Protein AF-A0A7C1F0S7-F1 (afdb_monomer_lite)

Structure (mmCIF, N/CA/C/O backbone):
data_AF-A0A7C1F0S7-F1
#
_entry.id   AF-A0A7C1F0S7-F1
#
loop_
_atom_site.group_PDB
_atom_site.id
_atom_site.type_symbol
_atom_site.label_atom_id
_atom_site.label_alt_id
_atom_site.label_comp_id
_atom_site.label_asym_id
_atom_site.label_entity_id
_atom_site.label_seq_id
_atom_site.pdbx_PDB_ins_code
_atom_site.Cartn_x
_atom_site.Cartn_y
_atom_site.Cartn_z
_atom_site.occupancy
_atom_site.B_iso_or_equiv
_atom_site.auth_seq_id
_atom_site.auth_comp_id
_atom_site.auth_asym_id
_atom_site.auth_atom_id
_atom_site.pdbx_PDB_model_num
ATOM 1 N N . MET A 1 1 ? -31.838 2.131 12.670 1.00 41.50 1 MET A N 1
ATOM 2 C CA . MET A 1 1 ? -32.168 1.785 14.072 1.00 41.50 1 MET A CA 1
ATOM 3 C C . MET A 1 1 ? -31.311 0.596 14.481 1.00 41.50 1 MET A C 1
ATOM 5 O O . MET A 1 1 ? -31.083 -0.247 13.619 1.00 41.50 1 MET A O 1
ATOM 9 N N . PRO A 1 2 ? -30.783 0.536 15.714 1.00 51.19 2 PRO A N 1
ATOM 10 C CA . PRO A 1 2 ? -30.083 -0.655 16.191 1.00 51.19 2 PRO A CA 1
ATOM 11 C C . PRO A 1 2 ? -31.055 -1.844 16.184 1.00 51.19 2 PRO A C 1
ATOM 13 O O . PRO A 1 2 ? -32.141 -1.768 16.758 1.00 51.19 2 PRO A O 1
ATOM 16 N N . ASN A 1 3 ? -30.696 -2.920 15.485 1.00 58.91 3 ASN A N 1
ATOM 17 C CA . ASN A 1 3 ? -31.483 -4.147 15.480 1.00 58.91 3 ASN A CA 1
ATOM 18 C C . ASN A 1 3 ? -31.161 -4.916 16.766 1.00 58.91 3 ASN A C 1
ATOM 20 O O . ASN A 1 3 ? -30.112 -5.548 16.867 1.00 58.91 3 ASN A O 1
ATOM 24 N N . LEU A 1 4 ? -32.083 -4.868 17.732 1.00 58.44 4 LEU A N 1
ATOM 25 C CA . LEU A 1 4 ? -32.009 -5.583 19.013 1.00 58.44 4 LEU A CA 1
ATOM 26 C C . LEU A 1 4 ? -31.475 -7.024 18.918 1.00 58.44 4 LEU A C 1
ATOM 28 O O . LEU A 1 4 ? -30.605 -7.357 19.718 1.00 58.44 4 LEU A O 1
ATOM 32 N N . PRO A 1 5 ? -31.930 -7.884 17.981 1.00 61.94 5 PRO A N 1
ATOM 33 C CA . PRO A 1 5 ? -31.442 -9.259 17.928 1.00 61.94 5 PRO A CA 1
ATOM 34 C C . PRO A 1 5 ? -29.959 -9.356 17.560 1.00 61.94 5 PRO A C 1
ATOM 36 O O . PRO A 1 5 ? -29.272 -10.203 18.113 1.00 61.94 5 PRO A O 1
ATOM 39 N N . THR A 1 6 ? -29.453 -8.484 16.684 1.00 61.12 6 THR A N 1
ATOM 40 C CA . THR A 1 6 ? -28.072 -8.548 16.176 1.00 61.12 6 THR A CA 1
ATOM 41 C C . THR A 1 6 ? -27.059 -8.128 17.241 1.00 61.12 6 THR A C 1
ATOM 43 O O . THR A 1 6 ? -26.045 -8.792 17.447 1.00 61.12 6 THR A O 1
ATOM 46 N N . GLU A 1 7 ? -27.385 -7.065 17.976 1.00 64.44 7 GLU A N 1
ATOM 47 C CA . GLU A 1 7 ? -26.623 -6.617 19.145 1.00 64.44 7 GLU A CA 1
ATOM 48 C C . GLU A 1 7 ? -26.602 -7.716 20.213 1.00 64.44 7 GLU A C 1
ATOM 50 O O . GLU A 1 7 ? -25.539 -8.107 20.691 1.00 64.44 7 GLU A O 1
ATOM 55 N N . LEU A 1 8 ? -27.768 -8.298 20.525 1.00 64.81 8 LEU A N 1
ATOM 56 C CA . LEU A 1 8 ? -27.863 -9.377 21.506 1.00 64.81 8 LEU A CA 1
ATOM 57 C C . LEU A 1 8 ? -26.997 -10.576 21.103 1.00 64.81 8 LEU A C 1
ATOM 59 O O . LEU A 1 8 ? -26.255 -11.092 21.935 1.00 64.81 8 LEU A O 1
ATOM 63 N N . THR A 1 9 ? -27.057 -10.999 19.834 1.00 66.25 9 THR A N 1
ATOM 64 C CA . THR A 1 9 ? -26.240 -12.108 19.322 1.00 66.25 9 THR A CA 1
ATOM 65 C C . THR A 1 9 ? -24.746 -11.808 19.377 1.00 66.25 9 THR A C 1
ATOM 67 O O . THR A 1 9 ? -23.974 -12.706 19.700 1.00 66.25 9 THR A O 1
ATOM 70 N N . PHE A 1 10 ? -24.330 -10.558 19.150 1.00 66.44 10 PHE A N 1
ATOM 71 C CA . PHE A 1 10 ? -22.933 -10.154 19.302 1.00 66.44 10 PHE A CA 1
ATOM 72 C C . PHE A 1 10 ? -22.476 -10.268 20.761 1.00 66.44 10 PHE A C 1
ATOM 74 O O . PHE A 1 10 ? -21.474 -10.928 21.037 1.00 66.44 10 PHE A O 1
ATOM 81 N N . PHE A 1 11 ? -23.237 -9.727 21.716 1.00 67.62 11 PHE A N 1
ATOM 82 C CA . PHE A 1 11 ? -22.901 -9.854 23.141 1.00 67.62 11 PHE A CA 1
ATOM 83 C C . PHE A 1 11 ? -22.920 -11.311 23.621 1.00 67.62 11 PHE A C 1
ATOM 85 O O . PHE A 1 11 ? -22.061 -11.710 24.404 1.00 67.62 11 PHE A O 1
ATOM 92 N N . LEU A 1 12 ? -23.850 -12.125 23.114 1.00 67.56 12 LEU A N 1
ATOM 93 C CA . LEU A 1 12 ? -23.896 -13.569 23.366 1.00 67.56 12 LEU A CA 1
ATOM 94 C C . LEU A 1 12 ? -22.666 -14.288 22.793 1.00 67.56 12 LEU A C 1
ATOM 96 O O . LEU A 1 12 ? -22.137 -15.183 23.444 1.00 67.56 12 LEU A O 1
ATOM 100 N N . SER A 1 13 ? -22.175 -13.879 21.619 1.00 65.44 13 SER A N 1
ATOM 101 C CA . SER A 1 13 ? -20.957 -14.441 21.013 1.00 65.44 13 SER A CA 1
ATOM 102 C C . SER A 1 13 ? -19.669 -14.042 21.748 1.00 65.44 13 SER A C 1
ATOM 104 O O . SER A 1 13 ? -18.696 -14.789 21.739 1.00 65.44 13 SER A O 1
ATOM 106 N N . GLN A 1 14 ? -19.681 -12.899 22.440 1.00 66.81 14 GLN A N 1
ATOM 107 C CA . GLN A 1 14 ? -18.584 -12.403 23.282 1.00 66.81 14 GLN A CA 1
ATOM 108 C C . GLN A 1 14 ? -18.585 -13.026 24.690 1.00 66.81 14 GLN A C 1
ATOM 110 O O . GLN A 1 14 ? -17.697 -12.740 25.497 1.00 66.81 14 GLN A O 1
ATOM 115 N N . LEU A 1 15 ? -19.578 -13.862 25.020 1.00 73.38 15 LEU A N 1
ATOM 116 C CA . LEU A 1 15 ? -19.702 -14.480 26.335 1.00 73.38 15 LEU A CA 1
ATOM 117 C C . LEU A 1 15 ? -18.639 -15.574 26.507 1.00 73.38 15 LEU A C 1
ATOM 119 O O . LEU A 1 15 ? -18.842 -16.747 26.198 1.00 73.38 15 LEU A O 1
ATOM 123 N N . THR A 1 16 ? -17.480 -15.182 27.019 1.00 78.19 16 THR A N 1
ATOM 124 C CA . THR A 1 16 ? -16.414 -16.126 27.359 1.00 78.19 16 THR A CA 1
ATOM 125 C C . THR A 1 16 ? -16.694 -16.801 28.705 1.00 78.19 16 THR A C 1
ATOM 127 O O . THR A 1 16 ? -17.449 -16.294 29.537 1.00 78.19 16 THR A O 1
ATOM 130 N N . TRP A 1 17 ? -16.030 -17.927 28.984 1.00 79.62 17 TRP A N 1
ATOM 131 C CA . TRP A 1 17 ? -16.076 -18.543 30.319 1.00 79.62 17 TRP A CA 1
ATOM 132 C C . TRP A 1 17 ? -15.606 -17.591 31.431 1.00 79.62 17 TRP A C 1
ATOM 134 O O . TRP A 1 17 ? -16.091 -17.679 32.558 1.00 79.62 17 TRP A O 1
ATOM 144 N N . VAL A 1 18 ? -14.721 -16.642 31.104 1.00 80.38 18 VAL A N 1
ATOM 145 C CA . VAL A 1 18 ? -14.295 -15.573 32.019 1.00 80.38 18 VAL A CA 1
ATOM 146 C C . VAL A 1 18 ? -15.450 -14.611 32.301 1.00 80.38 18 VAL A C 1
ATOM 148 O O . VAL A 1 18 ? -15.683 -14.279 33.459 1.00 80.38 18 VAL A O 1
ATOM 151 N N . SER A 1 19 ? -16.234 -14.240 31.283 1.00 81.06 19 SER A N 1
ATOM 152 C CA . SER A 1 19 ? -17.444 -13.420 31.441 1.00 81.06 19 SER A CA 1
ATOM 153 C C . SER A 1 19 ? -18.469 -14.090 32.364 1.00 81.06 19 SER A C 1
ATOM 155 O O . SER A 1 19 ? -19.061 -13.431 33.212 1.00 81.06 19 SER A O 1
ATOM 157 N N . VAL A 1 20 ? -18.650 -15.413 32.256 1.00 84.00 20 VAL A N 1
ATOM 158 C CA . VAL A 1 20 ? -19.549 -16.175 33.146 1.00 84.00 20 VAL A CA 1
ATOM 159 C C . VAL A 1 20 ? -19.053 -16.156 34.594 1.00 84.00 20 VAL A C 1
ATOM 161 O O . VAL A 1 20 ? -19.850 -15.962 35.513 1.00 84.00 20 VAL A O 1
ATOM 164 N N . LEU A 1 21 ? -17.746 -16.342 34.806 1.00 85.38 21 LEU A N 1
ATOM 165 C CA . LEU A 1 21 ? -17.140 -16.275 36.135 1.00 85.38 21 LEU A CA 1
ATOM 166 C C . LEU A 1 21 ? -17.296 -14.879 36.754 1.00 85.38 21 LEU A C 1
ATOM 168 O O . LEU A 1 21 ? -17.648 -14.774 37.927 1.00 85.38 21 LEU A O 1
ATOM 172 N N . ASP A 1 22 ? -17.086 -13.829 35.962 1.00 83.81 22 ASP A N 1
ATOM 173 C CA . ASP A 1 22 ? -17.221 -12.439 36.395 1.00 83.81 22 ASP A CA 1
ATOM 174 C C . ASP A 1 22 ? -18.672 -12.104 36.779 1.00 83.81 22 ASP A C 1
ATOM 176 O O . ASP A 1 22 ? -18.935 -11.645 37.891 1.00 83.81 22 ASP A O 1
ATOM 180 N N . ILE A 1 23 ? -19.649 -12.473 35.936 1.00 87.50 23 ILE A N 1
ATOM 181 C CA . ILE A 1 23 ? -21.081 -12.316 36.246 1.00 87.50 23 ILE A CA 1
ATOM 182 C C . ILE A 1 23 ? -21.448 -13.060 37.535 1.00 87.50 23 ILE A C 1
ATOM 184 O O . ILE A 1 23 ? -22.184 -12.521 38.362 1.00 87.50 23 ILE A O 1
ATOM 188 N N . LEU A 1 24 ? -20.945 -14.283 37.742 1.00 86.25 24 LEU A N 1
ATOM 189 C CA . LEU A 1 24 ? -21.199 -15.047 38.968 1.00 86.25 24 LEU A CA 1
ATOM 190 C C . LEU A 1 24 ? -20.575 -14.393 40.204 1.00 86.25 24 LEU A C 1
ATOM 192 O O . LEU A 1 24 ? -21.202 -14.381 41.266 1.00 86.25 24 LEU A O 1
ATOM 196 N N . LEU A 1 25 ? -19.370 -13.836 40.079 1.00 83.81 25 LEU A N 1
ATOM 197 C CA . LEU A 1 25 ? -18.680 -13.148 41.167 1.00 83.81 25 LEU A CA 1
ATOM 198 C C . LEU A 1 25 ? -19.425 -11.865 41.550 1.00 83.81 25 LEU A C 1
ATOM 200 O O . LEU A 1 25 ? -19.762 -11.679 42.723 1.00 83.81 25 LEU A O 1
ATOM 204 N N . VAL A 1 26 ? -19.776 -11.033 40.566 1.00 86.44 26 VAL A N 1
ATOM 205 C CA . VAL A 1 26 ? -20.583 -9.820 40.767 1.00 86.44 26 VAL A CA 1
ATOM 206 C C . VAL A 1 26 ? -21.954 -10.176 41.344 1.00 86.44 26 VAL A C 1
ATOM 208 O O . VAL A 1 26 ? -22.379 -9.567 42.325 1.00 86.44 26 VAL A O 1
ATOM 211 N N . ALA A 1 27 ? -22.625 -11.211 40.826 1.00 86.56 27 ALA A N 1
ATOM 212 C CA . ALA A 1 27 ? -23.895 -11.691 41.372 1.00 86.56 27 ALA A CA 1
ATOM 213 C C . ALA A 1 27 ? -23.754 -12.139 42.832 1.00 86.56 27 ALA A C 1
ATOM 215 O O . ALA A 1 27 ? -24.626 -11.831 43.644 1.00 86.56 27 ALA A O 1
ATOM 216 N N . GLY A 1 28 ? -22.655 -12.810 43.190 1.00 82.38 28 GLY A N 1
ATOM 217 C CA . GLY A 1 28 ? -22.332 -13.188 44.565 1.00 82.38 28 GLY A CA 1
ATOM 218 C C . GLY A 1 28 ? -22.180 -11.979 45.489 1.00 82.38 28 GLY A C 1
ATOM 219 O O . GLY A 1 28 ? -22.770 -11.957 46.573 1.00 82.38 28 GLY A O 1
ATOM 220 N N . VAL A 1 29 ? -21.466 -10.942 45.043 1.00 80.81 29 VAL A N 1
ATOM 221 C CA . VAL A 1 29 ? -21.312 -9.674 45.777 1.00 80.81 29 VAL A CA 1
ATOM 222 C C . VAL A 1 29 ? -22.660 -8.968 45.940 1.00 80.81 29 VAL A C 1
ATOM 224 O O . VAL A 1 29 ? -23.045 -8.618 47.057 1.00 80.81 29 VAL A O 1
ATOM 227 N N . CYS A 1 30 ? -23.426 -8.806 44.858 1.00 82.19 30 CYS A N 1
ATOM 228 C CA . CYS A 1 30 ? -24.756 -8.199 44.899 1.00 82.19 30 CYS A CA 1
ATOM 229 C C . CYS A 1 30 ? -25.706 -8.977 45.819 1.00 82.19 30 CYS A C 1
ATOM 231 O O . CYS A 1 30 ? -26.449 -8.378 46.597 1.00 82.19 30 CYS A O 1
ATOM 233 N N . TYR A 1 31 ? -25.663 -10.309 45.776 1.00 83.19 31 TYR A N 1
ATOM 234 C CA . TYR A 1 31 ? -26.464 -11.168 46.640 1.00 83.19 31 TYR A CA 1
ATOM 235 C C . TYR A 1 31 ? -26.084 -11.005 48.118 1.00 83.19 31 TYR A C 1
ATOM 237 O O . TYR A 1 31 ? -26.973 -10.875 48.961 1.00 83.19 31 TYR A O 1
ATOM 245 N N . LEU A 1 32 ? -24.786 -10.940 48.440 1.00 74.25 32 LEU A N 1
ATOM 246 C CA . LEU A 1 32 ? -24.300 -10.691 49.800 1.00 74.25 32 LEU A CA 1
ATOM 247 C C . LEU A 1 32 ? -24.783 -9.333 50.335 1.00 74.25 32 LEU A C 1
ATOM 249 O O . LEU A 1 32 ? -25.281 -9.257 51.460 1.00 74.25 32 LEU A O 1
ATOM 253 N N . LEU A 1 33 ? -24.700 -8.279 49.516 1.00 73.12 33 LEU A N 1
ATOM 254 C CA . LEU A 1 33 ? -25.185 -6.940 49.865 1.00 73.12 33 LEU A CA 1
ATOM 255 C C . LEU A 1 33 ? -26.698 -6.930 50.121 1.00 73.12 33 LEU A C 1
ATOM 257 O O . LEU A 1 33 ? -27.155 -6.385 51.125 1.00 73.12 33 LEU A O 1
ATOM 261 N N . LEU A 1 34 ? -27.486 -7.590 49.267 1.00 74.88 34 LEU A N 1
ATOM 262 C CA . LEU A 1 34 ? -28.934 -7.719 49.458 1.00 74.88 34 LEU A CA 1
ATOM 263 C C . LEU A 1 34 ? -29.287 -8.535 50.713 1.00 74.88 34 LEU A C 1
ATOM 265 O O . LEU A 1 34 ? -30.285 -8.248 51.381 1.00 74.88 34 LEU A O 1
ATOM 269 N N . LEU A 1 35 ? -28.467 -9.529 51.065 1.00 71.75 35 LEU A N 1
ATOM 270 C CA . LEU A 1 35 ? -28.650 -10.344 52.263 1.00 71.75 35 LEU A CA 1
ATOM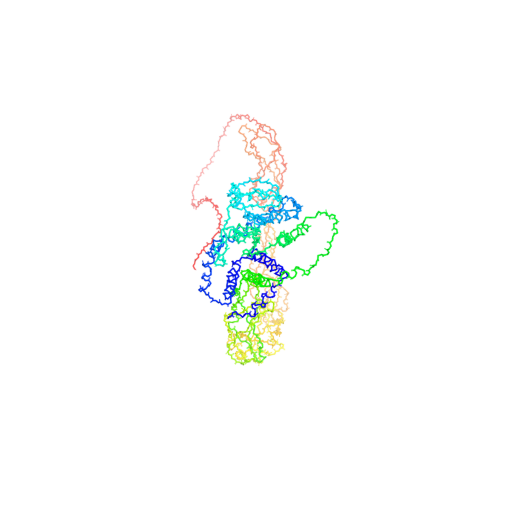 271 C C . LEU A 1 35 ? -28.339 -9.563 53.552 1.00 71.75 35 LEU A C 1
ATOM 273 O O . LEU A 1 35 ? -29.000 -9.799 54.564 1.00 71.75 35 LEU A O 1
ATOM 277 N N . LEU A 1 36 ? -27.406 -8.602 53.513 1.00 65.44 36 LEU A N 1
ATOM 278 C CA . LEU A 1 36 ? -27.048 -7.748 54.655 1.00 65.44 36 LEU A CA 1
ATOM 279 C C . LEU A 1 36 ? -28.212 -6.852 55.111 1.00 65.44 36 LEU A C 1
ATOM 281 O O . LEU A 1 36 ? -28.391 -6.613 56.305 1.00 65.44 36 LEU A O 1
ATOM 285 N N . VAL A 1 37 ? -29.039 -6.393 54.170 1.00 66.50 37 VAL A N 1
ATOM 286 C CA . VAL A 1 37 ? -30.170 -5.491 54.451 1.00 66.50 37 VAL A CA 1
ATOM 287 C C . VAL A 1 37 ? -31.433 -6.270 54.870 1.00 66.50 37 VAL A C 1
ATOM 289 O O . VAL A 1 37 ? -32.406 -5.679 55.348 1.00 66.50 37 VAL A O 1
ATOM 292 N N . ARG A 1 38 ? -31.425 -7.610 54.752 1.00 65.00 38 ARG A N 1
ATOM 293 C CA . ARG A 1 38 ? -32.578 -8.498 54.985 1.00 65.00 38 ARG A CA 1
ATOM 294 C C . ARG A 1 38 ? -33.199 -8.296 56.377 1.00 65.00 38 ARG A C 1
ATOM 296 O O . ARG A 1 38 ? -32.521 -8.324 57.399 1.00 65.00 38 ARG A O 1
ATOM 303 N N . GLY A 1 39 ? -34.528 -8.158 56.409 1.00 59.00 39 GLY A N 1
ATOM 304 C CA . GLY A 1 39 ? -35.315 -8.044 57.646 1.00 59.00 39 GLY A CA 1
ATOM 305 C C . GLY A 1 39 ? -35.582 -6.615 58.130 1.00 59.00 39 GLY A C 1
ATOM 306 O O . GLY A 1 39 ? -36.103 -6.448 59.227 1.00 59.00 39 GLY A O 1
ATOM 307 N N . THR A 1 40 ? -35.253 -5.589 57.338 1.00 67.69 40 THR A N 1
ATOM 308 C CA . THR A 1 40 ? -35.633 -4.190 57.610 1.00 67.69 40 THR A CA 1
ATOM 309 C C . THR A 1 40 ? -36.787 -3.743 56.706 1.00 67.69 40 THR A C 1
ATOM 311 O O . THR A 1 40 ? -36.921 -4.226 55.581 1.00 67.69 40 THR A O 1
ATOM 314 N N . GLN A 1 41 ? -37.614 -2.794 57.164 1.00 60.44 41 GLN A N 1
ATOM 315 C CA . GLN A 1 41 ? -38.643 -2.165 56.314 1.00 60.44 41 GLN A CA 1
ATOM 316 C C . GLN A 1 41 ? -38.028 -1.414 55.112 1.00 60.44 41 GLN A C 1
ATOM 318 O O . GLN A 1 41 ? -38.670 -1.261 54.073 1.00 60.44 41 GLN A O 1
ATOM 323 N N . ALA A 1 42 ? -36.749 -1.034 55.210 1.00 67.25 42 ALA A N 1
ATOM 324 C CA . ALA A 1 42 ? -35.977 -0.428 54.129 1.00 67.25 42 ALA A CA 1
ATOM 325 C C . ALA A 1 42 ? -35.704 -1.383 52.947 1.00 67.25 42 ALA A C 1
ATOM 327 O O . ALA A 1 42 ? -35.457 -0.915 51.838 1.00 67.25 42 ALA A O 1
ATOM 328 N N . VAL A 1 43 ? -35.813 -2.710 53.129 1.00 69.19 43 VAL A N 1
ATOM 329 C CA . VAL A 1 43 ? -35.606 -3.699 52.048 1.00 69.19 43 VAL A CA 1
ATOM 330 C C . VAL A 1 43 ? -36.596 -3.504 50.903 1.00 69.19 43 VAL A C 1
ATOM 332 O O . VAL A 1 43 ? -36.227 -3.621 49.737 1.00 69.19 43 VAL A O 1
ATOM 335 N N . THR A 1 44 ? -37.860 -3.228 51.219 1.00 69.25 44 THR A N 1
ATOM 336 C CA . THR A 1 44 ? -38.922 -3.029 50.222 1.00 69.25 44 THR A CA 1
ATOM 337 C C . THR A 1 44 ? -38.671 -1.791 49.364 1.00 69.25 44 THR A C 1
ATOM 339 O O . THR A 1 44 ? -38.833 -1.849 48.148 1.00 69.25 44 THR A O 1
ATOM 342 N N . LEU A 1 45 ? -38.194 -0.710 49.985 1.00 76.00 45 LEU A N 1
ATOM 343 C CA . LEU A 1 45 ? -37.841 0.542 49.314 1.00 76.00 45 LEU A CA 1
ATOM 344 C C . LEU A 1 45 ? -36.592 0.378 48.439 1.00 76.00 45 LEU A C 1
ATOM 346 O O . LEU A 1 45 ? -36.605 0.740 47.265 1.00 76.00 45 LEU A O 1
ATOM 350 N N . LEU A 1 46 ? -35.548 -0.252 48.984 1.00 74.31 46 LEU A N 1
ATOM 351 C CA . LEU A 1 46 ? -34.298 -0.510 48.273 1.00 74.31 46 LEU A CA 1
ATOM 352 C C . LEU A 1 46 ? -34.521 -1.371 47.021 1.00 74.31 46 LEU A C 1
ATOM 354 O O . LEU A 1 46 ? -33.983 -1.065 45.962 1.00 74.31 46 LEU A O 1
ATOM 358 N N . ARG A 1 47 ? -35.365 -2.410 47.109 1.00 72.50 47 ARG A N 1
ATOM 359 C CA . ARG A 1 47 ? -35.745 -3.233 45.946 1.00 72.50 47 ARG A CA 1
ATOM 360 C C . ARG A 1 47 ? -36.442 -2.415 44.862 1.00 72.50 47 ARG A C 1
ATOM 362 O O . ARG A 1 47 ? -36.127 -2.598 43.691 1.00 72.50 47 ARG A O 1
ATOM 369 N N . GLY A 1 48 ? -37.365 -1.532 45.248 1.00 79.19 48 GLY A N 1
ATOM 370 C CA . GLY A 1 48 ? -38.080 -0.664 44.312 1.00 79.19 48 GLY A CA 1
ATOM 371 C C . GLY A 1 48 ? -37.144 0.295 43.581 1.00 79.19 48 GLY A C 1
ATOM 372 O O . GLY A 1 48 ? -37.207 0.391 42.361 1.00 79.19 48 GLY A O 1
ATOM 373 N N . ILE A 1 49 ? -36.227 0.936 44.311 1.00 79.69 49 ILE A N 1
ATOM 374 C CA . ILE A 1 49 ? -35.233 1.856 43.738 1.00 79.69 49 ILE A CA 1
ATOM 375 C C . ILE A 1 49 ? -34.284 1.112 42.794 1.00 79.69 49 ILE A C 1
ATOM 377 O O . ILE A 1 49 ? -34.076 1.556 41.670 1.00 79.69 49 ILE A O 1
ATOM 381 N N . ILE A 1 50 ? -33.747 -0.037 43.214 1.00 78.56 50 ILE A N 1
ATOM 382 C CA . ILE A 1 50 ? -32.841 -0.843 42.386 1.00 78.56 50 ILE A CA 1
ATOM 383 C C . ILE A 1 50 ? -33.532 -1.299 41.094 1.00 78.56 50 ILE A C 1
ATOM 385 O O . ILE A 1 50 ? -32.958 -1.166 40.017 1.00 78.56 50 ILE A O 1
ATOM 389 N N . LEU A 1 51 ? -34.765 -1.811 41.188 1.00 80.31 51 LEU A N 1
ATOM 390 C CA . LEU A 1 51 ? -35.536 -2.242 40.021 1.00 80.31 51 LEU A CA 1
ATOM 391 C C . LEU A 1 51 ? -35.816 -1.067 39.074 1.00 80.31 51 LEU A C 1
ATOM 393 O O . LEU A 1 51 ? -35.630 -1.198 37.868 1.00 80.31 51 LEU A O 1
ATOM 397 N N . LEU A 1 52 ? -36.233 0.078 39.619 1.00 80.69 52 LEU A N 1
ATOM 398 C CA . LEU A 1 52 ? -36.520 1.286 38.851 1.00 80.69 52 LEU A CA 1
ATOM 399 C C . LEU A 1 52 ? -35.278 1.766 38.090 1.00 80.69 52 LEU A C 1
ATOM 401 O O . LEU A 1 52 ? -35.347 1.975 36.883 1.00 80.69 52 LEU A O 1
ATOM 405 N N . VAL A 1 53 ? -34.140 1.893 38.780 1.00 78.19 53 VAL A N 1
ATOM 406 C CA . VAL A 1 53 ? -32.866 2.309 38.176 1.00 78.19 53 VAL A CA 1
ATOM 407 C C . VAL A 1 53 ? -32.418 1.307 37.111 1.00 78.19 53 VAL A C 1
ATOM 409 O O . VAL A 1 53 ? -32.000 1.722 36.035 1.00 78.19 53 VAL A O 1
ATOM 412 N N . ALA A 1 54 ? -32.564 0.003 37.358 1.00 78.19 54 ALA A N 1
ATOM 413 C CA . ALA A 1 54 ? -32.217 -1.028 36.386 1.00 78.19 54 ALA A CA 1
ATOM 414 C C . ALA A 1 54 ? -33.058 -0.932 35.101 1.00 78.19 54 ALA A C 1
ATOM 416 O O . ALA A 1 54 ? -32.500 -0.924 34.008 1.00 78.19 54 ALA A O 1
ATOM 417 N N . VAL A 1 55 ? -34.385 -0.804 35.219 1.00 81.31 55 VAL A N 1
ATOM 418 C CA . VAL A 1 55 ? -35.291 -0.643 34.064 1.00 81.31 55 VAL A CA 1
ATOM 419 C C . VAL A 1 55 ? -34.960 0.620 33.277 1.00 81.31 55 VAL A C 1
ATOM 421 O O . VAL A 1 55 ? -34.926 0.603 32.049 1.00 81.31 55 VAL A O 1
ATOM 424 N N . ILE A 1 56 ? -34.696 1.711 33.990 1.00 77.00 56 ILE A N 1
ATOM 425 C CA . ILE A 1 56 ? -34.319 2.987 33.401 1.00 77.00 56 ILE A CA 1
ATOM 426 C C . ILE A 1 56 ? -33.007 2.870 32.609 1.00 77.00 56 ILE A C 1
ATOM 428 O O . ILE A 1 56 ? -32.964 3.296 31.456 1.00 77.00 56 ILE A O 1
ATOM 432 N N . LEU A 1 57 ? -31.964 2.275 33.198 1.00 74.88 57 LEU A N 1
ATOM 433 C CA . LEU A 1 57 ? -30.667 2.088 32.541 1.00 74.88 57 LEU A CA 1
ATOM 434 C C . LEU A 1 57 ? -30.826 1.277 31.252 1.00 74.88 57 LEU A C 1
ATOM 436 O O . LEU A 1 57 ? -30.414 1.743 30.193 1.00 74.88 57 LEU A O 1
ATOM 440 N N . VAL A 1 58 ? -31.527 0.141 31.329 1.00 75.12 58 VAL A N 1
ATOM 441 C CA . VAL A 1 58 ? -31.885 -0.704 30.177 1.00 75.12 58 VAL A CA 1
ATOM 442 C C . VAL A 1 58 ? -32.575 0.132 29.095 1.00 75.12 58 VAL A C 1
ATOM 444 O O . VAL A 1 58 ? -32.120 0.162 27.955 1.00 75.12 58 VAL A O 1
ATOM 447 N N . LEU A 1 59 ? -33.635 0.867 29.438 1.00 76.06 59 LEU A N 1
ATOM 448 C CA . LEU A 1 59 ? -34.413 1.644 28.469 1.00 76.06 59 LEU A CA 1
ATOM 449 C C . LEU A 1 59 ? -33.574 2.726 27.768 1.00 76.06 59 LEU A C 1
ATOM 451 O O . LEU A 1 59 ? -33.719 2.920 26.561 1.00 76.06 59 LEU A O 1
ATOM 455 N N . THR A 1 60 ? -32.674 3.396 28.497 1.00 72.94 60 THR A N 1
ATOM 456 C CA . THR A 1 60 ? -31.777 4.416 27.925 1.00 72.94 60 THR A CA 1
ATOM 457 C C . THR A 1 60 ? -30.675 3.851 27.038 1.00 72.94 60 THR A C 1
ATOM 459 O O . THR A 1 60 ? -30.172 4.575 26.183 1.00 72.94 60 THR A O 1
ATOM 462 N N . THR A 1 61 ? -30.304 2.576 27.200 1.00 67.06 61 THR A N 1
ATOM 463 C CA . THR A 1 61 ? -29.363 1.918 26.285 1.00 67.06 61 THR A CA 1
ATOM 464 C C . THR A 1 61 ? -30.022 1.577 24.948 1.00 67.06 61 THR A C 1
ATOM 466 O O . THR A 1 61 ? -29.361 1.602 23.913 1.00 67.06 61 THR A O 1
ATOM 469 N N . PHE A 1 62 ? -31.328 1.293 24.942 1.00 65.06 62 PHE A N 1
ATOM 470 C CA . PHE A 1 62 ? -32.036 0.872 23.730 1.00 65.06 62 PHE A CA 1
ATOM 471 C C . PHE A 1 62 ? -32.685 2.018 22.948 1.00 65.06 62 PHE A C 1
ATOM 473 O O . PHE A 1 62 ? -32.793 1.926 21.723 1.00 65.06 62 PHE A O 1
ATOM 480 N N . LEU A 1 63 ? -33.116 3.093 23.617 1.00 71.50 63 LEU A N 1
ATOM 481 C CA . LEU A 1 63 ? -33.697 4.271 22.971 1.00 71.50 63 LEU A CA 1
ATOM 482 C C . LEU A 1 63 ? -32.779 5.493 23.147 1.00 71.50 63 LEU A C 1
ATOM 484 O O . LEU A 1 63 ? -32.393 5.801 24.276 1.00 71.50 63 LEU A O 1
ATOM 488 N N . PRO A 1 64 ? -32.486 6.258 22.077 1.00 65.62 64 PRO A N 1
ATOM 489 C CA . PRO A 1 64 ? -31.765 7.520 22.190 1.00 65.62 64 PRO A CA 1
ATOM 490 C C . PRO A 1 64 ? -32.672 8.572 22.847 1.00 65.62 64 PRO A C 1
ATOM 492 O O . PRO A 1 64 ? -33.393 9.305 22.175 1.00 65.62 64 PRO A O 1
ATOM 495 N N . LEU A 1 65 ? -32.664 8.619 24.182 1.00 79.50 65 LEU A N 1
ATOM 496 C CA . LEU A 1 65 ? -33.432 9.562 25.002 1.00 79.50 65 LEU A CA 1
ATOM 497 C C . LEU A 1 65 ? -32.496 10.650 25.562 1.00 79.50 65 LEU A C 1
ATOM 499 O O . LEU A 1 65 ? -32.081 10.554 26.720 1.00 79.50 65 LEU A O 1
ATOM 503 N N . PRO A 1 66 ? -32.143 11.692 24.782 1.00 75.94 66 PRO A N 1
ATOM 504 C CA . PRO A 1 66 ? -31.107 12.659 25.159 1.00 75.94 66 PRO A CA 1
ATOM 505 C C . PRO A 1 66 ? -31.435 13.444 26.438 1.00 75.94 66 PRO A C 1
ATOM 507 O O . PRO A 1 66 ? -30.560 13.667 27.270 1.00 75.94 66 PRO A O 1
ATOM 510 N N . GLY A 1 67 ? -32.700 13.825 26.646 1.00 80.44 67 GLY A N 1
ATOM 511 C CA . GLY A 1 67 ? -33.106 14.519 27.876 1.00 80.44 67 GLY A CA 1
ATOM 512 C C . GLY A 1 67 ? -33.004 13.630 29.119 1.00 80.44 67 GLY A C 1
ATOM 513 O O . GLY A 1 67 ? -32.611 14.084 30.192 1.00 80.44 67 GLY A O 1
ATOM 514 N N . PHE A 1 68 ? -33.309 12.342 28.968 1.00 76.88 68 PHE A N 1
ATOM 515 C CA . PHE A 1 68 ? -33.269 11.385 30.065 1.00 76.88 68 PHE A CA 1
ATOM 516 C C . PHE A 1 68 ? -31.827 10.990 30.418 1.00 76.88 68 PHE A C 1
ATOM 518 O O . PHE A 1 68 ? -31.478 10.896 31.595 1.00 76.88 68 PHE A O 1
ATOM 525 N N . SER A 1 69 ? -30.962 10.810 29.415 1.00 75.94 69 SER A N 1
ATOM 526 C CA . SER A 1 69 ? -29.540 10.531 29.637 1.00 75.94 69 SER A CA 1
ATOM 527 C C . SER A 1 69 ? -28.829 11.706 30.317 1.00 75.94 69 SER A C 1
ATOM 529 O O . SER A 1 69 ? -28.031 11.479 31.228 1.00 75.94 69 SER A O 1
ATOM 531 N N . TRP A 1 70 ? -29.165 12.949 29.948 1.00 83.44 70 TRP A N 1
ATOM 532 C CA . TRP A 1 70 ? -28.708 14.148 30.654 1.00 83.44 70 TRP A CA 1
ATOM 533 C C . TRP A 1 70 ? -29.174 14.151 32.118 1.00 83.44 70 TRP A C 1
ATOM 535 O O . TRP A 1 70 ? -28.341 14.244 33.017 1.00 83.44 70 TRP A O 1
ATOM 545 N N . LEU A 1 71 ? -30.476 13.945 32.370 1.00 83.19 71 LEU A N 1
ATOM 546 C CA . LEU A 1 71 ? -31.045 13.891 33.723 1.00 83.19 71 LEU A CA 1
ATOM 547 C C . LEU A 1 71 ? -30.324 12.858 34.598 1.00 83.19 71 LEU A C 1
ATOM 549 O O . LEU A 1 71 ? -29.939 13.165 35.725 1.00 83.19 71 LEU A O 1
ATOM 553 N N . LEU A 1 72 ? -30.119 11.639 34.094 1.00 81.56 72 LEU A N 1
ATOM 554 C CA . LEU A 1 72 ? -29.405 10.590 34.820 1.00 81.56 72 LEU A CA 1
ATOM 555 C C . LEU A 1 72 ? -27.973 10.999 35.146 1.00 81.56 72 LEU A C 1
ATOM 557 O O . LEU A 1 72 ? -27.578 10.914 36.303 1.00 81.56 72 LEU A O 1
ATOM 561 N N . ARG A 1 73 ? -27.206 11.473 34.159 1.00 80.25 73 ARG A N 1
ATOM 562 C CA . ARG A 1 73 ? -25.804 11.877 34.355 1.00 80.25 73 ARG A CA 1
ATOM 563 C C . ARG A 1 73 ? -25.662 13.021 35.361 1.00 80.25 73 ARG A C 1
ATOM 565 O O . ARG A 1 73 ? -24.708 13.023 36.131 1.00 80.25 73 ARG A O 1
ATOM 572 N N . THR A 1 74 ? -26.612 13.955 35.391 1.00 86.69 74 THR A N 1
ATOM 573 C CA . THR A 1 74 ? -26.619 15.074 36.345 1.00 86.69 74 THR A CA 1
ATOM 574 C C . THR A 1 74 ? -27.091 14.655 37.740 1.00 86.69 74 THR A C 1
ATOM 576 O O . THR A 1 74 ? -26.539 15.102 38.742 1.00 86.69 74 THR A O 1
ATOM 579 N N . SER A 1 75 ? -28.108 13.793 37.822 1.00 84.31 75 SER A N 1
ATOM 580 C CA . SER A 1 75 ? -28.738 13.377 39.085 1.00 84.31 75 SER A CA 1
ATOM 581 C C . SER A 1 75 ? -27.990 12.258 39.819 1.00 84.31 75 SER A C 1
ATOM 583 O O . SER A 1 75 ? -27.991 12.245 41.049 1.00 84.31 75 SER A O 1
ATOM 585 N N . LEU A 1 76 ? -27.319 11.345 39.104 1.00 83.38 76 LEU A N 1
ATOM 586 C CA . LEU A 1 76 ? -26.622 10.186 39.680 1.00 83.38 76 LEU A CA 1
ATOM 587 C C . LEU A 1 76 ? -25.566 10.561 40.733 1.00 83.38 76 LEU A C 1
ATOM 589 O O . LEU A 1 76 ? -25.596 9.960 41.808 1.00 83.38 76 LEU A O 1
ATOM 593 N N . PRO A 1 77 ? -24.674 11.549 40.503 1.00 84.00 77 PRO A N 1
ATOM 594 C CA . PRO A 1 77 ? -23.708 11.975 41.516 1.00 84.00 77 PRO A CA 1
ATOM 595 C C . PRO A 1 77 ? -24.383 12.476 42.800 1.00 84.00 77 PRO A C 1
ATOM 597 O O . PRO A 1 77 ? -23.968 12.120 43.901 1.00 84.00 77 PRO A O 1
ATOM 600 N N . ALA A 1 78 ? -25.466 13.250 42.667 1.00 84.31 78 ALA A N 1
ATOM 601 C CA . ALA A 1 78 ? -26.238 13.734 43.810 1.00 84.31 78 ALA A CA 1
ATOM 602 C C . ALA A 1 78 ? -26.945 12.583 44.545 1.00 84.31 78 ALA A C 1
ATOM 604 O O . ALA A 1 78 ? -26.946 12.543 45.775 1.00 84.31 78 ALA A O 1
ATOM 605 N N . LEU A 1 79 ? -27.494 11.612 43.808 1.00 80.75 79 LEU A N 1
ATOM 606 C CA . LEU A 1 79 ? -28.140 10.424 44.366 1.00 80.75 79 LEU A CA 1
ATOM 607 C C . LEU A 1 79 ? -27.148 9.541 45.139 1.00 80.75 79 LEU A C 1
ATOM 609 O O . LEU A 1 79 ? -27.490 9.028 46.203 1.00 80.75 79 LEU A O 1
ATOM 613 N N . LEU A 1 80 ? -25.914 9.405 44.646 1.00 82.00 80 LEU A N 1
ATOM 614 C CA . LEU A 1 80 ? -24.851 8.632 45.295 1.00 82.00 80 LEU A CA 1
ATOM 615 C C . LEU A 1 80 ? -24.475 9.201 46.673 1.00 82.00 80 LEU A C 1
ATOM 617 O O . LEU A 1 80 ? -24.142 8.434 47.572 1.00 82.00 80 LEU A O 1
ATOM 621 N N . ILE A 1 81 ? -24.600 10.519 46.862 1.00 83.06 81 ILE A N 1
ATOM 622 C CA . ILE A 1 81 ? -24.433 11.185 48.165 1.00 83.06 81 ILE A CA 1
ATOM 623 C C . ILE A 1 81 ? -25.724 11.103 48.996 1.00 83.06 81 ILE A C 1
ATOM 625 O O . ILE A 1 81 ? -25.675 10.837 50.197 1.00 83.06 81 ILE A O 1
ATOM 629 N N . ALA A 1 82 ? -26.891 11.301 48.376 1.00 81.31 82 ALA A N 1
ATOM 630 C CA . ALA A 1 82 ? -28.176 11.332 49.070 1.00 81.31 82 ALA A CA 1
ATOM 631 C C . ALA A 1 82 ? -28.562 9.975 49.681 1.00 81.31 82 ALA A C 1
ATOM 633 O O . ALA A 1 82 ? -29.090 9.934 50.791 1.00 81.31 82 ALA A O 1
ATOM 634 N N . VAL A 1 83 ? -28.287 8.860 48.995 1.00 80.00 83 VAL A N 1
ATOM 635 C CA . VAL A 1 83 ? -28.663 7.511 49.451 1.00 80.00 83 VAL A CA 1
ATOM 636 C C . VAL A 1 83 ? -28.007 7.163 50.800 1.00 80.00 83 VAL A C 1
ATOM 638 O O . VAL A 1 83 ? -28.750 6.867 51.735 1.00 80.00 83 VAL A O 1
ATOM 641 N N . PRO A 1 84 ? -26.676 7.257 50.995 1.00 78.00 84 PRO A N 1
ATOM 642 C CA . PRO A 1 84 ? -26.063 7.030 52.306 1.00 78.00 84 PRO A CA 1
ATOM 643 C C . PRO A 1 84 ? -26.584 7.949 53.412 1.00 78.00 84 PRO A C 1
ATOM 645 O O . PRO A 1 84 ? -26.690 7.507 54.549 1.00 78.00 84 PRO A O 1
ATOM 648 N N . VAL A 1 85 ? -26.922 9.203 53.096 1.00 82.00 85 VAL A N 1
ATOM 649 C CA . VAL A 1 85 ? -27.468 10.162 54.072 1.00 82.00 85 VAL A CA 1
ATOM 650 C C . VAL A 1 85 ? -28.880 9.760 54.505 1.00 82.00 85 VAL A C 1
ATOM 652 O O . VAL A 1 85 ? -29.167 9.721 55.699 1.00 82.00 85 VAL A O 1
ATOM 655 N N . ILE A 1 86 ? -29.746 9.405 53.552 1.00 81.69 86 ILE A N 1
ATOM 656 C CA . ILE A 1 86 ? -31.123 8.960 53.814 1.00 81.69 86 ILE A CA 1
ATOM 657 C C . ILE A 1 86 ? -31.131 7.636 54.589 1.00 81.69 86 ILE A C 1
ATOM 659 O O . ILE A 1 86 ? -31.919 7.470 55.516 1.00 81.69 86 ILE A O 1
ATOM 663 N N . PHE A 1 87 ? -30.232 6.714 54.237 1.00 76.12 87 PHE A N 1
ATOM 664 C CA . PHE A 1 87 ? -30.119 5.388 54.850 1.00 76.12 87 PHE A CA 1
ATOM 665 C C . PHE A 1 87 ? -29.053 5.306 55.954 1.00 76.12 87 PHE A C 1
ATOM 667 O O . PHE A 1 87 ? -28.681 4.207 56.377 1.00 76.12 87 PHE A O 1
ATOM 674 N N . ALA A 1 88 ? -28.551 6.441 56.451 1.00 78.19 88 ALA A N 1
ATOM 675 C CA . ALA A 1 88 ? -27.554 6.472 57.520 1.00 78.19 88 ALA A CA 1
ATOM 676 C C . ALA A 1 88 ? -27.979 5.655 58.763 1.00 78.19 88 ALA A C 1
ATOM 678 O O . ALA A 1 88 ? -27.136 4.921 59.296 1.00 78.19 88 ALA A O 1
ATOM 679 N N . PRO A 1 89 ? -29.256 5.684 59.214 1.00 69.94 89 PRO A N 1
ATOM 680 C CA . PRO A 1 89 ? -29.709 4.868 60.342 1.00 69.94 89 PRO A CA 1
ATOM 681 C C . PRO A 1 89 ? -29.611 3.358 60.078 1.00 69.94 89 PRO A C 1
ATOM 683 O O . PRO A 1 89 ? -29.230 2.594 60.967 1.00 69.94 89 PRO A O 1
ATOM 686 N N . GLU A 1 90 ? -29.921 2.904 58.862 1.00 75.06 90 GLU A N 1
ATOM 687 C CA . GLU A 1 90 ? -29.857 1.495 58.464 1.00 75.06 90 GLU A CA 1
ATOM 688 C C . GLU A 1 90 ? -28.415 1.020 58.288 1.00 75.06 90 GLU A C 1
ATOM 690 O O . GLU A 1 90 ? -28.081 -0.065 58.764 1.00 75.06 90 GLU A O 1
ATOM 695 N N . ILE A 1 91 ? -27.560 1.834 57.655 1.00 70.69 91 ILE A N 1
ATOM 696 C CA . ILE A 1 91 ? -26.126 1.551 57.489 1.00 70.69 91 ILE A CA 1
ATOM 697 C C . ILE A 1 91 ? -25.473 1.409 58.862 1.00 70.69 91 ILE A C 1
ATOM 699 O O . ILE A 1 91 ? -24.785 0.421 59.115 1.00 70.69 91 ILE A O 1
ATOM 703 N N . ARG A 1 92 ? -25.760 2.340 59.781 1.00 71.31 92 ARG A N 1
ATOM 704 C CA . ARG A 1 92 ? -25.292 2.276 61.167 1.00 71.31 92 ARG A CA 1
ATOM 705 C C . ARG A 1 92 ? -25.727 0.975 61.845 1.00 71.31 92 ARG A C 1
ATOM 707 O O . ARG A 1 92 ? -24.880 0.246 62.351 1.00 71.31 92 ARG A O 1
ATOM 714 N N . ARG A 1 93 ? -27.016 0.620 61.788 1.00 66.06 93 ARG A N 1
ATOM 715 C CA . ARG A 1 93 ? -27.537 -0.642 62.358 1.00 66.06 93 ARG A CA 1
ATOM 716 C C . ARG A 1 93 ? -26.915 -1.887 61.713 1.00 66.06 93 ARG A C 1
ATOM 718 O O . ARG A 1 93 ? -26.672 -2.879 62.398 1.00 66.06 93 ARG A O 1
ATOM 725 N N . GLY A 1 94 ? -26.677 -1.863 60.403 1.00 63.78 94 GLY A N 1
ATOM 726 C CA . GLY A 1 94 ? -26.040 -2.949 59.655 1.00 63.78 94 GLY A CA 1
ATOM 727 C C . GLY A 1 94 ? -24.578 -3.154 60.056 1.00 63.78 94 GLY A C 1
ATOM 728 O O . GLY A 1 94 ? -24.173 -4.279 60.345 1.00 63.78 94 GLY A O 1
ATOM 729 N N . LEU A 1 95 ? -23.813 -2.064 60.157 1.00 66.31 95 LEU A N 1
ATOM 730 C CA . LEU A 1 95 ? -22.423 -2.068 60.621 1.00 66.31 95 LEU A CA 1
ATOM 731 C C . LEU A 1 95 ? -22.312 -2.461 62.098 1.00 66.31 95 LEU A C 1
ATOM 733 O O . LEU A 1 95 ? -21.412 -3.212 62.458 1.00 66.31 95 LEU A O 1
ATOM 737 N N . GLU A 1 96 ? -23.255 -2.045 62.946 1.00 64.31 96 GLU A N 1
ATOM 738 C CA . GLU A 1 96 ? -23.326 -2.473 64.349 1.00 64.31 96 GLU A CA 1
ATOM 739 C C . GLU A 1 96 ? -23.571 -3.990 64.474 1.00 64.31 96 GLU A C 1
ATOM 741 O O . GLU A 1 96 ? -22.968 -4.650 65.325 1.00 64.31 96 GLU A O 1
ATOM 746 N N . ARG A 1 97 ? -24.407 -4.574 63.602 1.00 60.00 97 ARG A N 1
ATOM 747 C CA . ARG A 1 97 ? -24.618 -6.033 63.521 1.00 60.00 97 ARG A CA 1
ATOM 748 C C . ARG A 1 97 ? -23.375 -6.769 63.015 1.00 60.00 97 ARG A C 1
ATOM 750 O O . ARG A 1 97 ? -23.051 -7.831 63.544 1.00 60.00 97 ARG A O 1
ATOM 757 N N . LEU A 1 98 ? -22.678 -6.212 62.024 1.00 58.09 98 LEU A N 1
ATOM 758 C CA . LEU A 1 98 ? -21.450 -6.784 61.465 1.00 58.09 98 LEU A CA 1
ATOM 759 C C . LEU A 1 98 ? -20.279 -6.711 62.463 1.00 58.09 98 LEU A C 1
ATOM 761 O O . LEU A 1 98 ? -19.564 -7.691 62.652 1.00 58.09 98 LEU A O 1
ATOM 765 N N . GLY A 1 99 ? -20.134 -5.589 63.170 1.00 56.53 99 GLY A N 1
ATOM 766 C CA . GLY A 1 99 ? -19.110 -5.385 64.197 1.00 56.53 99 GLY A CA 1
ATOM 767 C C . GLY A 1 99 ? -19.282 -6.304 65.411 1.00 56.53 99 GLY A C 1
ATOM 768 O O . GLY A 1 99 ? -18.297 -6.834 65.921 1.00 56.53 99 GLY A O 1
ATOM 769 N N . ARG A 1 100 ? -20.524 -6.584 65.839 1.00 55.31 100 ARG A N 1
ATOM 770 C CA . ARG A 1 100 ? -20.792 -7.592 66.888 1.00 55.31 100 ARG A CA 1
ATOM 771 C C . ARG A 1 100 ? -20.553 -9.024 66.414 1.00 55.31 100 ARG A C 1
ATOM 773 O O . ARG A 1 100 ? -20.105 -9.841 67.208 1.00 55.31 100 ARG A O 1
ATOM 780 N N . ALA A 1 101 ? -20.794 -9.325 65.136 1.00 50.88 101 ALA A N 1
ATOM 781 C CA . ALA A 1 101 ? -20.448 -10.629 64.568 1.00 50.88 101 ALA A CA 1
ATOM 782 C C . ALA A 1 101 ? -18.926 -10.876 64.575 1.00 50.88 101 ALA A C 1
ATOM 784 O O . ALA A 1 101 ? -18.498 -12.008 64.777 1.00 50.88 101 ALA A O 1
ATOM 785 N N . GLY A 1 102 ? -18.118 -9.817 64.426 1.00 46.91 102 GLY A N 1
ATOM 786 C CA . GLY A 1 102 ? -16.660 -9.871 64.565 1.00 46.91 102 GLY A CA 1
ATOM 787 C C . GLY A 1 102 ? -16.157 -9.957 66.014 1.00 46.91 102 GLY A C 1
ATOM 788 O O . GLY A 1 102 ? -15.116 -10.556 66.267 1.00 46.91 102 GLY A O 1
ATOM 789 N N . ALA A 1 103 ? -16.893 -9.408 66.985 1.00 48.38 103 ALA A N 1
ATOM 790 C CA . ALA A 1 103 ? -16.500 -9.432 68.398 1.00 48.38 103 ALA A CA 1
ATOM 791 C C . ALA A 1 103 ? -16.527 -10.843 69.021 1.00 48.38 103 ALA A C 1
ATOM 793 O O . ALA A 1 103 ? -15.757 -11.112 69.937 1.00 48.38 103 ALA A O 1
ATOM 794 N N . ASN A 1 104 ? -17.325 -11.768 68.475 1.00 45.38 104 ASN A N 1
ATOM 795 C CA . ASN A 1 104 ? -17.378 -13.168 68.918 1.00 45.38 104 ASN A CA 1
ATOM 796 C C . ASN A 1 104 ? -16.196 -14.029 68.423 1.00 45.38 104 ASN A C 1
ATOM 798 O O . ASN A 1 104 ? -16.117 -15.203 68.771 1.00 45.38 104 ASN A O 1
ATOM 802 N N . LEU A 1 105 ? -15.263 -13.468 67.641 1.00 46.94 105 LEU A N 1
ATOM 803 C CA . LEU A 1 105 ? -13.993 -14.127 67.293 1.00 46.94 105 LEU A CA 1
ATOM 804 C C . LEU A 1 105 ? -12.962 -14.070 68.435 1.00 46.94 105 LEU A C 1
ATOM 806 O O . LEU A 1 105 ? -11.882 -14.647 68.318 1.00 46.94 105 LEU A O 1
ATOM 810 N N . ARG A 1 106 ? -13.262 -13.381 69.543 1.00 43.06 106 ARG A N 1
ATOM 811 C CA . ARG A 1 106 ? -12.409 -13.330 70.733 1.00 43.06 106 ARG A CA 1
ATOM 812 C C . ARG A 1 106 ? -13.251 -13.641 71.973 1.00 43.06 106 ARG A C 1
ATOM 814 O O . ARG A 1 106 ? -14.202 -12.927 72.252 1.00 43.06 106 ARG A O 1
ATOM 821 N N . PHE A 1 107 ? -12.812 -14.651 72.725 1.00 38.62 107 PHE A N 1
ATOM 822 C CA . PHE A 1 107 ? -13.312 -15.132 74.025 1.00 38.62 107 PHE A CA 1
ATOM 823 C C . PHE A 1 107 ? -14.390 -16.224 73.979 1.00 38.62 107 PHE A C 1
ATOM 825 O O . PHE A 1 107 ? -15.435 -16.101 73.351 1.00 38.62 107 PHE A O 1
ATOM 832 N N . GLY A 1 108 ? -14.046 -17.340 74.631 1.00 38.75 108 GLY A N 1
ATOM 833 C CA . GLY A 1 108 ? -14.739 -18.617 74.565 1.00 38.75 108 GLY A CA 1
ATOM 834 C C . GLY A 1 108 ? -16.198 -18.544 74.993 1.00 38.75 108 GLY A C 1
ATOM 835 O O . GLY A 1 108 ? -16.549 -17.878 75.963 1.00 38.75 108 GLY A O 1
ATOM 836 N N . ALA A 1 109 ? -17.029 -19.292 74.273 1.00 44.97 109 ALA A N 1
ATOM 837 C CA . ALA A 1 109 ? -18.377 -19.620 74.695 1.00 44.97 109 ALA A CA 1
ATOM 838 C C . ALA A 1 109 ? -18.310 -20.360 76.041 1.00 44.97 109 ALA A C 1
ATOM 840 O O . ALA A 1 109 ? -18.035 -21.562 76.085 1.00 44.97 109 ALA A O 1
ATOM 841 N N . SER A 1 110 ? -18.538 -19.650 77.147 1.00 43.19 110 SER A N 1
ATOM 842 C CA . SER A 1 110 ? -18.903 -20.293 78.402 1.00 43.19 110 SER A CA 1
ATOM 843 C C . SER A 1 110 ? -20.247 -20.969 78.163 1.00 43.19 110 SER A C 1
ATOM 845 O O . SER A 1 110 ? -21.268 -20.318 77.948 1.00 43.19 110 SER A O 1
ATOM 847 N N . ASN A 1 111 ? -20.220 -22.294 78.114 1.00 47.34 111 ASN A N 1
ATOM 848 C CA . ASN A 1 111 ? -21.393 -23.141 77.983 1.00 47.34 111 ASN A CA 1
ATOM 849 C C . ASN A 1 111 ? -22.130 -23.123 79.334 1.00 47.34 111 ASN A C 1
ATOM 851 O O . ASN A 1 111 ? -22.035 -24.066 80.114 1.00 47.34 111 ASN A O 1
ATOM 855 N N . THR A 1 112 ? -22.745 -21.990 79.672 1.00 58.03 112 THR A N 1
ATOM 856 C CA . THR A 1 112 ? -23.493 -21.819 80.917 1.00 58.03 112 THR A CA 1
ATOM 857 C C . THR A 1 112 ? -24.775 -22.635 80.808 1.00 58.03 112 THR A C 1
ATOM 859 O O . THR A 1 112 ? -25.581 -22.417 79.901 1.00 58.03 112 THR A O 1
ATOM 862 N N . ASP A 1 113 ? -24.959 -23.598 81.712 1.00 67.00 113 ASP A N 1
ATOM 863 C CA . ASP A 1 113 ? -26.186 -24.386 81.775 1.00 67.00 113 ASP A CA 1
ATOM 864 C C . ASP A 1 113 ? -27.377 -23.451 82.025 1.00 67.00 113 ASP A C 1
ATOM 866 O O . ASP A 1 113 ? -27.512 -22.819 83.069 1.00 67.00 113 ASP A O 1
ATOM 870 N N . VAL A 1 114 ? -28.258 -23.362 81.033 1.00 74.56 114 VAL A N 1
ATOM 871 C CA . VAL A 1 114 ? -29.423 -22.466 81.028 1.00 74.56 114 VAL A CA 1
ATOM 872 C C . VAL A 1 114 ? -30.543 -22.977 81.941 1.00 74.56 114 VAL A C 1
ATOM 874 O O . VAL A 1 114 ? -31.341 -22.200 82.470 1.00 74.56 114 VAL A O 1
ATOM 877 N N . GLN A 1 115 ? -30.630 -24.297 82.131 1.00 81.88 115 GLN A N 1
ATOM 878 C CA . GLN A 1 115 ? -31.733 -24.912 82.874 1.00 81.88 115 GLN A CA 1
ATOM 879 C C . GLN A 1 115 ? -31.848 -24.430 84.333 1.00 81.88 115 GLN A C 1
ATOM 881 O O . GLN A 1 115 ? -32.965 -24.101 84.739 1.00 81.88 115 GLN A O 1
ATOM 886 N N . PRO A 1 116 ? -30.762 -24.351 85.130 1.00 84.69 116 PRO A N 1
ATOM 887 C CA . PRO A 1 116 ? -30.815 -23.802 86.486 1.00 84.69 116 PRO A CA 1
ATOM 888 C C . PRO A 1 116 ? -31.375 -22.377 86.543 1.00 84.69 116 PRO A C 1
ATOM 890 O O . PRO A 1 116 ? -32.194 -22.080 87.412 1.00 84.69 116 PRO A O 1
ATOM 893 N N . VAL A 1 117 ? -31.002 -21.523 85.584 1.00 87.00 117 VAL A N 1
ATOM 894 C CA . VAL A 1 117 ? -31.453 -20.126 85.509 1.00 87.00 117 VAL A CA 1
ATOM 895 C C . VAL A 1 117 ? -32.956 -20.051 85.254 1.00 87.00 117 VAL A C 1
ATOM 897 O O . VAL A 1 117 ? -33.678 -19.369 85.982 1.00 87.00 117 VAL A O 1
ATOM 900 N N . ILE A 1 118 ? -33.455 -20.799 84.265 1.00 90.50 118 ILE A N 1
ATOM 901 C CA . ILE A 1 118 ? -34.891 -20.832 83.949 1.00 90.50 118 ILE A CA 1
ATOM 902 C C . ILE A 1 118 ? -35.697 -21.329 85.153 1.00 90.50 118 ILE A C 1
ATOM 904 O O . ILE A 1 118 ? -36.706 -20.717 85.509 1.00 90.50 118 ILE A O 1
ATOM 908 N N . ARG A 1 119 ? -35.238 -22.400 85.814 1.00 89.94 119 ARG A N 1
ATOM 909 C CA . ARG A 1 119 ? -35.904 -22.944 87.008 1.00 89.94 119 ARG A CA 1
ATOM 910 C C . ARG A 1 119 ? -35.926 -21.936 88.156 1.00 89.94 119 ARG A C 1
ATOM 912 O O . ARG A 1 119 ? -36.956 -21.808 88.813 1.00 89.94 119 ARG A O 1
ATOM 919 N N . ALA A 1 120 ? -34.838 -21.197 88.377 1.00 91.38 120 ALA A N 1
ATOM 920 C CA . ALA A 1 120 ? -34.773 -20.157 89.403 1.00 91.38 120 ALA A CA 1
ATOM 921 C C . ALA A 1 120 ? -35.761 -19.008 89.128 1.00 91.38 120 ALA A C 1
ATOM 923 O O . ALA A 1 120 ? -36.474 -18.588 90.040 1.00 91.38 120 ALA A O 1
ATOM 924 N N . ILE A 1 121 ? -35.862 -18.549 87.874 1.00 94.50 121 ILE A N 1
ATOM 925 C CA . ILE A 1 121 ? -36.812 -17.500 87.461 1.00 94.50 121 ILE A CA 1
ATOM 926 C C . ILE A 1 121 ? -38.257 -17.982 87.620 1.00 94.50 121 ILE A C 1
ATOM 928 O O . ILE A 1 121 ? -39.087 -17.258 88.168 1.00 94.50 121 ILE A O 1
ATOM 932 N N . ALA A 1 122 ? -38.568 -19.203 87.177 1.00 94.31 122 ALA A N 1
ATOM 933 C CA . ALA A 1 122 ? -39.915 -19.754 87.284 1.00 94.31 122 ALA A CA 1
ATOM 934 C C . ALA A 1 122 ? -40.341 -19.968 88.744 1.00 94.31 122 ALA A C 1
ATOM 936 O O . ALA A 1 122 ? -41.449 -19.586 89.123 1.00 94.31 122 ALA A O 1
ATOM 937 N N . ALA A 1 123 ? -39.444 -20.492 89.586 1.00 94.25 123 ALA A N 1
ATOM 938 C CA . ALA A 1 123 ? -39.687 -20.656 91.016 1.00 94.25 123 ALA A CA 1
ATOM 939 C C . ALA A 1 123 ? -39.867 -19.308 91.738 1.00 94.25 123 ALA A C 1
ATOM 941 O O . ALA A 1 123 ? -40.737 -19.184 92.602 1.00 94.25 123 ALA A O 1
ATOM 942 N N . ALA A 1 124 ? -39.081 -18.285 91.379 1.00 95.75 124 ALA A N 1
ATOM 943 C CA . ALA A 1 124 ? -39.258 -16.930 91.900 1.00 95.75 124 ALA A CA 1
ATOM 944 C C . ALA A 1 124 ? -40.611 -16.342 91.484 1.00 95.75 124 ALA A C 1
ATOM 946 O O . ALA A 1 124 ? -41.344 -15.840 92.332 1.00 95.75 124 ALA A O 1
ATOM 947 N N . ALA A 1 125 ? -40.964 -16.449 90.199 1.00 96.25 125 ALA A N 1
ATOM 948 C CA . ALA A 1 125 ? -42.227 -15.950 89.665 1.00 96.25 125 ALA A CA 1
ATOM 949 C C . ALA A 1 125 ? -43.435 -16.598 90.355 1.00 96.25 125 ALA A C 1
ATOM 951 O O . ALA A 1 125 ? -44.380 -15.896 90.704 1.00 96.25 125 ALA A O 1
ATOM 952 N N . GLN A 1 126 ? -43.383 -17.910 90.610 1.00 95.62 126 GLN A N 1
ATOM 953 C CA . GLN A 1 126 ? -44.427 -18.624 91.342 1.00 95.62 126 GLN A CA 1
ATOM 954 C C . GLN A 1 126 ? -44.565 -18.120 92.785 1.00 95.62 126 GLN A C 1
ATOM 956 O O . GLN A 1 126 ? -45.653 -17.734 93.201 1.00 95.62 126 GLN A O 1
ATOM 961 N N . LYS A 1 127 ? -43.461 -18.054 93.540 1.00 95.94 127 LYS A N 1
ATOM 962 C CA . LYS A 1 127 ? -43.480 -17.583 94.936 1.00 95.94 127 LYS A CA 1
ATOM 963 C C . LYS A 1 127 ? -43.910 -16.110 95.056 1.00 95.94 127 LYS A C 1
ATOM 965 O O . LYS A 1 127 ? -44.533 -15.734 96.047 1.00 95.94 127 LYS A O 1
ATOM 970 N N . LEU A 1 128 ? -43.581 -15.266 94.072 1.00 95.31 128 LEU A N 1
ATOM 971 C CA . LEU A 1 128 ? -44.039 -13.870 93.993 1.00 95.31 128 LEU A CA 1
ATOM 972 C C . LEU A 1 128 ? -45.530 -13.784 93.642 1.00 95.31 128 LEU A C 1
ATOM 974 O O . LEU A 1 128 ? -46.243 -12.979 94.233 1.00 95.31 128 LEU A O 1
ATOM 978 N N . SER A 1 129 ? -46.004 -14.647 92.739 1.00 95.38 129 SER A N 1
ATOM 979 C CA . SER A 1 129 ? -47.412 -14.770 92.345 1.00 95.38 129 SER A CA 1
ATOM 980 C C . SER A 1 129 ? -48.307 -15.159 93.525 1.00 95.38 129 SER A C 1
ATOM 982 O O . SER A 1 129 ? -49.302 -14.482 93.779 1.00 95.38 129 SER A O 1
ATOM 984 N N . GLU A 1 130 ? -47.908 -16.169 94.307 1.00 94.06 130 GLU A N 1
ATOM 985 C CA . GLU A 1 130 ? -48.623 -16.629 95.511 1.00 94.06 130 GLU A CA 1
ATOM 986 C C . GLU A 1 130 ? -48.753 -15.531 96.579 1.00 94.06 130 GLU A C 1
ATOM 988 O O . GLU A 1 130 ? -49.735 -15.490 97.317 1.00 94.06 130 GLU A O 1
ATOM 993 N N . ARG A 1 131 ? -47.772 -14.623 96.645 1.00 93.50 131 ARG A N 1
ATOM 994 C CA . ARG A 1 131 ? -47.747 -13.478 97.569 1.00 93.50 131 ARG A CA 1
ATOM 995 C C . ARG A 1 131 ? -48.325 -12.195 96.971 1.00 93.50 131 ARG A C 1
ATOM 997 O O . ARG A 1 131 ? -48.353 -11.184 97.661 1.00 93.50 131 ARG A O 1
ATOM 1004 N N . GLN A 1 132 ? -48.745 -12.220 95.704 1.00 92.88 132 GLN A N 1
ATOM 1005 C CA . GLN A 1 132 ? -49.191 -11.047 94.941 1.00 92.88 132 GLN A CA 1
ATOM 1006 C C . GLN A 1 132 ? -48.171 -9.893 94.941 1.00 92.88 132 GLN A C 1
ATOM 1008 O O . GLN A 1 132 ? -48.520 -8.716 94.952 1.00 92.88 132 GLN A O 1
ATOM 1013 N N . HIS A 1 133 ? -46.879 -10.220 94.911 1.00 94.12 133 HIS A N 1
ATOM 1014 C CA . HIS A 1 133 ? -45.816 -9.228 94.789 1.00 94.12 133 HIS A CA 1
ATOM 1015 C C . HIS A 1 133 ? -45.504 -8.969 93.309 1.00 94.12 133 HIS A C 1
ATOM 1017 O O . HIS A 1 133 ? -45.193 -9.892 92.552 1.00 94.12 133 HIS A O 1
ATOM 1023 N N . GLY A 1 134 ? -45.569 -7.701 92.897 1.00 93.12 134 GLY A N 1
ATOM 1024 C CA . GLY A 1 134 ? -45.268 -7.286 91.529 1.00 93.12 134 GLY A CA 1
ATOM 1025 C C . GLY A 1 134 ? -43.807 -7.519 91.153 1.00 93.12 134 GLY A C 1
ATOM 1026 O O . GLY A 1 134 ? -42.900 -7.162 91.903 1.00 93.12 134 GLY A O 1
ATOM 1027 N N . ALA A 1 135 ? -43.567 -8.064 89.961 1.00 96.06 135 ALA A N 1
ATOM 1028 C CA . ALA A 1 135 ? -42.215 -8.346 89.483 1.00 96.06 135 ALA A CA 1
ATOM 1029 C C . ALA A 1 135 ? -42.066 -8.075 87.988 1.00 96.06 135 ALA A C 1
ATOM 1031 O O . ALA A 1 135 ? -42.999 -8.293 87.215 1.00 96.06 135 ALA A O 1
ATOM 1032 N N . LEU A 1 136 ? -40.886 -7.604 87.585 1.00 97.00 136 LEU A N 1
ATOM 1033 C CA . LEU A 1 136 ? -40.511 -7.408 86.187 1.00 97.00 136 LEU A CA 1
ATOM 1034 C C . LEU A 1 136 ? -39.068 -7.875 85.986 1.00 97.00 136 LEU A C 1
ATOM 1036 O O . LEU A 1 136 ? -38.127 -7.190 86.373 1.00 97.00 136 LEU A O 1
ATOM 1040 N N . MET A 1 137 ? -38.900 -9.049 85.389 1.00 96.81 137 MET A N 1
ATOM 1041 C CA . MET A 1 137 ? -37.601 -9.671 85.134 1.00 96.81 137 MET A CA 1
ATOM 1042 C C . MET A 1 137 ? -37.340 -9.671 83.631 1.00 96.81 137 MET A C 1
ATOM 1044 O O . MET A 1 137 ? -38.097 -10.270 82.874 1.00 96.81 137 MET A O 1
ATOM 1048 N N . VAL A 1 138 ? -36.284 -8.998 83.190 1.00 96.12 138 VAL A N 1
ATOM 1049 C CA . VAL A 1 138 ? -35.921 -8.842 81.780 1.00 96.12 138 VAL A CA 1
ATOM 1050 C C . VAL A 1 138 ? -34.656 -9.636 81.508 1.00 96.12 138 VAL A C 1
ATOM 1052 O O . VAL A 1 138 ? -33.607 -9.356 82.074 1.00 96.12 138 VAL A O 1
ATOM 1055 N N . ILE A 1 139 ? -34.756 -10.626 80.633 1.00 93.44 139 ILE A N 1
ATOM 1056 C CA . ILE A 1 139 ? -33.655 -11.513 80.275 1.00 93.44 139 ILE A CA 1
ATOM 1057 C C . ILE A 1 139 ? -33.007 -10.994 78.986 1.00 93.44 139 ILE A C 1
ATOM 1059 O O . ILE A 1 139 ? -33.642 -11.012 77.925 1.00 93.44 139 ILE A O 1
ATOM 1063 N N . GLU A 1 140 ? -31.760 -10.525 79.082 1.00 89.12 140 GLU A N 1
ATOM 1064 C CA . GLU A 1 140 ? -30.937 -10.095 77.946 1.00 89.12 140 GLU A CA 1
ATOM 1065 C C . GLU A 1 140 ? -30.621 -11.287 77.031 1.00 89.12 140 GLU A C 1
ATOM 1067 O O . GLU A 1 140 ? -30.346 -12.397 77.492 1.00 89.12 140 GLU A O 1
ATOM 1072 N N . ARG A 1 141 ? -30.666 -11.048 75.715 1.00 84.69 141 ARG A N 1
ATOM 1073 C CA . ARG A 1 141 ? -30.304 -12.030 74.685 1.00 84.69 141 ARG A CA 1
ATOM 1074 C C . ARG A 1 141 ? -29.239 -11.456 73.751 1.00 84.69 141 ARG A C 1
ATOM 1076 O O . ARG A 1 141 ? -28.150 -11.127 74.202 1.00 84.69 141 ARG A O 1
ATOM 1083 N N . GLN A 1 142 ? -29.496 -11.362 72.445 1.00 72.62 142 GLN A N 1
ATOM 1084 C CA . GLN A 1 142 ? -28.487 -10.914 71.478 1.00 72.62 142 GLN A CA 1
ATOM 1085 C C . GLN A 1 142 ? -28.347 -9.387 71.463 1.00 72.62 142 GLN A C 1
ATOM 1087 O O . GLN A 1 142 ? -27.273 -8.854 71.162 1.00 72.62 142 GLN A O 1
ATOM 1092 N N . VAL A 1 143 ? -29.431 -8.665 71.752 1.00 72.00 143 VAL A N 1
ATOM 1093 C CA . VAL A 1 143 ? -29.425 -7.210 71.878 1.00 72.00 143 VAL A CA 1
ATOM 1094 C C . VAL A 1 143 ? -29.062 -6.851 73.315 1.00 72.00 143 VAL A C 1
ATOM 1096 O O . VAL A 1 143 ? -29.863 -7.024 74.228 1.00 72.00 143 VAL A O 1
ATOM 1099 N N . GLY A 1 144 ? -27.842 -6.345 73.511 1.00 78.94 144 GLY A N 1
ATOM 1100 C CA . GLY A 1 144 ? -27.388 -5.899 74.827 1.00 78.94 144 GLY A CA 1
ATOM 1101 C C . GLY A 1 144 ? -28.225 -4.739 75.369 1.00 78.94 144 GLY A C 1
ATOM 1102 O O . GLY A 1 144 ? -28.515 -3.800 74.629 1.00 78.94 144 GLY A O 1
ATOM 1103 N N . LEU A 1 145 ? -28.564 -4.781 76.659 1.00 84.50 145 LEU A N 1
ATOM 1104 C CA . LEU A 1 145 ? -29.467 -3.822 77.312 1.00 84.50 145 LEU A CA 1
ATOM 1105 C C . LEU A 1 145 ? -28.717 -2.734 78.097 1.00 84.50 145 LEU A C 1
ATOM 1107 O O . LEU A 1 145 ? -29.198 -2.251 79.121 1.00 84.50 145 LEU A O 1
ATOM 1111 N N . LYS A 1 146 ? -27.522 -2.349 77.628 1.00 80.19 146 LYS A N 1
ATOM 1112 C CA . LYS A 1 146 ? -26.610 -1.425 78.332 1.00 80.19 146 LYS A CA 1
ATOM 1113 C C . LYS A 1 146 ? -27.276 -0.108 78.724 1.00 80.19 146 LYS A C 1
ATOM 1115 O O . LYS A 1 146 ? -27.169 0.288 79.879 1.00 80.19 146 LYS A O 1
ATOM 1120 N N . ASP A 1 147 ? -28.025 0.485 77.803 1.00 81.50 147 ASP A N 1
ATOM 1121 C CA . ASP A 1 147 ? -28.694 1.773 78.011 1.00 81.50 147 ASP A CA 1
ATOM 1122 C C . ASP A 1 147 ? -29.727 1.716 79.153 1.00 81.50 147 ASP A C 1
ATOM 1124 O O . ASP A 1 147 ? -29.982 2.715 79.817 1.00 81.50 147 ASP A O 1
ATOM 1128 N N . TYR A 1 148 ? -30.293 0.535 79.428 1.00 88.19 148 TYR A N 1
ATOM 1129 C CA . TYR A 1 148 ? -31.242 0.319 80.524 1.00 88.19 148 TYR A CA 1
ATOM 1130 C C . TYR A 1 148 ? -30.548 -0.117 81.818 1.00 88.19 148 TYR A C 1
ATOM 1132 O O . TYR A 1 148 ? -31.001 0.237 82.907 1.00 88.19 148 TYR A O 1
ATOM 1140 N N . LEU A 1 149 ? -29.426 -0.838 81.719 1.00 86.94 149 LEU A N 1
ATOM 1141 C CA . LEU A 1 149 ? -28.604 -1.239 82.866 1.00 86.94 149 LEU A CA 1
ATOM 1142 C C . LEU A 1 149 ? -28.091 -0.035 83.662 1.00 86.94 149 LEU A C 1
ATOM 1144 O O . LEU A 1 149 ? -28.021 -0.106 84.885 1.00 86.94 149 LEU A O 1
ATOM 1148 N N . GLU A 1 150 ? -27.744 1.060 82.985 1.00 83.56 150 GLU A N 1
ATOM 1149 C CA . GLU A 1 150 ? -27.220 2.277 83.623 1.00 83.56 150 GLU A CA 1
ATOM 1150 C C . GLU A 1 150 ? -28.273 3.057 84.422 1.00 83.56 150 GLU A C 1
ATOM 1152 O O . GLU A 1 150 ? -27.912 3.865 85.272 1.00 83.56 150 GLU A O 1
ATOM 1157 N N . THR A 1 151 ? -29.564 2.793 84.198 1.00 90.56 151 THR A N 1
ATOM 1158 C CA . THR A 1 151 ? -30.656 3.470 84.921 1.00 90.56 151 THR A CA 1
ATOM 1159 C C . THR A 1 151 ? -30.937 2.884 86.305 1.00 90.56 151 THR A C 1
ATOM 1161 O O . THR A 1 151 ? -31.570 3.549 87.118 1.00 90.56 151 THR A O 1
ATOM 1164 N N . GLY A 1 152 ? -30.497 1.647 86.568 1.00 88.56 152 GLY A N 1
ATOM 1165 C CA . GLY A 1 152 ? -30.715 0.949 87.838 1.00 88.56 152 GLY A CA 1
ATOM 1166 C C . GLY A 1 152 ? -29.436 0.803 88.662 1.00 88.56 152 GLY A C 1
ATOM 1167 O O . GLY A 1 152 ? -28.375 1.318 88.309 1.00 88.56 152 GLY A O 1
ATOM 1168 N N . HIS A 1 153 ? -29.509 0.044 89.756 1.00 91.62 153 HIS A N 1
ATOM 1169 C CA . HIS A 1 153 ? -28.331 -0.256 90.571 1.00 91.62 153 HIS A CA 1
ATOM 1170 C C . HIS A 1 153 ? -27.716 -1.591 90.156 1.00 91.62 153 HIS A C 1
ATOM 1172 O O . HIS A 1 153 ? -28.403 -2.613 90.088 1.00 91.62 153 HIS A O 1
ATOM 1178 N N . ARG A 1 154 ? -26.405 -1.590 89.903 1.00 92.06 154 ARG A N 1
ATOM 1179 C CA . ARG A 1 154 ? -25.649 -2.799 89.559 1.00 92.06 154 ARG A CA 1
ATOM 1180 C C . ARG A 1 154 ? -25.504 -3.707 90.778 1.00 92.06 154 ARG A C 1
ATOM 1182 O O . ARG A 1 154 ? -25.109 -3.243 91.843 1.00 92.06 154 ARG A O 1
ATOM 1189 N N . LEU A 1 155 ? -25.802 -4.989 90.594 1.00 88.00 155 LEU A N 1
ATOM 1190 C CA . LEU A 1 155 ? -25.749 -6.009 91.646 1.00 88.00 155 LEU A CA 1
ATOM 1191 C C . LEU A 1 155 ? -24.703 -7.078 91.351 1.00 88.00 155 LEU A C 1
ATOM 1193 O O . LEU A 1 155 ? -23.963 -7.471 92.245 1.00 88.00 155 LEU A O 1
ATOM 1197 N N . ASP A 1 156 ? -24.660 -7.534 90.099 1.00 88.06 156 ASP A N 1
ATOM 1198 C CA . ASP A 1 156 ? -23.761 -8.583 89.622 1.00 88.06 156 ASP A CA 1
ATOM 1199 C C . ASP A 1 156 ? -23.749 -9.827 90.540 1.00 88.06 156 ASP A C 1
ATOM 1201 O O . ASP A 1 156 ? -22.712 -10.309 91.002 1.00 88.06 156 ASP A O 1
ATOM 1205 N N . ALA A 1 157 ? -24.952 -10.325 90.843 1.00 90.69 157 ALA A N 1
ATOM 1206 C CA . ALA A 1 157 ? -25.203 -11.440 91.758 1.00 90.69 157 ALA A CA 1
ATOM 1207 C C . ALA A 1 157 ? -25.645 -12.704 91.003 1.00 90.69 157 ALA A C 1
ATOM 1209 O O . ALA A 1 157 ? -26.169 -12.615 89.898 1.00 90.69 157 ALA A O 1
ATOM 1210 N N . ALA A 1 158 ? -25.467 -13.894 91.582 1.00 90.44 158 ALA A N 1
ATOM 1211 C CA . ALA A 1 158 ? -25.973 -15.133 90.977 1.00 90.44 158 ALA A CA 1
ATOM 1212 C C . ALA A 1 158 ? -27.514 -15.169 90.970 1.00 90.44 158 ALA A C 1
ATOM 1214 O O . ALA A 1 158 ? -28.151 -14.716 91.925 1.00 90.44 158 ALA A O 1
ATOM 1215 N N . ILE A 1 159 ? -28.120 -15.726 89.915 1.00 92.69 159 ILE A N 1
ATOM 1216 C CA . ILE A 1 159 ? -29.582 -15.856 89.826 1.00 92.69 159 ILE A CA 1
ATOM 1217 C C . ILE A 1 159 ? -30.063 -16.991 90.741 1.00 92.69 159 ILE A C 1
ATOM 1219 O O . ILE A 1 159 ? -29.917 -18.170 90.424 1.00 92.69 159 ILE A O 1
ATOM 1223 N N . THR A 1 160 ? -30.691 -16.633 91.861 1.00 93.81 160 THR A N 1
ATOM 1224 C CA . THR A 1 160 ? -31.409 -17.560 92.751 1.00 93.81 160 THR A CA 1
ATOM 1225 C C . THR A 1 160 ? -32.832 -17.067 92.997 1.00 93.81 160 THR A C 1
ATOM 1227 O O . THR A 1 160 ? -33.118 -15.869 92.898 1.00 93.81 160 THR A O 1
ATOM 1230 N N . ALA A 1 161 ? -33.749 -17.984 93.320 1.00 93.56 161 ALA A N 1
ATOM 1231 C CA . ALA A 1 161 ? -35.136 -17.607 93.579 1.00 93.56 161 ALA A CA 1
ATOM 1232 C C . ALA A 1 161 ? -35.249 -16.688 94.807 1.00 93.56 161 ALA A C 1
ATOM 1234 O O . ALA A 1 161 ? -36.040 -15.750 94.815 1.00 93.56 161 ALA A O 1
ATOM 1235 N N . GLU A 1 162 ? -34.421 -16.926 95.822 1.00 94.81 162 GLU A N 1
ATOM 1236 C CA . GLU A 1 162 ? -34.338 -16.153 97.059 1.00 94.81 162 GLU A CA 1
ATOM 1237 C C . GLU A 1 162 ? -33.856 -14.720 96.801 1.00 94.81 162 GLU A C 1
ATOM 1239 O O . GLU A 1 162 ? -34.447 -13.778 97.329 1.00 94.81 162 GLU A O 1
ATOM 1244 N N . ALA A 1 163 ? -32.843 -14.535 95.944 1.00 93.94 163 ALA A N 1
ATOM 1245 C CA . ALA A 1 163 ? -32.359 -13.207 95.572 1.00 93.94 163 ALA A CA 1
ATOM 1246 C C . ALA A 1 163 ? -33.436 -12.402 94.829 1.00 93.94 163 ALA A C 1
ATOM 1248 O O . ALA A 1 163 ? -33.681 -11.242 95.158 1.00 93.94 163 ALA A O 1
ATOM 1249 N N . LEU A 1 164 ? -34.133 -13.029 93.875 1.00 95.38 164 LEU A N 1
ATOM 1250 C CA . LEU A 1 164 ? -35.230 -12.390 93.142 1.00 95.38 164 LEU A CA 1
ATOM 1251 C C . LEU A 1 164 ? -36.398 -12.021 94.067 1.00 95.38 164 LEU A C 1
ATOM 1253 O O . LEU A 1 164 ? -36.937 -10.921 93.963 1.00 95.38 164 LEU A O 1
ATOM 1257 N N . LEU A 1 165 ? -36.758 -12.895 95.012 1.00 94.75 165 LEU A N 1
ATOM 1258 C CA . LEU A 1 165 ? -37.787 -12.604 96.014 1.00 94.75 165 LEU A CA 1
ATOM 1259 C C . LEU A 1 165 ? -37.431 -11.397 96.884 1.00 94.75 165 LEU A C 1
ATOM 1261 O O . LEU A 1 165 ? -38.309 -10.592 97.182 1.00 94.75 165 LEU A O 1
ATOM 1265 N N . GLN A 1 166 ? -36.162 -11.278 97.283 1.00 94.12 166 GLN A N 1
ATOM 1266 C CA . GLN A 1 166 ? -35.695 -10.171 98.110 1.00 94.12 166 GLN A CA 1
ATOM 1267 C C . GLN A 1 166 ? -35.680 -8.845 97.341 1.00 94.12 166 GLN A C 1
ATOM 1269 O O . GLN A 1 166 ? -36.054 -7.816 97.899 1.00 94.12 166 GLN A O 1
ATOM 1274 N N . ILE A 1 167 ? -35.284 -8.867 96.064 1.00 94.88 167 ILE A N 1
ATOM 1275 C CA . ILE A 1 167 ? -35.286 -7.679 95.200 1.00 94.88 167 ILE A CA 1
ATOM 1276 C C . ILE A 1 167 ? -36.709 -7.143 95.004 1.00 94.88 167 ILE A C 1
ATOM 1278 O O . ILE A 1 167 ? -36.921 -5.937 95.073 1.00 94.88 167 ILE A O 1
ATOM 1282 N N . PHE A 1 168 ? -37.688 -8.029 94.801 1.00 95.88 168 PHE A N 1
ATOM 1283 C CA . PHE A 1 168 ? -39.094 -7.650 94.618 1.00 95.88 168 PHE A CA 1
ATOM 1284 C C . PHE A 1 168 ? -39.893 -7.571 95.927 1.00 95.88 168 PHE A C 1
ATOM 1286 O O . PHE A 1 168 ? -41.124 -7.529 95.895 1.00 95.88 168 PHE A O 1
ATOM 1293 N N . TYR A 1 169 ? -39.233 -7.545 97.087 1.00 93.56 169 TYR A N 1
ATOM 1294 C CA . TYR A 1 169 ? -39.935 -7.333 98.348 1.00 93.56 169 TYR A CA 1
ATOM 1295 C C . TYR A 1 169 ? -40.498 -5.896 98.400 1.00 93.56 169 TYR A C 1
ATOM 1297 O O . TYR A 1 169 ? -39.741 -4.951 98.146 1.00 93.56 169 TYR A O 1
ATOM 1305 N N . PRO A 1 170 ? -41.795 -5.696 98.718 1.00 87.75 170 PRO A N 1
ATOM 1306 C CA . PRO A 1 170 ? -42.412 -4.371 98.735 1.00 87.75 170 PRO A CA 1
ATOM 1307 C C . PRO A 1 170 ? -41.691 -3.387 99.661 1.00 87.75 170 PRO A C 1
ATOM 1309 O O . PRO A 1 170 ? -41.139 -3.781 100.689 1.00 87.75 170 PRO A O 1
ATOM 1312 N N . ASN A 1 171 ? -41.743 -2.095 99.328 1.00 84.81 171 ASN A N 1
ATOM 1313 C CA . ASN A 1 171 ? -41.137 -1.006 100.111 1.00 84.81 171 ASN A CA 1
ATOM 1314 C C . ASN A 1 171 ? -39.599 -1.057 100.215 1.00 84.81 171 ASN A C 1
ATOM 1316 O O . ASN A 1 171 ? -39.021 -0.490 101.142 1.00 84.81 171 ASN A O 1
ATOM 1320 N N . THR A 1 172 ? -38.915 -1.710 99.273 1.00 87.38 172 THR A N 1
ATOM 1321 C CA . THR A 1 172 ? -37.444 -1.679 99.177 1.00 87.38 172 THR A CA 1
ATOM 1322 C C . THR A 1 172 ? -36.993 -0.790 98.013 1.00 87.38 172 THR A C 1
ATOM 1324 O O . THR A 1 172 ? -37.679 -0.733 97.004 1.00 87.38 172 THR A O 1
ATOM 1327 N N . PRO A 1 173 ? -35.833 -0.117 98.039 1.00 83.88 173 PRO A N 1
ATOM 1328 C CA . PRO A 1 173 ? -35.397 0.701 96.895 1.00 83.88 173 PRO A CA 1
ATOM 1329 C C . PRO A 1 173 ? -35.264 -0.074 95.569 1.00 83.88 173 PRO A C 1
ATOM 1331 O O . PRO A 1 173 ? -35.299 0.518 94.500 1.00 83.88 173 PRO A O 1
ATOM 1334 N N . MET A 1 174 ? -35.120 -1.402 95.634 1.00 87.31 174 MET A N 1
ATOM 1335 C CA . MET A 1 174 ? -34.852 -2.259 94.477 1.00 87.31 174 MET A CA 1
ATOM 1336 C C . MET A 1 174 ? -36.109 -2.788 93.768 1.00 87.31 174 MET A C 1
ATOM 1338 O O . MET A 1 174 ? -36.006 -3.229 92.624 1.00 87.31 174 MET A O 1
ATOM 1342 N N . HIS A 1 175 ? -37.279 -2.760 94.421 1.00 89.25 175 HIS A N 1
ATOM 1343 C CA . HIS A 1 175 ? -38.508 -3.354 93.868 1.00 89.25 175 HIS A CA 1
ATOM 1344 C C . HIS A 1 175 ? -39.197 -2.501 92.792 1.00 89.25 175 HIS A C 1
ATOM 1346 O O . HIS A 1 175 ? -40.083 -3.006 92.087 1.00 89.25 175 HIS A O 1
ATOM 1352 N N . ASP A 1 176 ? -38.826 -1.221 92.696 1.00 87.25 176 ASP A N 1
ATOM 1353 C CA . ASP A 1 176 ? -39.419 -0.257 91.774 1.00 87.25 176 ASP A CA 1
ATOM 1354 C C . ASP A 1 176 ? -38.631 -0.233 90.461 1.00 87.25 176 ASP A C 1
ATOM 1356 O O . ASP A 1 176 ? -37.555 0.351 90.358 1.00 87.25 176 ASP A O 1
ATOM 1360 N N . GLY A 1 177 ? -39.144 -0.957 89.468 1.00 91.38 177 GLY A N 1
ATOM 1361 C CA . GLY A 1 177 ? -38.514 -1.117 88.162 1.00 91.38 177 GLY A CA 1
ATOM 1362 C C . GLY A 1 177 ? -38.249 -2.573 87.788 1.00 91.38 177 GLY A C 1
ATOM 1363 O O . GLY A 1 177 ? -38.817 -3.517 88.346 1.00 91.38 177 GLY A O 1
ATOM 1364 N N . ALA A 1 178 ? -37.413 -2.745 86.769 1.00 95.81 178 ALA A N 1
ATOM 1365 C CA . ALA A 1 178 ? -37.048 -4.037 86.219 1.00 95.81 178 ALA A CA 1
ATOM 1366 C C . ALA A 1 178 ? -35.738 -4.566 86.804 1.00 95.81 178 ALA A C 1
ATOM 1368 O O . ALA A 1 178 ? -34.810 -3.817 87.106 1.00 95.81 178 ALA A O 1
ATOM 1369 N N . VAL A 1 179 ? -35.642 -5.886 86.873 1.00 97.12 179 VAL A N 1
ATOM 1370 C CA . VAL A 1 179 ? -34.387 -6.601 87.088 1.00 97.12 179 VAL A CA 1
ATOM 1371 C C . VAL A 1 179 ? -33.880 -7.087 85.743 1.00 97.12 179 VAL A C 1
ATOM 1373 O O . VAL A 1 179 ? -34.625 -7.746 85.021 1.00 97.12 179 VAL A O 1
ATOM 1376 N N . ILE A 1 180 ? -32.628 -6.781 85.407 1.00 95.69 180 ILE A N 1
ATOM 1377 C CA . ILE A 1 180 ? -31.996 -7.241 84.169 1.00 95.69 180 ILE A CA 1
ATOM 1378 C C . ILE A 1 180 ? -31.112 -8.450 84.475 1.00 95.69 180 ILE A C 1
ATOM 1380 O O . ILE A 1 180 ? -30.171 -8.381 85.270 1.00 95.69 180 ILE A O 1
ATOM 1384 N N . LEU A 1 181 ? -31.435 -9.559 83.819 1.00 93.44 181 LEU A N 1
ATOM 1385 C CA . LEU A 1 181 ? -30.768 -10.847 83.917 1.00 93.44 181 LEU A CA 1
ATOM 1386 C C . LEU A 1 181 ? -29.942 -11.062 82.654 1.00 93.44 181 LEU A C 1
ATOM 1388 O O . LEU A 1 181 ? -30.465 -10.937 81.547 1.00 93.44 181 LEU A O 1
ATOM 1392 N N . LYS A 1 182 ? -28.669 -11.401 82.814 1.00 88.69 182 LYS A N 1
ATOM 1393 C CA . LYS A 1 182 ? -27.772 -11.712 81.706 1.00 88.69 182 LYS A CA 1
ATOM 1394 C C . LYS A 1 182 ? -26.998 -12.970 82.049 1.00 88.69 182 LYS A C 1
ATOM 1396 O O . LYS A 1 182 ? -26.413 -13.048 83.126 1.00 88.69 182 LYS A O 1
ATOM 1401 N N . ASP A 1 183 ? -27.006 -13.926 81.128 1.00 84.25 183 ASP A N 1
ATOM 1402 C CA . ASP A 1 183 ? -26.393 -15.238 81.325 1.00 84.25 183 ASP A CA 1
ATOM 1403 C C . ASP A 1 183 ? -26.937 -15.902 82.611 1.00 84.25 183 ASP A C 1
ATOM 1405 O O . ASP A 1 183 ? -28.142 -16.150 82.698 1.00 84.25 183 ASP A O 1
ATOM 1409 N N . ASP A 1 184 ? -26.100 -16.148 83.618 1.00 86.75 184 ASP A N 1
ATOM 1410 C CA . ASP A 1 184 ? -26.458 -16.690 84.938 1.00 86.75 184 ASP A CA 1
ATOM 1411 C C . ASP A 1 184 ? -26.458 -15.648 86.072 1.00 86.75 184 ASP A C 1
ATOM 1413 O O . ASP A 1 184 ? -26.522 -16.009 87.256 1.00 86.75 184 ASP A O 1
ATOM 1417 N N . ARG A 1 185 ? -26.413 -14.349 85.738 1.00 90.81 185 ARG A N 1
ATOM 1418 C CA . ARG A 1 185 ? -26.282 -13.263 86.720 1.00 90.81 185 ARG A CA 1
ATOM 1419 C C . ARG A 1 185 ? -27.406 -12.230 86.659 1.00 90.81 185 ARG A C 1
ATOM 1421 O O . ARG A 1 185 ? -27.924 -11.860 85.605 1.00 90.81 185 ARG A O 1
ATOM 1428 N N . ILE A 1 186 ? -27.751 -11.718 87.834 1.00 94.88 186 ILE A N 1
ATOM 1429 C CA . ILE A 1 186 ? -28.551 -10.515 88.039 1.00 94.88 186 ILE A CA 1
ATOM 1430 C C . ILE A 1 186 ? -27.609 -9.322 87.882 1.00 94.88 186 ILE A C 1
ATOM 1432 O O . ILE A 1 186 ? -26.828 -9.025 88.785 1.00 94.88 186 ILE A O 1
ATOM 1436 N N . VAL A 1 187 ? -27.659 -8.640 86.740 1.00 93.19 187 VAL A N 1
ATOM 1437 C CA . VAL A 1 187 ? -26.710 -7.559 86.433 1.00 93.19 187 VAL A CA 1
ATOM 1438 C C . VAL A 1 187 ? -27.098 -6.273 87.154 1.00 93.19 187 VAL A C 1
ATOM 1440 O O . VAL A 1 187 ? -26.245 -5.622 87.759 1.00 93.19 187 VAL A O 1
ATOM 1443 N N . ALA A 1 188 ? -28.382 -5.916 87.120 1.00 94.25 188 ALA A N 1
ATOM 1444 C CA . ALA A 1 188 ? -28.910 -4.726 87.778 1.00 94.25 188 ALA A CA 1
ATOM 1445 C C . ALA A 1 188 ? -30.380 -4.900 88.186 1.00 94.25 188 ALA A C 1
ATOM 1447 O O . ALA A 1 188 ? -31.102 -5.713 87.604 1.00 94.25 188 ALA A O 1
ATOM 1448 N N . ALA A 1 189 ? -30.815 -4.122 89.175 1.00 95.19 189 ALA A N 1
ATOM 1449 C CA . ALA A 1 189 ? -32.200 -4.040 89.635 1.00 95.19 189 ALA A CA 1
ATOM 1450 C C . ALA A 1 189 ? -32.653 -2.579 89.767 1.00 95.19 189 ALA A C 1
ATOM 1452 O O . ALA A 1 189 ? -31.824 -1.674 89.887 1.00 95.19 189 ALA A O 1
ATOM 1453 N N . GLY A 1 190 ? -33.967 -2.351 89.738 1.00 92.94 190 GLY A N 1
ATOM 1454 C CA . GLY A 1 190 ? -34.548 -1.005 89.703 1.00 92.94 190 GLY A CA 1
ATOM 1455 C C . GLY A 1 190 ? -34.345 -0.284 88.363 1.00 92.94 190 GLY A C 1
ATOM 1456 O O . GLY A 1 190 ? -34.300 0.938 88.315 1.00 92.94 190 GLY A O 1
ATOM 1457 N N . CYS A 1 191 ? -34.159 -1.022 87.264 1.00 94.88 191 CYS A N 1
ATOM 1458 C CA . CYS A 1 191 ? -33.936 -0.442 85.940 1.00 94.88 191 CYS A CA 1
ATOM 1459 C C . CYS A 1 191 ? -35.238 0.106 85.341 1.00 94.88 191 CYS A C 1
ATOM 1461 O O . CYS A 1 191 ? -36.280 -0.556 85.365 1.00 94.88 191 CYS A O 1
ATOM 1463 N N . VAL A 1 192 ? -35.162 1.280 84.718 1.00 94.44 192 VAL A N 1
ATOM 1464 C CA . VAL A 1 192 ? -36.289 1.910 84.025 1.00 94.44 192 VAL A CA 1
ATOM 1465 C C . VAL A 1 192 ? -36.420 1.325 82.618 1.00 94.44 192 VAL A C 1
ATOM 1467 O O . VAL A 1 192 ? -35.453 1.250 81.863 1.00 94.44 192 VAL A O 1
ATOM 1470 N N . MET A 1 193 ? -37.637 0.915 82.254 1.00 93.88 193 MET A N 1
ATOM 1471 C CA . MET A 1 193 ? -37.949 0.282 80.968 1.00 93.88 193 MET A CA 1
ATOM 1472 C C . MET A 1 193 ? -38.828 1.187 80.095 1.00 93.88 193 MET A C 1
ATOM 1474 O O . MET A 1 193 ? -39.669 1.916 80.628 1.00 93.88 193 MET A O 1
ATOM 1478 N N . PRO A 1 194 ? -38.697 1.127 78.756 1.00 91.94 194 PRO A N 1
ATOM 1479 C CA . PRO A 1 194 ? -39.551 1.889 77.857 1.00 91.94 194 PRO A CA 1
ATOM 1480 C C . PRO A 1 194 ? -40.982 1.343 77.904 1.00 91.94 194 PRO A C 1
ATOM 1482 O O . PRO A 1 194 ? -41.204 0.133 77.926 1.00 91.94 194 PRO A O 1
ATOM 1485 N N . LEU A 1 195 ? -41.968 2.238 77.899 1.00 90.69 195 LEU A N 1
ATOM 1486 C CA . LEU A 1 195 ? -43.382 1.870 77.856 1.00 90.69 195 LEU A CA 1
ATOM 1487 C C . LEU A 1 195 ? -43.841 1.744 76.400 1.00 90.69 195 LEU A C 1
ATOM 1489 O O . LEU A 1 195 ? -43.561 2.625 75.589 1.00 90.69 195 LEU A O 1
ATOM 1493 N N . THR A 1 196 ? -44.599 0.694 76.078 1.00 86.19 196 THR A N 1
ATOM 1494 C CA . THR A 1 196 ? -45.226 0.581 74.749 1.00 86.19 196 THR A CA 1
ATOM 1495 C C . THR A 1 196 ? -46.197 1.745 74.482 1.00 86.19 196 THR A C 1
ATOM 1497 O O . THR A 1 196 ? -46.945 2.190 75.372 1.00 86.19 196 THR A O 1
ATOM 1500 N N . SER A 1 197 ? -46.197 2.218 73.235 1.00 74.38 197 SER A N 1
ATOM 1501 C CA . SER A 1 197 ? -47.150 3.185 72.678 1.00 74.38 197 SER A CA 1
ATOM 1502 C C . SER A 1 197 ? -48.254 2.518 71.846 1.00 74.38 197 SER A C 1
ATOM 1504 O O . SER A 1 197 ? -49.103 3.210 71.282 1.00 74.38 197 SER A O 1
ATOM 1506 N N . ALA A 1 198 ? -48.273 1.181 71.762 1.00 67.38 198 ALA A N 1
ATOM 1507 C CA . ALA A 1 198 ? -49.247 0.453 70.964 1.00 67.38 198 ALA A CA 1
ATOM 1508 C C . ALA A 1 198 ? -50.681 0.698 71.466 1.00 67.38 198 ALA A C 1
ATOM 1510 O O . ALA A 1 198 ? -51.017 0.462 72.623 1.00 67.38 198 ALA A O 1
ATOM 1511 N N . GLN A 1 199 ? -51.576 1.096 70.562 1.00 56.62 199 GLN A N 1
ATOM 1512 C CA . GLN A 1 199 ? -52.980 1.414 70.868 1.00 56.62 199 GLN A CA 1
ATOM 1513 C C . GLN A 1 199 ? -53.839 0.175 71.207 1.00 56.62 199 GLN A C 1
ATOM 1515 O O . GLN A 1 199 ? -55.014 0.292 71.536 1.00 56.62 199 GLN A O 1
ATOM 1520 N N . ARG A 1 200 ? -53.238 -1.022 71.132 1.00 58.41 200 ARG A N 1
ATOM 1521 C CA . ARG A 1 200 ? -53.823 -2.346 71.410 1.00 58.41 200 ARG A CA 1
ATOM 1522 C C . ARG A 1 200 ? -53.601 -2.827 72.851 1.00 58.41 200 ARG A C 1
ATOM 1524 O O . ARG A 1 200 ? -53.764 -4.012 73.129 1.00 58.41 200 ARG A O 1
ATOM 1531 N N . VAL A 1 201 ? -53.196 -1.938 73.754 1.00 60.69 201 VAL A N 1
ATOM 1532 C CA . VAL A 1 201 ? -53.058 -2.251 75.180 1.00 60.69 201 VAL A CA 1
ATOM 1533 C C . VAL A 1 201 ? -54.463 -2.344 75.780 1.00 60.69 201 VAL A C 1
ATOM 1535 O O . VAL A 1 201 ? -55.181 -1.349 75.858 1.00 60.69 201 VAL A O 1
ATOM 1538 N N . GLU A 1 202 ? -54.881 -3.555 76.158 1.00 59.06 202 GLU A N 1
ATOM 1539 C CA . GLU A 1 202 ? -56.131 -3.788 76.889 1.00 59.06 202 GLU A CA 1
ATOM 1540 C C . GLU A 1 202 ? -56.151 -2.908 78.151 1.00 59.06 202 GLU A C 1
ATOM 1542 O O . GLU A 1 202 ? -55.147 -2.823 78.859 1.00 59.06 202 GLU A O 1
ATOM 1547 N N . GLN A 1 203 ? -57.289 -2.274 78.459 1.00 58.25 203 GLN A N 1
ATOM 1548 C CA . GLN A 1 203 ? -57.472 -1.280 79.539 1.00 58.25 203 GLN A CA 1
ATOM 1549 C C . GLN A 1 203 ? -57.139 -1.781 80.970 1.00 58.25 203 GLN A C 1
ATOM 1551 O O . GLN A 1 203 ? -57.295 -1.041 81.932 1.00 58.25 203 GLN A O 1
ATOM 1556 N N . GLN A 1 204 ? -56.666 -3.021 81.119 1.00 65.69 204 GLN A N 1
ATOM 1557 C CA . GLN A 1 204 ? -56.383 -3.722 82.376 1.00 65.69 204 GLN A CA 1
ATOM 1558 C C . GLN A 1 204 ? -54.879 -4.015 82.586 1.00 65.69 204 GLN A C 1
ATOM 1560 O O . GLN A 1 204 ? -54.524 -4.960 83.291 1.00 65.69 204 GLN A O 1
ATOM 1565 N N . MET A 1 205 ? -53.971 -3.300 81.910 1.00 76.00 205 MET A N 1
ATOM 1566 C CA . MET A 1 205 ? -52.522 -3.538 82.009 1.00 76.00 205 MET A CA 1
ATOM 1567 C C . MET A 1 205 ? -51.827 -2.467 82.858 1.00 76.00 205 MET A C 1
ATOM 1569 O O . MET A 1 205 ? -51.748 -1.306 82.460 1.00 76.00 205 MET A O 1
ATOM 1573 N N . GLY A 1 206 ? -51.254 -2.880 83.992 1.00 85.25 206 GLY A N 1
ATOM 1574 C CA . GLY A 1 206 ? -50.413 -2.020 84.833 1.00 85.25 206 GLY A CA 1
ATOM 1575 C C . GLY A 1 206 ? -49.078 -1.627 84.180 1.00 85.25 206 GLY A C 1
ATOM 1576 O O . GLY A 1 206 ? -48.670 -2.178 83.150 1.00 85.25 206 GLY A O 1
ATOM 1577 N N . LEU A 1 207 ? -48.351 -0.698 84.807 1.00 89.31 207 LEU A N 1
ATOM 1578 C CA . LEU A 1 207 ? -47.112 -0.118 84.264 1.00 89.31 207 LEU A CA 1
ATOM 1579 C C . LEU A 1 207 ? -46.024 -1.168 83.979 1.00 89.31 207 LEU A C 1
ATOM 1581 O O . LEU A 1 207 ? -45.394 -1.114 82.924 1.00 89.31 207 LEU A O 1
ATOM 1585 N N . ARG A 1 208 ? -45.872 -2.190 84.836 1.00 92.56 208 ARG A N 1
ATOM 1586 C CA . ARG A 1 208 ? -44.910 -3.295 84.633 1.00 92.56 208 ARG A CA 1
ATOM 1587 C C . ARG A 1 208 ? -45.192 -4.108 83.362 1.00 92.56 208 ARG A C 1
ATOM 1589 O O . ARG A 1 208 ? -44.266 -4.517 82.668 1.00 92.56 208 ARG A O 1
ATOM 1596 N N . HIS A 1 209 ? -46.464 -4.295 83.008 1.00 92.38 209 HIS A N 1
ATOM 1597 C CA . HIS A 1 209 ? -46.847 -4.998 81.780 1.00 92.38 209 HIS A CA 1
ATOM 1598 C C . HIS A 1 209 ? -46.543 -4.157 80.538 1.00 92.38 209 HIS A C 1
ATOM 1600 O O . HIS A 1 209 ? -46.042 -4.674 79.540 1.00 92.38 209 HIS A O 1
ATOM 1606 N N . ARG A 1 210 ? -46.808 -2.848 80.605 1.00 91.50 210 ARG A N 1
ATOM 1607 C CA . ARG A 1 210 ? -46.485 -1.920 79.513 1.00 91.50 210 ARG A CA 1
ATOM 1608 C C . ARG A 1 210 ? -44.980 -1.789 79.297 1.00 91.50 210 ARG A C 1
ATOM 1610 O O . ARG A 1 210 ? -44.545 -1.725 78.151 1.00 91.50 210 ARG A O 1
ATOM 1617 N N . ALA A 1 211 ? -44.211 -1.792 80.381 1.00 93.88 211 ALA A N 1
ATOM 1618 C CA . ALA A 1 211 ? -42.755 -1.825 80.369 1.00 93.88 211 ALA A CA 1
ATOM 1619 C C . ALA A 1 211 ? -42.212 -3.118 79.742 1.00 93.88 211 ALA A C 1
ATOM 1621 O O . ALA A 1 211 ? -41.360 -3.066 78.861 1.00 93.88 211 ALA A O 1
ATOM 1622 N N . ALA A 1 212 ? -42.746 -4.279 80.134 1.00 94.06 212 ALA A N 1
ATOM 1623 C CA . ALA A 1 212 ? -42.361 -5.566 79.555 1.00 94.06 212 ALA A CA 1
ATOM 1624 C C . ALA A 1 212 ? -42.655 -5.656 78.055 1.00 94.06 212 ALA A C 1
ATOM 1626 O O . ALA A 1 212 ? -41.844 -6.169 77.284 1.00 94.06 212 ALA A O 1
ATOM 1627 N N . LEU A 1 213 ? -43.811 -5.141 77.629 1.00 91.75 213 LEU A N 1
ATOM 1628 C CA . LEU A 1 213 ? -44.156 -5.107 76.216 1.00 91.75 213 LEU A CA 1
ATOM 1629 C C . LEU A 1 213 ? -43.236 -4.145 75.455 1.00 91.75 213 LEU A C 1
ATOM 1631 O O . LEU A 1 213 ? -42.669 -4.547 74.444 1.00 91.75 213 LEU A O 1
ATOM 1635 N N . GLY A 1 214 ? -43.004 -2.941 75.988 1.00 90.94 214 GLY A N 1
ATOM 1636 C CA . GLY A 1 214 ? -42.131 -1.940 75.373 1.00 90.94 214 GLY A CA 1
ATOM 1637 C C . GLY A 1 214 ? -40.683 -2.410 75.221 1.00 90.94 214 GLY A C 1
ATOM 1638 O O . GLY A 1 214 ? -40.122 -2.292 74.133 1.00 90.94 214 GLY A O 1
ATOM 1639 N N . ILE A 1 215 ? -40.086 -3.033 76.246 1.00 93.31 215 ILE A N 1
ATOM 1640 C CA . ILE A 1 215 ? -38.719 -3.572 76.120 1.00 93.31 215 ILE A CA 1
ATOM 1641 C C . ILE A 1 215 ? -38.640 -4.713 75.094 1.00 93.31 215 ILE A C 1
ATOM 1643 O O . ILE A 1 215 ? -37.646 -4.829 74.376 1.00 93.31 215 ILE A O 1
ATOM 1647 N N . SER A 1 216 ? -39.705 -5.509 74.956 1.00 91.25 216 SER A N 1
ATOM 1648 C CA . SER A 1 216 ? -39.789 -6.586 73.959 1.00 91.25 216 SER A CA 1
ATOM 1649 C C . SER A 1 216 ? -40.056 -6.105 72.523 1.00 91.25 216 SER A C 1
ATOM 1651 O O . SER A 1 216 ? -39.951 -6.901 71.593 1.00 91.25 216 SER A O 1
ATOM 1653 N N . GLU A 1 217 ? -40.446 -4.840 72.326 1.00 87.38 217 GLU A N 1
ATOM 1654 C CA . GLU A 1 217 ? -40.612 -4.219 71.000 1.00 87.38 217 GLU A CA 1
ATOM 1655 C C . GLU A 1 217 ? -39.278 -3.688 70.461 1.00 87.38 217 GLU A C 1
ATOM 1657 O O . GLU A 1 217 ? -39.012 -3.769 69.261 1.00 87.38 217 GLU A O 1
ATOM 1662 N N . VAL A 1 218 ? -38.438 -3.146 71.348 1.00 84.81 218 VAL A N 1
ATOM 1663 C CA . VAL A 1 218 ? -37.158 -2.514 70.983 1.00 84.81 218 VAL A CA 1
ATOM 1664 C C . VAL A 1 218 ? -35.960 -3.465 71.065 1.00 84.81 218 VAL A C 1
ATOM 1666 O O . VAL A 1 218 ? -34.897 -3.154 70.529 1.00 84.81 218 VAL A O 1
ATOM 1669 N N . SER A 1 219 ? -36.115 -4.626 71.708 1.00 84.88 219 SER A N 1
ATOM 1670 C CA . SER A 1 219 ? -35.060 -5.632 71.875 1.00 84.88 219 SER A CA 1
ATOM 1671 C C . SER A 1 219 ? -35.591 -7.058 71.705 1.00 84.88 219 SER A C 1
ATOM 1673 O O . SER A 1 219 ? -36.796 -7.297 71.748 1.00 84.88 219 SER A O 1
ATOM 1675 N N . ASP A 1 220 ? -34.686 -8.027 71.540 1.00 84.81 220 ASP A N 1
ATOM 1676 C CA . ASP A 1 220 ? -35.030 -9.454 71.510 1.00 84.81 220 ASP A CA 1
ATOM 1677 C C . ASP A 1 220 ? -35.168 -10.074 72.913 1.00 84.81 220 ASP A C 1
ATOM 1679 O O . ASP A 1 220 ? -35.305 -11.297 73.030 1.00 84.81 220 ASP A O 1
ATOM 1683 N N . ALA A 1 221 ? -35.142 -9.246 73.964 1.00 90.38 221 ALA A N 1
ATOM 1684 C CA . ALA A 1 221 ? -35.242 -9.675 75.348 1.00 90.38 221 ALA A CA 1
ATOM 1685 C C . ALA A 1 221 ? -36.556 -10.417 75.632 1.00 90.38 221 ALA A C 1
ATOM 1687 O O . ALA A 1 221 ? -37.579 -10.257 74.951 1.00 90.38 221 ALA A O 1
ATOM 1688 N N . VAL A 1 222 ? -36.517 -11.250 76.667 1.00 93.56 222 VAL A N 1
ATOM 1689 C CA . VAL A 1 222 ? -37.695 -11.947 77.189 1.00 93.56 222 VAL A CA 1
ATOM 1690 C C . VAL A 1 222 ? -38.022 -11.338 78.541 1.00 93.56 222 VAL A C 1
ATOM 1692 O O . VAL A 1 222 ? -37.215 -11.415 79.463 1.00 93.56 222 VAL A O 1
ATOM 1695 N N . ALA A 1 223 ? -39.190 -10.714 78.659 1.00 95.31 223 ALA A N 1
ATOM 1696 C CA . ALA A 1 223 ? -39.613 -10.057 79.889 1.00 95.31 223 ALA A CA 1
ATOM 1697 C C . ALA A 1 223 ? -40.693 -10.886 80.593 1.00 95.31 223 ALA A C 1
ATOM 1699 O O . ALA A 1 223 ? -41.773 -11.097 80.048 1.00 95.31 223 ALA A O 1
ATOM 1700 N N . VAL A 1 224 ? -40.408 -11.349 81.807 1.00 96.44 224 VAL A N 1
ATOM 1701 C CA . VAL A 1 224 ? -41.344 -12.052 82.689 1.00 96.44 224 VAL A CA 1
ATOM 1702 C C . VAL A 1 224 ? -41.944 -11.046 83.666 1.00 96.44 224 VAL A C 1
ATOM 1704 O O . VAL A 1 224 ? -41.220 -10.291 84.314 1.00 96.44 224 VAL A O 1
ATOM 1707 N N . VAL A 1 225 ? -43.267 -11.041 83.787 1.00 95.88 225 VAL A N 1
ATOM 1708 C CA . VAL A 1 225 ? -44.019 -10.112 84.633 1.00 95.88 225 VAL A CA 1
ATOM 1709 C C . VAL A 1 225 ? -44.902 -10.886 85.593 1.00 95.88 225 VAL A C 1
ATOM 1711 O O . VAL A 1 225 ? -45.603 -11.803 85.171 1.00 95.88 225 VAL A O 1
ATOM 1714 N N . VAL A 1 226 ? -44.918 -10.473 86.857 1.00 95.94 226 VAL A N 1
ATOM 1715 C CA . VAL A 1 226 ? -45.917 -10.895 87.847 1.00 95.94 226 VAL A CA 1
ATOM 1716 C C . VAL A 1 226 ? -46.763 -9.677 88.205 1.00 95.94 226 VAL A C 1
ATOM 1718 O O . VAL A 1 226 ? -46.225 -8.621 88.541 1.00 95.94 226 VAL A O 1
ATOM 1721 N N . SER A 1 227 ? -48.085 -9.797 88.073 1.00 93.00 227 SER A N 1
ATOM 1722 C CA . SER A 1 227 ? -49.034 -8.728 88.398 1.00 93.00 227 SER A CA 1
ATOM 1723 C C . SER A 1 227 ? -49.145 -8.525 89.910 1.00 93.00 227 SER A C 1
ATOM 1725 O O . SER A 1 227 ? -49.439 -9.473 90.628 1.00 93.00 227 SER A O 1
ATOM 1727 N N . GLU A 1 228 ? -48.987 -7.286 90.378 1.00 90.25 228 GLU A N 1
ATOM 1728 C CA . GLU A 1 228 ? -49.225 -6.918 91.786 1.00 90.25 228 GLU A CA 1
ATOM 1729 C C . GLU A 1 228 ? -50.713 -6.927 92.169 1.00 90.25 228 GLU A C 1
ATOM 1731 O O . GLU A 1 228 ? -51.058 -7.197 93.309 1.00 90.25 228 GLU A O 1
ATOM 1736 N N . GLU A 1 229 ? -51.610 -6.696 91.207 1.00 88.69 229 GLU A N 1
ATOM 1737 C CA . GLU A 1 229 ? -53.059 -6.677 91.449 1.00 88.69 229 GLU A CA 1
ATOM 1738 C C . GLU A 1 229 ? -53.679 -8.079 91.443 1.00 88.69 229 GLU A C 1
ATOM 1740 O O . GLU A 1 229 ? -54.614 -8.364 92.185 1.00 88.69 229 GLU A O 1
ATOM 1745 N N . THR A 1 230 ? -53.197 -8.955 90.557 1.00 89.38 230 THR A N 1
ATOM 1746 C CA . THR A 1 230 ? -53.851 -10.247 90.278 1.00 89.38 230 THR A CA 1
ATOM 1747 C C . THR A 1 230 ? -52.977 -11.457 90.583 1.00 89.38 230 THR A C 1
ATOM 1749 O O . THR A 1 230 ? -53.457 -12.584 90.506 1.00 89.38 230 THR A O 1
ATOM 1752 N N . GLY A 1 231 ? -51.685 -11.262 90.856 1.00 89.50 231 GLY A N 1
ATOM 1753 C CA . GLY A 1 231 ? -50.700 -12.340 90.972 1.00 89.50 231 GLY A CA 1
ATOM 1754 C C . GLY A 1 231 ? -50.396 -13.060 89.651 1.00 89.50 231 GLY A C 1
ATOM 1755 O O . GLY A 1 231 ? -49.519 -13.914 89.617 1.00 89.50 231 GLY A O 1
ATOM 1756 N N . LEU A 1 232 ? -51.075 -12.751 88.540 1.00 92.81 232 LEU A N 1
ATOM 1757 C CA . LEU A 1 232 ? -50.917 -13.489 87.285 1.00 92.81 232 LEU A CA 1
ATOM 1758 C C . LEU A 1 232 ? -49.524 -13.305 86.671 1.00 92.81 232 LEU A C 1
ATOM 1760 O O . LEU A 1 232 ? -49.032 -12.181 86.539 1.00 92.81 232 LEU A O 1
ATOM 1764 N N . ILE A 1 233 ? -48.937 -14.414 86.216 1.00 95.81 233 ILE A N 1
ATOM 1765 C CA . ILE A 1 233 ? -47.658 -14.445 85.504 1.00 95.81 233 ILE A CA 1
ATOM 1766 C C . ILE A 1 233 ? -47.900 -14.251 84.000 1.00 95.81 233 ILE A C 1
ATOM 1768 O O . ILE A 1 233 ? -48.777 -14.888 83.403 1.00 95.81 233 ILE A O 1
ATOM 1772 N N . SER A 1 234 ? -47.111 -13.378 83.378 1.00 94.75 234 SER A N 1
ATOM 1773 C CA . SER A 1 234 ? -47.117 -13.115 81.936 1.00 94.75 234 SER A CA 1
ATOM 1774 C C . SER A 1 234 ? -45.692 -13.048 81.382 1.00 94.75 234 SER A C 1
ATOM 1776 O O . SER A 1 234 ? -44.756 -12.715 82.102 1.00 94.75 234 SER A O 1
ATOM 1778 N N . VAL A 1 235 ? -45.521 -13.331 80.092 1.00 95.00 235 VAL A N 1
ATOM 1779 C CA . VAL A 1 235 ? -44.242 -13.197 79.377 1.00 95.00 235 VAL A CA 1
ATOM 1780 C C . VAL A 1 235 ? -44.432 -12.342 78.134 1.00 95.00 235 VAL A C 1
ATOM 1782 O O . VAL A 1 235 ? -45.364 -12.578 77.366 1.00 95.00 235 VAL A O 1
ATOM 1785 N N . ALA A 1 236 ? -43.544 -11.376 77.914 1.00 92.75 236 ALA A N 1
ATOM 1786 C CA . ALA A 1 236 ? -43.471 -10.574 76.702 1.00 92.75 236 ALA A CA 1
ATOM 1787 C C . ALA A 1 236 ? -42.203 -10.896 75.897 1.00 92.75 236 ALA A C 1
ATOM 1789 O O . ALA A 1 236 ? -41.101 -10.952 76.445 1.00 92.75 236 ALA A O 1
ATOM 1790 N N . HIS A 1 237 ? -42.369 -11.116 74.593 1.00 90.56 237 HIS A N 1
ATOM 1791 C CA . HIS A 1 237 ? -41.282 -11.378 73.651 1.00 90.56 237 HIS A CA 1
ATOM 1792 C C . HIS A 1 237 ? -41.676 -10.927 72.232 1.00 90.56 237 HIS A C 1
ATOM 1794 O O . HIS A 1 237 ? -42.787 -11.219 71.780 1.00 90.56 237 HIS A O 1
ATOM 1800 N N . ASN A 1 238 ? -40.776 -10.234 71.518 1.00 84.12 238 ASN A N 1
ATOM 1801 C CA . ASN A 1 238 ? -40.996 -9.692 70.163 1.00 84.12 238 ASN A CA 1
ATOM 1802 C C . ASN A 1 238 ? -42.310 -8.892 70.018 1.00 84.12 238 ASN A C 1
ATOM 1804 O O . ASN A 1 238 ? -43.085 -9.111 69.081 1.00 84.12 238 ASN A O 1
ATOM 1808 N N . GLY A 1 239 ? -42.598 -8.008 70.977 1.00 83.56 239 GLY A N 1
ATOM 1809 C CA . GLY A 1 239 ? -43.787 -7.149 70.969 1.00 83.56 239 GLY A CA 1
ATOM 1810 C C . GLY A 1 239 ? -45.117 -7.890 71.144 1.00 83.56 239 GLY A C 1
ATOM 1811 O O . GLY A 1 239 ? -46.174 -7.362 70.802 1.00 83.56 239 GLY A O 1
ATOM 1812 N N . ARG A 1 240 ? -45.098 -9.130 71.648 1.00 85.31 240 ARG A N 1
ATOM 1813 C CA . ARG A 1 240 ? -46.299 -9.909 71.985 1.00 85.31 240 ARG A CA 1
ATOM 1814 C C . ARG A 1 240 ? -46.246 -10.342 73.438 1.00 85.31 240 ARG A C 1
ATOM 1816 O O . ARG A 1 240 ? -45.179 -10.688 73.932 1.00 85.31 240 ARG A O 1
ATOM 1823 N N . MET A 1 241 ? -47.404 -10.379 74.095 1.00 88.19 241 MET A N 1
ATOM 1824 C CA . MET A 1 241 ? -47.531 -10.824 75.480 1.00 88.19 241 MET A CA 1
ATOM 1825 C C . MET A 1 241 ? -48.412 -12.065 75.589 1.00 88.19 241 MET A C 1
ATOM 1827 O O . MET A 1 241 ? -49.491 -12.134 75.006 1.00 88.19 241 MET A O 1
ATOM 1831 N N . ILE A 1 242 ? -47.950 -13.028 76.376 1.00 90.50 242 ILE A N 1
ATOM 1832 C CA . ILE A 1 242 ? -48.650 -14.263 76.707 1.00 90.50 242 ILE A CA 1
ATOM 1833 C C . ILE A 1 242 ? -48.956 -14.199 78.199 1.00 90.50 242 ILE A C 1
ATOM 1835 O O . ILE A 1 242 ? -48.050 -14.045 79.013 1.00 90.50 242 ILE A O 1
ATOM 1839 N N . ARG A 1 243 ? -50.240 -14.252 78.550 1.00 88.75 243 ARG A N 1
ATOM 1840 C CA . ARG A 1 243 ? -50.744 -14.017 79.911 1.00 88.75 243 ARG A CA 1
ATOM 1841 C C . ARG A 1 243 ? -51.228 -15.321 80.541 1.00 88.75 243 ARG A C 1
ATOM 1843 O O . ARG A 1 243 ? -51.507 -16.279 79.822 1.00 88.75 243 ARG A O 1
ATOM 1850 N N . ARG A 1 244 ? -51.421 -15.306 81.865 1.00 87.94 244 ARG A N 1
ATOM 1851 C CA . ARG A 1 244 ? -52.001 -16.417 82.650 1.00 87.94 244 ARG A CA 1
ATOM 1852 C C . ARG A 1 244 ? -51.185 -17.705 82.513 1.00 87.94 244 ARG A C 1
ATOM 1854 O O . ARG A 1 244 ? -51.708 -18.756 82.146 1.00 87.94 244 ARG A O 1
ATOM 1861 N N . LEU A 1 245 ? -49.888 -17.588 82.767 1.00 91.38 245 LEU A N 1
ATOM 1862 C CA . LEU A 1 245 ? -48.967 -18.717 82.788 1.00 91.38 245 LEU A CA 1
ATOM 1863 C C . LEU A 1 245 ? -48.892 -19.305 84.202 1.00 91.38 245 LEU A C 1
ATOM 1865 O O . LEU A 1 245 ? -48.889 -18.563 85.182 1.00 91.38 245 LEU A O 1
ATOM 1869 N N . ASP A 1 246 ? -48.825 -20.629 84.295 1.00 89.62 246 ASP A N 1
ATOM 1870 C CA . ASP A 1 246 ? -48.380 -21.334 85.498 1.00 89.62 246 ASP A CA 1
ATOM 1871 C C . ASP A 1 246 ? -46.845 -21.502 85.461 1.00 89.62 246 ASP A C 1
ATOM 1873 O O . ASP A 1 246 ? -46.187 -21.171 84.468 1.00 89.62 246 ASP A O 1
ATOM 1877 N N . ALA A 1 247 ? -46.249 -21.980 86.557 1.00 86.12 247 ALA A N 1
ATOM 1878 C CA . ALA A 1 247 ? -44.795 -22.124 86.674 1.00 86.12 247 ALA A CA 1
ATOM 1879 C C . ALA A 1 247 ? -44.198 -23.101 85.636 1.00 86.12 247 ALA A C 1
ATOM 1881 O O . ALA A 1 247 ? -43.106 -22.873 85.104 1.00 86.12 247 ALA A O 1
ATOM 1882 N N . GLU A 1 248 ? -44.929 -24.173 85.320 1.00 87.88 248 GLU A N 1
ATOM 1883 C CA . GLU A 1 248 ? -44.514 -25.211 84.373 1.00 87.88 248 GLU A CA 1
ATOM 1884 C C . GLU A 1 248 ? -44.550 -24.698 82.925 1.00 87.88 248 GLU A C 1
ATOM 1886 O O . GLU A 1 248 ? -43.551 -24.781 82.205 1.00 87.88 248 GLU A O 1
ATOM 1891 N N . ARG A 1 249 ? -45.645 -24.048 82.506 1.00 89.69 249 ARG A N 1
ATOM 1892 C CA . ARG A 1 249 ? -45.733 -23.369 81.206 1.00 89.69 249 ARG A CA 1
ATOM 1893 C C . ARG A 1 249 ? -44.729 -22.239 81.105 1.00 89.69 249 ARG A C 1
ATOM 1895 O O . ARG A 1 249 ? -44.146 -22.076 80.039 1.00 89.69 249 ARG A O 1
ATOM 1902 N N . LEU A 1 250 ? -44.492 -21.471 82.171 1.00 91.62 250 LEU A N 1
ATOM 1903 C CA . LEU A 1 250 ? -43.455 -20.438 82.165 1.00 91.62 250 LEU A CA 1
ATOM 1904 C C . LEU A 1 250 ? -42.083 -21.052 81.860 1.00 91.62 250 LEU A C 1
ATOM 1906 O O . LEU A 1 250 ? -41.377 -20.538 80.997 1.00 91.62 250 LEU A O 1
ATOM 1910 N N . THR A 1 251 ? -41.737 -22.171 82.498 1.00 90.69 251 THR A N 1
ATOM 1911 C CA . THR A 1 251 ? -40.471 -22.881 82.256 1.00 90.69 251 THR A CA 1
ATOM 1912 C C . THR A 1 251 ? -40.364 -23.331 80.801 1.00 90.69 251 THR A C 1
ATOM 1914 O O . THR A 1 251 ? -39.394 -22.983 80.132 1.00 90.69 251 THR A O 1
ATOM 1917 N N . HIS A 1 252 ? -41.384 -23.998 80.256 1.00 87.81 252 HIS A N 1
ATOM 1918 C CA . HIS A 1 252 ? -41.380 -24.424 78.852 1.00 87.81 252 HIS A CA 1
ATOM 1919 C C . HIS A 1 252 ? -41.300 -23.258 77.858 1.00 87.81 252 HIS A C 1
ATOM 1921 O O . HIS A 1 252 ? -40.615 -23.348 76.836 1.00 87.81 252 HIS A O 1
ATOM 1927 N N . MET A 1 253 ? -41.975 -22.146 78.149 1.00 87.25 253 MET A N 1
ATOM 1928 C CA . MET A 1 253 ? -41.940 -20.949 77.309 1.00 87.25 253 MET A CA 1
ATOM 1929 C C . MET A 1 253 ? -40.566 -20.277 77.349 1.00 87.25 253 MET A C 1
ATOM 1931 O O . MET A 1 253 ? -40.037 -19.898 76.304 1.00 87.25 253 MET A O 1
ATOM 1935 N N . LEU A 1 254 ? -39.955 -20.176 78.530 1.00 88.44 254 LEU A N 1
ATOM 1936 C CA . LEU A 1 254 ? -38.595 -19.667 78.681 1.00 88.44 254 LEU A CA 1
ATOM 1937 C C . LEU A 1 254 ? -37.573 -20.588 78.007 1.00 88.44 254 LEU A C 1
ATOM 1939 O O . LEU A 1 254 ? -36.682 -20.087 77.334 1.00 88.44 254 LEU A O 1
ATOM 1943 N N . GLU A 1 255 ? -37.724 -21.911 78.083 1.00 84.94 255 GLU A N 1
ATOM 1944 C CA . GLU A 1 255 ? -36.867 -22.856 77.354 1.00 84.94 255 GLU A CA 1
ATOM 1945 C C . GLU A 1 255 ? -36.979 -22.669 75.836 1.00 84.94 255 GLU A C 1
ATOM 1947 O O . GLU A 1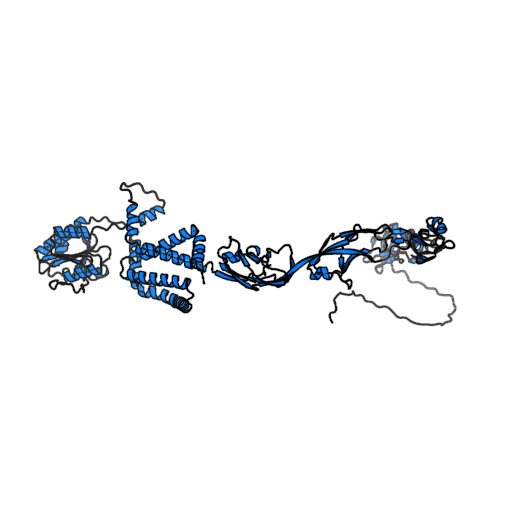 255 ? -35.967 -22.654 75.129 1.00 84.94 255 GLU A O 1
ATOM 1952 N N . ALA A 1 256 ? -38.198 -22.482 75.325 1.00 81.19 256 ALA A N 1
ATOM 1953 C CA . ALA A 1 256 ? -38.437 -22.236 73.907 1.00 81.19 256 ALA A CA 1
ATOM 1954 C C . ALA A 1 256 ? -37.831 -20.903 73.436 1.00 81.19 256 ALA A C 1
ATOM 1956 O O . ALA A 1 256 ? -37.285 -20.834 72.333 1.00 81.19 256 ALA A O 1
ATOM 1957 N N . PHE A 1 257 ? -37.898 -19.855 74.263 1.00 81.19 257 PHE A N 1
ATOM 1958 C CA . PHE A 1 257 ? -37.357 -18.539 73.924 1.00 81.19 257 PHE A CA 1
ATOM 1959 C C . PHE A 1 257 ? -35.850 -18.410 74.168 1.00 81.19 257 PHE A C 1
ATOM 1961 O O . PHE A 1 257 ? -35.193 -17.675 73.435 1.00 81.19 257 PHE A O 1
ATOM 1968 N N . TYR A 1 258 ? -35.285 -19.121 75.145 1.00 70.75 258 TYR A N 1
ATOM 1969 C CA . TYR A 1 258 ? -33.871 -19.019 75.516 1.00 70.75 258 TYR A CA 1
ATOM 1970 C C . TYR A 1 258 ? -32.971 -19.988 74.736 1.00 70.75 258 TYR A C 1
ATOM 1972 O O . TYR A 1 258 ? -31.767 -19.756 74.659 1.00 70.75 258 TYR A O 1
ATOM 1980 N N . ARG A 1 259 ? -33.508 -21.034 74.079 1.00 60.44 259 ARG A N 1
ATOM 1981 C CA . ARG A 1 259 ? -32.691 -21.893 73.201 1.00 60.44 259 ARG A CA 1
ATOM 1982 C C . ARG A 1 259 ? -31.900 -21.032 72.204 1.00 60.44 259 ARG A C 1
ATOM 1984 O O . ARG A 1 259 ? -32.515 -20.277 71.440 1.00 60.44 259 ARG A O 1
ATOM 1991 N N . PRO A 1 260 ? -30.556 -21.131 72.177 1.00 49.12 260 PRO A N 1
ATOM 1992 C CA . PRO A 1 260 ? -29.771 -20.403 71.201 1.00 49.12 260 PRO A CA 1
ATOM 1993 C C . PRO A 1 260 ? -30.197 -20.918 69.828 1.00 49.12 260 PRO A C 1
ATOM 1995 O O . PRO A 1 260 ? -30.052 -22.101 69.517 1.00 49.12 260 PRO A O 1
ATOM 1998 N N . GLN A 1 261 ? -30.775 -20.046 69.002 1.00 42.91 261 GLN A N 1
ATOM 1999 C CA . GLN A 1 261 ? -30.876 -20.331 67.578 1.00 42.91 261 GLN A CA 1
ATOM 2000 C C . GLN A 1 261 ? -29.438 -20.455 67.083 1.00 42.91 261 GLN A C 1
ATOM 2002 O O . GLN A 1 261 ? -28.753 -19.444 66.936 1.00 42.91 261 GLN A O 1
ATOM 2007 N N . GLY A 1 262 ? -28.977 -21.698 66.909 1.00 41.78 262 GLY A N 1
ATOM 2008 C CA . GLY A 1 262 ? -27.669 -22.020 66.358 1.00 41.78 262 GLY A CA 1
ATOM 2009 C C . GLY A 1 262 ? -27.484 -21.252 65.059 1.00 41.78 262 GLY A C 1
ATOM 2010 O O . GLY A 1 262 ? -28.087 -21.574 64.033 1.00 41.78 262 GLY A O 1
ATOM 2011 N N . ARG A 1 263 ? -26.702 -20.178 65.133 1.00 36.06 263 ARG A N 1
ATOM 2012 C CA . ARG A 1 263 ? -26.378 -19.345 63.988 1.00 36.06 263 ARG A CA 1
ATOM 2013 C C . ARG A 1 263 ? -25.236 -20.044 63.266 1.00 36.06 263 ARG A C 1
ATOM 2015 O O . ARG A 1 263 ? -24.223 -20.378 63.865 1.00 36.06 263 ARG A O 1
ATOM 2022 N N . ALA A 1 264 ? -25.496 -20.335 61.997 1.00 39.16 264 ALA A N 1
ATOM 2023 C CA . ALA A 1 264 ? -24.732 -21.214 61.130 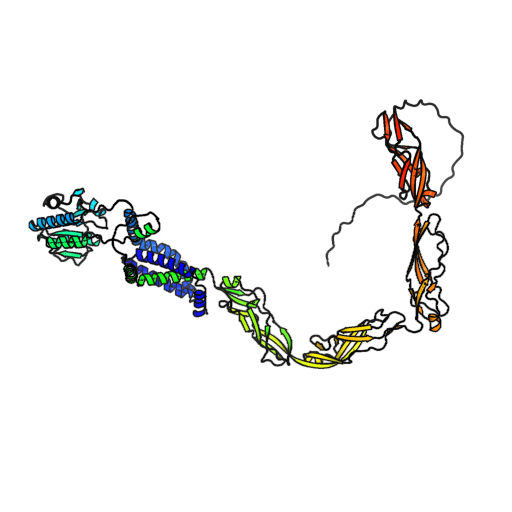1.00 39.16 264 ALA A CA 1
ATOM 2024 C C . ALA A 1 264 ? -23.208 -21.018 61.213 1.00 39.16 264 ALA A C 1
ATOM 2026 O O . ALA A 1 264 ? -22.693 -19.945 60.898 1.00 39.16 264 ALA A O 1
ATOM 2027 N N . SER A 1 265 ? -22.521 -22.124 61.506 1.00 46.47 265 SER A N 1
ATOM 2028 C CA . SER A 1 265 ? -21.070 -22.362 61.482 1.00 46.47 265 SER A CA 1
ATOM 2029 C C . SER A 1 265 ? -20.433 -22.254 60.085 1.00 46.47 265 SER A C 1
ATOM 2031 O O . SER A 1 265 ? -19.387 -22.842 59.814 1.00 46.47 265 SER A O 1
ATOM 2033 N N . TRP A 1 266 ? -21.070 -21.556 59.143 1.00 47.09 266 TRP A N 1
ATOM 2034 C CA . TRP A 1 266 ? -20.585 -21.503 57.765 1.00 47.09 266 TRP A CA 1
ATOM 2035 C C . TRP A 1 266 ? -19.293 -20.685 57.653 1.00 47.09 266 TRP A C 1
ATOM 2037 O O . TRP A 1 266 ? -18.454 -21.023 56.830 1.00 47.09 266 TRP A O 1
ATOM 2047 N N . LEU A 1 267 ? -19.102 -19.676 58.513 1.00 41.84 267 LEU A N 1
ATOM 2048 C CA . LEU A 1 267 ? -17.864 -18.891 58.602 1.00 41.84 267 LEU A CA 1
ATOM 2049 C C . LEU A 1 267 ? -16.699 -19.697 59.193 1.00 41.84 267 LEU A C 1
ATOM 2051 O O . LEU A 1 267 ? -15.586 -19.571 58.699 1.00 41.84 267 LEU A O 1
ATOM 2055 N N . GLU A 1 268 ? -16.950 -20.567 60.178 1.00 47.38 268 GLU A N 1
ATOM 2056 C CA . GLU A 1 268 ? -15.925 -21.480 60.713 1.00 47.38 268 GLU A CA 1
ATOM 2057 C C . GLU A 1 268 ? -15.521 -22.537 59.678 1.00 47.38 268 GLU A C 1
ATOM 2059 O O . GLU A 1 268 ? -14.335 -22.776 59.487 1.00 47.38 268 GLU A O 1
ATOM 2064 N N . ASN A 1 269 ? -16.479 -23.094 58.927 1.00 45.62 269 ASN A N 1
ATOM 2065 C CA . ASN A 1 269 ? -16.184 -24.037 57.839 1.00 45.62 269 ASN A CA 1
ATOM 2066 C C . ASN A 1 269 ? -15.438 -23.387 56.663 1.00 45.62 269 ASN A C 1
ATOM 2068 O O . ASN A 1 269 ? -14.693 -24.064 55.959 1.00 45.62 269 ASN A O 1
ATOM 2072 N N . LEU A 1 270 ? -15.643 -22.090 56.430 1.00 45.84 270 LEU A N 1
ATOM 2073 C CA . LEU A 1 270 ? -14.988 -21.349 55.353 1.00 45.84 270 LEU A CA 1
ATOM 2074 C C . LEU A 1 270 ? -13.586 -20.894 55.780 1.00 45.84 270 LEU A C 1
ATOM 2076 O O . LEU A 1 270 ? -12.649 -21.021 55.003 1.00 45.84 270 LEU A O 1
ATOM 2080 N N . LEU A 1 271 ? -13.402 -20.471 57.034 1.00 46.22 271 LEU A N 1
ATOM 2081 C CA . LEU A 1 271 ? -12.075 -20.185 57.586 1.00 46.22 271 LEU A CA 1
ATOM 2082 C C . LEU A 1 271 ? -11.224 -21.456 57.713 1.00 46.22 271 LEU A C 1
ATOM 2084 O O . LEU A 1 271 ? -10.062 -21.423 57.328 1.00 46.22 271 LEU A O 1
ATOM 2088 N N . ALA A 1 272 ? -11.806 -22.591 58.113 1.00 47.00 272 ALA A N 1
ATOM 2089 C CA . ALA A 1 272 ? -11.120 -23.888 58.132 1.00 47.00 272 ALA A CA 1
ATOM 2090 C C . ALA A 1 272 ? -10.740 -24.406 56.728 1.00 47.00 272 ALA A C 1
ATOM 2092 O O . ALA A 1 272 ? -9.809 -25.192 56.597 1.00 47.00 272 ALA A O 1
ATOM 2093 N N . PHE A 1 273 ? -11.425 -23.952 55.670 1.00 44.62 273 PHE A N 1
ATOM 2094 C CA . PHE A 1 273 ? -11.068 -24.254 54.278 1.00 44.62 273 PHE A CA 1
ATOM 2095 C C . PHE A 1 273 ? -9.852 -23.442 53.790 1.00 44.62 273 PHE A C 1
ATOM 2097 O O . PHE A 1 273 ? -9.117 -23.914 52.927 1.00 44.62 273 PHE A O 1
ATOM 2104 N N . PHE A 1 274 ? -9.612 -22.250 54.354 1.00 46.28 274 PHE A N 1
ATOM 2105 C CA . PHE A 1 274 ? -8.476 -21.387 53.996 1.00 46.28 274 PHE A CA 1
ATOM 2106 C C . PHE A 1 274 ? -7.283 -21.483 54.963 1.00 46.28 274 PHE A C 1
ATOM 2108 O O . PHE A 1 274 ? -6.154 -21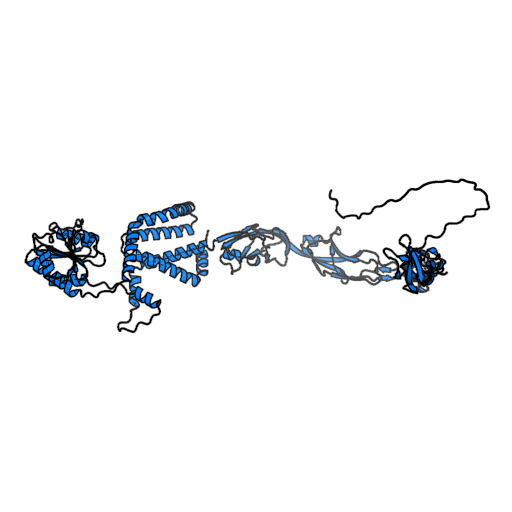.230 54.547 1.00 46.28 274 PHE A O 1
ATOM 2115 N N . SER A 1 275 ? -7.483 -21.872 56.227 1.00 48.62 275 SER A N 1
ATOM 2116 C CA . SER A 1 275 ? -6.400 -22.122 57.186 1.00 48.62 275 SER A CA 1
ATOM 2117 C C . SER A 1 275 ? -6.125 -23.624 57.292 1.00 48.62 275 SER A C 1
ATOM 2119 O O . SER A 1 275 ? -6.780 -24.324 58.062 1.00 48.62 275 SER A O 1
ATOM 2121 N N . GLY A 1 276 ? -5.167 -24.125 56.509 1.00 38.38 276 GLY A N 1
ATOM 2122 C CA . GLY A 1 276 ? -4.751 -25.534 56.482 1.00 38.38 276 GLY A CA 1
ATOM 2123 C C . GLY A 1 276 ? -4.079 -26.028 57.771 1.00 38.38 276 GLY A C 1
ATOM 2124 O O . GLY A 1 276 ? -2.897 -26.351 57.760 1.00 38.38 276 GLY A O 1
ATOM 2125 N N . GLY A 1 277 ? -4.822 -26.091 58.875 1.00 36.56 277 GLY A N 1
ATOM 2126 C CA . GLY A 1 277 ? -4.408 -26.705 60.134 1.00 36.56 277 GLY A CA 1
ATOM 2127 C C . GLY A 1 277 ? -5.256 -27.937 60.437 1.00 36.56 277 GLY A C 1
ATOM 2128 O O . GLY A 1 277 ? -6.480 -27.849 60.507 1.00 36.56 277 GLY A O 1
ATOM 2129 N N . GLU A 1 278 ? -4.602 -29.085 60.606 1.00 37.97 278 GLU A N 1
ATOM 2130 C CA . GLU A 1 278 ? -5.223 -30.345 61.016 1.00 37.97 278 GLU A CA 1
ATOM 2131 C C . GLU A 1 278 ? -6.004 -30.180 62.330 1.00 37.97 278 GLU A C 1
ATOM 2133 O O . GLU A 1 278 ? -5.452 -29.783 63.356 1.00 37.97 278 GLU A O 1
ATOM 2138 N N . VAL A 1 279 ? -7.289 -30.542 62.321 1.00 37.00 279 VAL A N 1
ATOM 2139 C CA . VAL A 1 279 ? -8.076 -30.753 63.541 1.00 37.00 279 VAL A CA 1
ATOM 2140 C C . VAL A 1 279 ? -8.656 -32.165 63.495 1.00 37.00 279 VAL A C 1
ATOM 2142 O O . VAL A 1 279 ? -9.381 -32.534 62.572 1.00 37.00 279 VAL A O 1
ATOM 2145 N N . ALA A 1 280 ? -8.287 -32.956 64.504 1.00 32.97 280 ALA A N 1
ATOM 2146 C CA . ALA A 1 280 ? -8.674 -34.349 64.714 1.00 32.97 280 ALA A CA 1
ATOM 2147 C C . ALA A 1 280 ? -10.208 -34.561 64.738 1.00 32.97 280 ALA A C 1
ATOM 2149 O O . ALA A 1 280 ? -10.962 -33.648 65.091 1.00 32.97 280 ALA A O 1
ATOM 2150 N N . PRO A 1 281 ? -10.711 -35.767 64.403 1.00 35.56 281 PRO A N 1
ATOM 2151 C CA . PRO A 1 281 ? -12.123 -35.957 64.115 1.00 35.56 281 PRO A CA 1
ATOM 2152 C C . PRO A 1 281 ? -12.943 -36.062 65.403 1.00 35.56 281 PRO A C 1
ATOM 2154 O O . PRO A 1 281 ? -12.694 -36.918 66.252 1.00 35.56 281 PRO A O 1
ATOM 2157 N N . ARG A 1 282 ? -14.002 -35.253 65.514 1.00 32.72 282 ARG A N 1
ATOM 2158 C CA . ARG A 1 282 ? -15.096 -35.491 66.462 1.00 32.72 282 ARG A CA 1
ATOM 2159 C C . ARG A 1 282 ? -16.324 -35.946 65.677 1.00 32.72 282 ARG A C 1
ATOM 2161 O O . ARG A 1 282 ? -16.835 -35.229 64.822 1.00 32.72 282 ARG A O 1
ATOM 2168 N N . GLN A 1 283 ? -16.760 -37.176 65.942 1.00 42.78 283 GLN A N 1
ATOM 2169 C CA . GLN A 1 283 ? -17.943 -37.801 65.352 1.00 42.78 283 GLN A CA 1
ATOM 2170 C C . GLN A 1 283 ? -19.194 -36.930 65.553 1.00 42.78 283 GLN A C 1
ATOM 2172 O O . GLN A 1 283 ? -19.627 -36.715 66.682 1.00 42.78 283 GLN A O 1
ATOM 2177 N N . SER A 1 284 ? -19.831 -36.484 64.469 1.00 37.84 284 SER A N 1
ATOM 2178 C CA . SER A 1 284 ? -21.222 -36.845 64.141 1.00 37.84 284 SER A CA 1
ATOM 2179 C C . SER A 1 284 ? -21.795 -36.010 62.985 1.00 37.84 284 SER A C 1
ATOM 2181 O O . SER A 1 284 ? -21.626 -34.799 62.915 1.00 37.84 284 SER A O 1
ATOM 2183 N N . ARG A 1 285 ? -22.562 -36.714 62.141 1.00 40.22 285 ARG A N 1
ATOM 2184 C CA . ARG A 1 285 ? -23.550 -36.246 61.152 1.00 40.22 285 ARG A CA 1
ATOM 2185 C C . ARG A 1 285 ? -23.042 -35.494 59.912 1.00 40.22 285 ARG A C 1
ATOM 2187 O O . ARG A 1 285 ? -22.719 -34.315 59.922 1.00 40.22 285 ARG A O 1
ATOM 2194 N N . THR A 1 286 ? -23.134 -36.215 58.797 1.00 37.97 286 THR A N 1
ATOM 2195 C CA . THR A 1 286 ? -23.076 -35.754 57.403 1.00 37.97 286 THR A CA 1
ATOM 2196 C C . THR A 1 286 ? -23.816 -34.424 57.175 1.00 37.97 286 THR A C 1
ATOM 2198 O O . THR A 1 286 ? -24.998 -34.328 57.527 1.00 37.97 286 THR A O 1
ATOM 2201 N N . PRO A 1 287 ? -23.199 -33.416 56.532 1.00 40.03 287 PRO A N 1
ATOM 2202 C CA . PRO A 1 287 ? -23.889 -32.179 56.201 1.00 40.03 287 PRO A CA 1
ATOM 2203 C C . PRO A 1 287 ? -24.796 -32.406 54.983 1.00 40.03 287 PRO A C 1
ATOM 2205 O O . PRO A 1 287 ? -24.341 -32.690 53.876 1.00 40.03 287 PRO A O 1
ATOM 2208 N N . ASN A 1 288 ? -26.107 -32.268 55.178 1.00 43.47 288 ASN A N 1
ATOM 2209 C CA . ASN A 1 288 ? -27.086 -32.309 54.094 1.00 43.47 288 ASN A CA 1
ATOM 2210 C C . ASN A 1 288 ? -26.916 -31.087 53.171 1.00 43.47 288 ASN A C 1
ATOM 2212 O O . ASN A 1 288 ? -27.412 -29.999 53.473 1.00 43.47 288 ASN A O 1
ATOM 2216 N N . ARG A 1 289 ? -26.299 -31.289 51.996 1.00 45.19 289 ARG A N 1
ATOM 2217 C CA . ARG A 1 289 ? -26.234 -30.319 50.878 1.00 45.19 289 ARG A CA 1
ATOM 2218 C C . ARG A 1 289 ? -27.609 -29.752 50.468 1.00 45.19 289 ARG A C 1
ATOM 2220 O O . ARG A 1 289 ? -27.679 -28.659 49.915 1.00 45.19 289 ARG A O 1
ATOM 2227 N N . LEU A 1 290 ? -28.709 -30.437 50.798 1.00 47.41 290 LEU A N 1
ATOM 2228 C CA . LEU A 1 290 ? -30.078 -29.989 50.510 1.00 47.41 290 LEU A CA 1
ATOM 2229 C C . LEU A 1 290 ? -30.533 -28.738 51.291 1.00 47.41 290 LEU A C 1
ATOM 2231 O O . LEU A 1 290 ? -31.448 -28.053 50.838 1.00 47.41 290 LEU A O 1
ATOM 2235 N N . LEU A 1 291 ? -29.937 -28.412 52.445 1.00 52.22 291 LEU A N 1
ATOM 2236 C CA . LEU A 1 291 ? -30.395 -27.273 53.261 1.00 52.22 291 LEU A CA 1
ATOM 2237 C C . LEU A 1 291 ? -29.928 -25.913 52.716 1.00 52.22 291 LEU A C 1
ATOM 2239 O O . LEU A 1 291 ? -30.667 -24.933 52.806 1.00 52.22 291 LEU A O 1
ATOM 2243 N N . LEU A 1 292 ? -28.755 -25.866 52.078 1.00 47.59 292 LEU A N 1
ATOM 2244 C CA . LEU A 1 292 ? -28.230 -24.663 51.418 1.00 47.59 292 LEU A CA 1
ATOM 2245 C C . LEU A 1 292 ? -29.077 -24.277 50.196 1.00 47.59 292 LEU A C 1
ATOM 2247 O O . LEU A 1 292 ? -29.488 -23.124 50.070 1.00 47.59 292 LEU A O 1
ATOM 2251 N N . LEU A 1 293 ? -29.443 -25.257 49.362 1.00 44.12 293 LEU A N 1
ATOM 2252 C CA . LEU A 1 293 ? -30.327 -25.058 48.204 1.00 44.12 293 LEU A CA 1
ATOM 2253 C C . LEU A 1 293 ? -31.725 -24.567 48.613 1.00 44.12 293 LEU A C 1
ATOM 2255 O O . LEU A 1 293 ? -32.319 -23.729 47.936 1.00 44.12 293 LEU A O 1
ATOM 2259 N N . ARG A 1 294 ? -32.235 -25.025 49.762 1.00 45.47 294 ARG A N 1
ATOM 2260 C CA . ARG A 1 294 ? -33.564 -24.642 50.256 1.00 45.47 294 ARG A CA 1
ATOM 2261 C C . ARG A 1 294 ? -33.591 -23.245 50.894 1.00 45.47 294 ARG A C 1
ATOM 2263 O O . ARG A 1 294 ? -34.590 -22.539 50.771 1.00 45.47 294 ARG A O 1
ATOM 2270 N N . ALA A 1 295 ? -32.493 -22.808 51.517 1.00 49.00 295 ALA A N 1
ATOM 2271 C CA . ALA A 1 295 ? -32.353 -21.449 52.045 1.00 49.00 295 ALA A CA 1
ATOM 2272 C C . ALA A 1 295 ? -32.275 -20.392 50.927 1.00 49.00 295 ALA A C 1
ATOM 2274 O O . ALA A 1 295 ? -32.911 -19.340 51.047 1.00 49.00 295 ALA A O 1
ATOM 2275 N N . ILE A 1 296 ? -31.583 -20.706 49.823 1.00 49.19 296 ILE A N 1
ATOM 2276 C CA . ILE A 1 296 ? -31.522 -19.879 48.602 1.00 49.19 296 ILE A CA 1
ATOM 2277 C C . ILE A 1 296 ? -32.923 -19.733 47.981 1.00 49.19 296 ILE A C 1
ATOM 2279 O O . ILE A 1 296 ? -33.334 -18.635 47.606 1.00 49.19 296 ILE A O 1
ATOM 2283 N N . TRP A 1 297 ? -33.717 -20.808 47.979 1.00 45.81 297 TRP A N 1
ATOM 2284 C CA . TRP A 1 297 ? -35.082 -20.795 47.440 1.00 45.81 297 TRP A CA 1
ATOM 2285 C C . TRP A 1 297 ? -36.102 -20.006 48.278 1.00 45.81 297 TRP A C 1
ATOM 2287 O O . TRP A 1 297 ? -37.058 -19.465 47.729 1.00 45.81 297 TRP A O 1
ATOM 2297 N N . SER A 1 298 ? -35.885 -19.842 49.589 1.00 54.44 298 SER A N 1
ATOM 2298 C CA . SER A 1 298 ? -36.767 -19.025 50.451 1.00 54.44 298 SER A CA 1
ATOM 2299 C C . SER A 1 298 ? -36.713 -17.514 50.155 1.00 54.44 298 SER A C 1
ATOM 2301 O O . SER A 1 298 ? -37.448 -16.723 50.743 1.00 54.44 298 SER A O 1
ATOM 2303 N N . SER A 1 299 ? -35.805 -17.076 49.277 1.00 62.50 299 SER A N 1
ATOM 2304 C CA . SER A 1 299 ? -35.617 -15.681 48.862 1.00 62.50 299 SER A CA 1
ATOM 2305 C C . SER A 1 299 ? -35.324 -15.581 47.367 1.00 62.50 299 SER A C 1
ATOM 2307 O O . SER A 1 299 ? -34.491 -14.778 46.950 1.00 62.50 299 SER A O 1
ATOM 2309 N N . ALA A 1 300 ? -36.034 -16.380 46.562 1.00 68.25 300 ALA A N 1
ATOM 2310 C CA . ALA A 1 300 ? -35.880 -16.438 45.108 1.00 68.25 300 ALA A CA 1
ATOM 2311 C C . ALA A 1 300 ? -35.881 -15.048 44.447 1.00 68.25 300 ALA A C 1
ATOM 2313 O O . ALA A 1 300 ? -35.075 -14.785 43.562 1.00 68.25 300 ALA A O 1
ATOM 2314 N N . SER A 1 301 ? -36.693 -14.112 44.947 1.00 72.25 301 SER A N 1
ATOM 2315 C CA . SER A 1 301 ? -36.724 -12.736 44.441 1.00 72.25 301 SER A CA 1
ATOM 2316 C C . SER A 1 301 ? -35.389 -11.991 44.591 1.00 72.25 301 SER A C 1
ATOM 2318 O O . SER A 1 301 ? -35.064 -11.168 43.749 1.00 72.25 301 SER A O 1
ATOM 2320 N N . MET A 1 302 ? -34.611 -12.245 45.653 1.00 74.25 302 MET A N 1
ATOM 2321 C CA . MET A 1 302 ? -33.308 -11.595 45.873 1.00 74.25 302 MET A CA 1
ATOM 2322 C C . MET A 1 302 ? -32.211 -12.215 45.012 1.00 74.25 302 MET A C 1
ATOM 2324 O O . MET A 1 302 ? -31.353 -11.492 44.523 1.00 74.25 302 MET A O 1
ATOM 2328 N N . PHE A 1 303 ? -32.276 -13.528 44.793 1.00 81.00 303 PHE A N 1
ATOM 2329 C CA . PHE A 1 303 ? -31.354 -14.238 43.910 1.00 81.00 303 PHE A CA 1
ATOM 2330 C C . PHE A 1 303 ? -31.560 -13.853 42.436 1.00 81.00 303 PHE A C 1
ATOM 2332 O O . PHE A 1 303 ? -30.604 -13.558 41.721 1.00 81.00 303 PHE A O 1
ATOM 2339 N N . VAL A 1 304 ? -32.819 -13.778 41.992 1.00 82.88 304 VAL A N 1
ATOM 2340 C CA . VAL A 1 304 ? -33.153 -13.303 40.641 1.00 82.88 304 VAL A CA 1
ATOM 2341 C C . VAL A 1 304 ? -32.725 -11.846 40.467 1.00 82.88 304 VAL A C 1
ATOM 2343 O O . VAL A 1 304 ? -32.097 -11.513 39.467 1.00 82.88 304 VAL A O 1
ATOM 2346 N N . LEU A 1 305 ? -32.985 -10.990 41.463 1.00 82.69 305 LEU A N 1
ATOM 2347 C CA . LEU A 1 305 ? -32.565 -9.589 41.420 1.00 82.69 305 LEU A CA 1
ATOM 2348 C C . LEU A 1 305 ? -31.037 -9.442 41.359 1.00 82.69 305 LEU A C 1
ATOM 2350 O O . LEU A 1 305 ? -30.555 -8.599 40.611 1.00 82.69 305 LEU A O 1
ATOM 2354 N N . SER A 1 306 ? -30.265 -10.258 42.088 1.00 85.25 306 SER A N 1
ATOM 2355 C CA . SER A 1 306 ? -28.797 -10.199 42.031 1.00 85.25 306 SER A CA 1
ATOM 2356 C C . SER A 1 306 ? -28.236 -10.637 40.681 1.00 85.25 306 SER A C 1
ATOM 2358 O O . SER A 1 306 ? -27.303 -10.009 40.195 1.00 85.25 306 SER A O 1
ATOM 2360 N N . ILE A 1 307 ? -28.813 -11.668 40.052 1.00 87.06 307 ILE A N 1
ATOM 2361 C CA . ILE A 1 307 ? -28.398 -12.097 38.707 1.00 87.06 307 ILE A CA 1
ATOM 2362 C C . ILE A 1 307 ? -28.751 -11.028 37.673 1.00 87.06 307 ILE A C 1
ATOM 2364 O O . ILE A 1 307 ? -27.922 -10.697 36.831 1.00 87.06 307 ILE A O 1
ATOM 2368 N N . MET A 1 308 ? -29.953 -10.453 37.757 1.00 84.25 308 MET A N 1
ATOM 2369 C CA . MET A 1 308 ? -30.379 -9.377 36.863 1.00 84.25 308 MET A CA 1
ATOM 2370 C C . MET A 1 308 ? -29.455 -8.158 36.976 1.00 84.25 308 MET A C 1
ATOM 2372 O O . MET A 1 308 ? -29.059 -7.587 35.964 1.00 84.25 308 MET A O 1
ATOM 2376 N N . LEU A 1 309 ? -29.076 -7.782 38.202 1.00 85.19 309 LEU A N 1
ATOM 2377 C CA . LEU A 1 309 ? -28.190 -6.646 38.452 1.00 85.19 309 LEU A CA 1
ATOM 2378 C C . LEU A 1 309 ? -26.760 -6.916 37.977 1.00 85.19 309 LEU A C 1
ATOM 2380 O O . LEU A 1 309 ? -26.157 -6.045 37.363 1.00 85.19 309 LEU A O 1
ATOM 2384 N N . ALA A 1 310 ? -26.245 -8.127 38.194 1.00 86.06 310 ALA A N 1
ATOM 2385 C CA . ALA A 1 310 ? -24.935 -8.529 37.691 1.00 86.06 310 ALA A CA 1
ATOM 2386 C C . ALA A 1 310 ? -24.887 -8.551 36.158 1.00 86.06 310 ALA A C 1
ATOM 2388 O O . ALA A 1 310 ? -23.953 -8.015 35.572 1.00 86.06 310 ALA A O 1
ATOM 2389 N N . GLY A 1 311 ? -25.921 -9.096 35.507 1.00 84.56 311 GLY A N 1
ATOM 2390 C CA . GLY A 1 311 ? -26.042 -9.070 34.050 1.00 84.56 311 GLY A CA 1
ATOM 2391 C C . GLY A 1 311 ? -26.109 -7.645 33.497 1.00 84.56 311 GLY A C 1
ATOM 2392 O O . GLY A 1 311 ? -25.449 -7.346 32.507 1.00 84.56 311 GLY A O 1
ATOM 2393 N N . LEU A 1 312 ? -26.841 -6.747 34.167 1.00 82.75 312 LEU A N 1
ATOM 2394 C CA . LEU A 1 312 ? -26.909 -5.333 33.793 1.00 82.75 312 LEU A CA 1
ATOM 2395 C C . LEU A 1 312 ? -25.550 -4.634 33.925 1.00 82.75 312 LEU A C 1
ATOM 2397 O O . LEU A 1 312 ? -25.133 -3.939 33.004 1.00 82.75 312 LEU A O 1
ATOM 2401 N N . VAL A 1 313 ? -24.861 -4.813 35.054 1.00 84.06 313 VAL A N 1
ATOM 2402 C CA . VAL A 1 313 ? -23.537 -4.214 35.291 1.00 84.06 313 VAL A CA 1
ATOM 2403 C C . VAL A 1 313 ? -22.527 -4.721 34.268 1.00 84.06 313 VAL A C 1
ATOM 2405 O O . VAL A 1 313 ? -21.815 -3.918 33.672 1.00 84.06 313 VAL A O 1
ATOM 2408 N N . TRP A 1 314 ? -22.505 -6.030 34.016 1.00 83.88 314 TRP A N 1
ATOM 2409 C CA . TRP A 1 314 ? -21.628 -6.629 33.015 1.00 83.88 314 TRP A CA 1
ATOM 2410 C C . TRP A 1 314 ? -21.921 -6.106 31.602 1.00 83.88 314 TRP A C 1
ATOM 2412 O O . TRP A 1 314 ? -20.994 -5.769 30.866 1.00 83.88 314 TRP A O 1
ATOM 2422 N N . PHE A 1 315 ? -23.200 -5.982 31.234 1.00 77.75 315 PHE A N 1
ATOM 2423 C CA . PHE A 1 315 ? -23.615 -5.433 29.943 1.00 77.75 315 PHE A CA 1
ATOM 2424 C C . PHE A 1 315 ? -23.160 -3.979 29.771 1.00 77.75 315 PHE A C 1
ATOM 2426 O O . PHE A 1 315 ? -22.563 -3.648 28.749 1.00 77.75 315 PHE A O 1
ATOM 2433 N N . ILE A 1 316 ? -23.361 -3.130 30.787 1.00 74.25 316 ILE A N 1
ATOM 2434 C CA . ILE A 1 316 ? -22.904 -1.732 30.770 1.00 74.25 316 ILE A CA 1
ATOM 2435 C C . ILE A 1 316 ? -21.376 -1.673 30.649 1.00 74.25 316 ILE A C 1
ATOM 2437 O O . ILE A 1 316 ? -20.869 -1.015 29.741 1.00 74.25 316 ILE A O 1
ATOM 2441 N N . ALA A 1 317 ? -20.650 -2.411 31.491 1.00 75.62 317 ALA A N 1
ATOM 2442 C CA . ALA A 1 317 ? -19.188 -2.440 31.483 1.00 75.62 317 ALA A CA 1
ATOM 2443 C C . ALA A 1 317 ? -18.620 -2.910 30.133 1.00 75.62 317 ALA A C 1
ATOM 2445 O O . ALA A 1 317 ? -17.677 -2.320 29.610 1.00 75.62 317 ALA A O 1
ATOM 2446 N N . THR A 1 318 ? -19.234 -3.928 29.527 1.00 73.06 318 THR A N 1
ATOM 2447 C CA . THR A 1 318 ? -18.826 -4.446 28.214 1.00 73.06 318 THR A CA 1
ATOM 2448 C C . THR A 1 318 ? -19.156 -3.457 27.091 1.00 73.06 318 THR A C 1
ATOM 2450 O O . THR A 1 318 ? -18.357 -3.285 26.171 1.00 73.06 318 THR A O 1
ATOM 2453 N N . SER A 1 319 ? -20.303 -2.772 27.173 1.00 66.88 319 SER A N 1
ATOM 2454 C CA . SER A 1 319 ? -20.715 -1.769 26.182 1.00 66.88 319 SER A CA 1
ATOM 2455 C C . SER A 1 319 ? -19.845 -0.505 26.198 1.00 66.88 319 SER A C 1
ATOM 2457 O O . SER A 1 319 ? -19.582 0.061 25.140 1.00 66.88 319 SER A O 1
ATOM 2459 N N . GLU A 1 320 ? -19.354 -0.084 27.370 1.00 70.25 320 GLU A N 1
ATOM 2460 C CA . GLU A 1 320 ? -18.422 1.046 27.486 1.00 70.25 320 GLU A CA 1
ATOM 2461 C C . GLU A 1 320 ? -16.994 0.669 27.073 1.00 70.25 320 GLU A C 1
ATOM 2463 O O . GLU A 1 320 ? -16.292 1.497 26.497 1.00 70.25 320 GLU A O 1
ATOM 2468 N N . ALA A 1 321 ? -16.566 -0.576 27.313 1.00 68.38 321 ALA A N 1
ATOM 2469 C CA . ALA A 1 321 ? -15.241 -1.050 26.913 1.00 68.38 321 ALA A CA 1
ATOM 2470 C C . ALA A 1 321 ? -15.082 -1.190 25.384 1.00 68.38 321 ALA A C 1
ATOM 2472 O O . ALA A 1 321 ? -13.994 -0.962 24.863 1.00 68.38 321 ALA A O 1
ATOM 2473 N N . ASN A 1 322 ? -16.153 -1.537 24.659 1.00 66.12 322 ASN A N 1
ATOM 2474 C CA . ASN A 1 322 ? -16.152 -1.705 23.200 1.00 66.12 322 ASN A CA 1
ATOM 2475 C C . ASN A 1 322 ? -17.293 -0.909 22.536 1.00 66.12 322 ASN A C 1
ATOM 2477 O O . ASN A 1 322 ? -18.284 -1.500 22.099 1.00 66.12 322 ASN A O 1
ATOM 2481 N N . PRO A 1 323 ? -17.175 0.427 22.427 1.00 75.75 323 PRO A N 1
ATOM 2482 C CA . PRO A 1 323 ? -18.216 1.240 21.815 1.00 75.75 323 PRO A CA 1
ATOM 2483 C C . PRO A 1 323 ? -18.310 0.983 20.306 1.00 75.75 323 PRO A C 1
ATOM 2485 O O . PRO A 1 323 ? -17.300 0.830 19.615 1.00 75.75 323 PRO A O 1
ATOM 2488 N N . PHE A 1 324 ? -19.534 0.992 19.774 1.00 77.62 324 PHE A N 1
ATOM 2489 C CA . PHE A 1 324 ? -19.756 1.039 18.330 1.00 77.62 324 PHE A CA 1
ATOM 2490 C C . PHE A 1 324 ? -19.367 2.413 17.798 1.00 77.62 324 PHE A C 1
ATOM 2492 O O . PHE A 1 324 ? -19.910 3.428 18.235 1.00 77.62 324 PHE A O 1
ATOM 2499 N N . GLN A 1 325 ? -18.459 2.434 16.830 1.00 82.25 325 GLN A N 1
ATOM 2500 C CA . GLN A 1 325 ? -18.026 3.646 16.155 1.00 82.25 325 GLN A CA 1
ATOM 2501 C C . GLN A 1 325 ? -18.353 3.559 14.675 1.00 82.25 325 GLN A C 1
ATOM 2503 O O . GLN A 1 325 ? -18.215 2.507 14.046 1.00 82.25 325 GLN A O 1
ATOM 2508 N N . GLU A 1 326 ? -18.786 4.688 14.135 1.00 86.69 326 GLU A N 1
ATOM 2509 C CA . GLU A 1 326 ? -18.964 4.878 12.708 1.00 86.69 326 GLU A CA 1
ATOM 2510 C C . GLU A 1 326 ? -17.745 5.628 12.177 1.00 86.69 326 GLU A C 1
ATOM 2512 O O . GLU A 1 326 ? -17.466 6.745 12.616 1.00 86.69 326 GLU A O 1
ATOM 2517 N N . ARG A 1 327 ? -16.970 4.983 11.304 1.00 86.12 327 ARG A N 1
ATOM 2518 C CA . ARG A 1 327 ? -15.793 5.585 10.670 1.00 86.12 327 ARG A CA 1
ATOM 2519 C C . ARG A 1 327 ? -15.795 5.250 9.182 1.00 86.12 327 ARG A C 1
ATOM 2521 O O . ARG A 1 327 ? -16.347 4.234 8.756 1.00 86.12 327 ARG A O 1
ATOM 2528 N N . THR A 1 328 ? -15.188 6.125 8.395 1.00 87.88 328 THR A N 1
ATOM 2529 C CA . THR A 1 328 ? -14.918 5.877 6.976 1.00 87.88 328 THR A CA 1
ATOM 2530 C C . THR A 1 328 ? -13.556 5.215 6.853 1.00 87.88 328 THR A C 1
ATOM 2532 O O . THR A 1 328 ? -12.632 5.590 7.577 1.00 87.88 328 THR A O 1
ATOM 2535 N N . LEU A 1 329 ? -13.447 4.215 5.979 1.00 85.62 329 LEU A N 1
ATOM 2536 C CA . LEU A 1 329 ? -12.154 3.643 5.618 1.00 85.62 329 LEU A CA 1
ATOM 2537 C C . LEU A 1 329 ? -11.249 4.740 5.046 1.00 85.62 329 LEU A C 1
ATOM 2539 O O . LEU A 1 329 ? -11.712 5.611 4.314 1.00 85.62 329 LEU A O 1
ATOM 2543 N N . THR A 1 330 ? -9.979 4.728 5.448 1.00 83.25 330 THR A N 1
ATOM 2544 C CA . THR A 1 330 ? -9.009 5.760 5.056 1.00 83.25 330 THR A CA 1
ATOM 2545 C C . THR A 1 330 ? -8.739 5.731 3.557 1.00 83.25 330 THR A C 1
ATOM 2547 O O . THR A 1 330 ? -8.641 6.789 2.940 1.00 83.25 330 THR A O 1
ATOM 2550 N N . ASP A 1 331 ? -8.661 4.527 2.992 1.00 85.19 331 ASP A N 1
ATOM 2551 C CA . ASP A 1 331 ? -8.380 4.305 1.581 1.00 85.19 331 ASP A CA 1
ATOM 2552 C C . ASP A 1 331 ? -9.684 3.970 0.838 1.00 85.19 331 ASP A C 1
ATOM 2554 O O . ASP A 1 331 ? -10.477 3.157 1.337 1.00 85.19 331 ASP A O 1
ATOM 2558 N N . PRO A 1 332 ? -9.936 4.587 -0.330 1.00 85.88 332 PRO A N 1
ATOM 2559 C CA . PRO A 1 332 ? -11.082 4.245 -1.158 1.00 85.88 332 PRO A CA 1
ATOM 2560 C C . PRO A 1 332 ? -10.947 2.814 -1.698 1.00 85.88 332 PRO A C 1
ATOM 2562 O O . PRO A 1 332 ? -9.852 2.355 -2.017 1.00 85.88 332 PRO A O 1
ATOM 2565 N N . LEU A 1 333 ? -12.069 2.098 -1.792 1.00 89.81 333 LEU A N 1
ATOM 2566 C CA . LEU A 1 333 ? -12.099 0.718 -2.278 1.00 89.81 333 LEU A CA 1
ATOM 2567 C C . LEU A 1 333 ? -12.413 0.684 -3.770 1.00 89.81 333 LEU A C 1
ATOM 2569 O O . LEU A 1 333 ? -13.378 1.314 -4.212 1.00 89.81 333 LEU A O 1
ATOM 2573 N N . GLU A 1 334 ? -11.645 -0.106 -4.519 1.00 91.44 334 GLU A N 1
ATOM 2574 C CA . GLU A 1 334 ? -11.931 -0.403 -5.922 1.00 91.44 334 GLU A CA 1
ATOM 2575 C C . GLU A 1 334 ? -13.229 -1.212 -6.060 1.00 91.44 334 GLU A C 1
ATOM 2577 O O . GLU A 1 334 ? -13.491 -2.171 -5.328 1.00 91.44 334 GLU A O 1
ATOM 2582 N N . VAL A 1 335 ? -14.055 -0.824 -7.029 1.00 91.31 335 VAL A N 1
ATOM 2583 C CA . VAL A 1 335 ? -15.317 -1.486 -7.353 1.00 91.31 335 VAL A CA 1
ATOM 2584 C C . VAL A 1 335 ? -15.057 -2.638 -8.320 1.00 91.31 335 VAL A C 1
ATOM 2586 O O . VAL A 1 335 ? -14.687 -2.432 -9.476 1.00 91.31 335 VAL A O 1
ATOM 2589 N N . ALA A 1 336 ? -15.341 -3.864 -7.886 1.00 91.19 336 ALA A N 1
ATOM 2590 C CA . ALA A 1 336 ? -15.263 -5.039 -8.741 1.00 91.19 336 ALA A CA 1
ATOM 2591 C C . ALA A 1 336 ? -16.473 -5.113 -9.692 1.00 91.19 336 ALA A C 1
ATOM 2593 O O . ALA A 1 336 ? -17.614 -5.333 -9.278 1.00 91.19 336 ALA A O 1
ATOM 2594 N N . LEU A 1 337 ? -16.223 -4.955 -10.991 1.00 91.69 337 LEU A N 1
ATOM 2595 C CA . LEU A 1 337 ? -17.230 -5.113 -12.040 1.00 91.69 337 LEU A CA 1
ATOM 2596 C C . LEU A 1 337 ? -17.425 -6.605 -12.347 1.00 91.69 337 LEU A C 1
ATOM 2598 O O . LEU A 1 337 ? -16.501 -7.268 -12.818 1.00 91.69 337 LEU A O 1
ATOM 2602 N N . ILE A 1 338 ? -18.619 -7.140 -12.091 1.00 92.31 338 ILE A N 1
ATOM 2603 C CA . ILE A 1 338 ? -18.913 -8.573 -12.239 1.00 92.31 338 ILE A CA 1
ATOM 2604 C C . ILE A 1 338 ? -19.958 -8.833 -13.328 1.00 92.31 338 ILE A C 1
ATOM 2606 O O . ILE A 1 338 ? -20.764 -7.968 -13.667 1.00 92.31 338 ILE A O 1
ATOM 2610 N N . ASN A 1 339 ? -19.946 -10.056 -13.865 1.00 92.00 339 ASN A N 1
ATOM 2611 C CA . ASN A 1 339 ? -20.905 -10.557 -14.857 1.00 92.00 339 ASN A CA 1
ATOM 2612 C C . ASN A 1 339 ? -21.003 -9.732 -16.157 1.00 92.00 339 ASN A C 1
ATOM 2614 O O . ASN A 1 339 ? -22.095 -9.568 -16.699 1.00 92.00 339 ASN A O 1
ATOM 2618 N N . LEU A 1 340 ? -19.880 -9.230 -16.685 1.00 92.62 340 LEU A N 1
ATOM 2619 C CA . LEU A 1 340 ? -19.858 -8.568 -17.994 1.00 92.62 340 LEU A CA 1
ATOM 2620 C C . LEU A 1 340 ? -20.269 -9.558 -19.109 1.00 92.62 340 LEU A C 1
ATOM 2622 O O . LEU A 1 340 ? -19.610 -10.593 -19.259 1.00 92.62 340 LEU A O 1
ATOM 2626 N N . PRO A 1 341 ? -21.314 -9.264 -19.910 1.00 92.38 341 PRO A N 1
ATOM 2627 C CA . PRO A 1 341 ? -21.698 -10.109 -21.039 1.00 92.38 341 PRO A CA 1
ATOM 2628 C C . PRO A 1 341 ? -20.558 -10.275 -22.064 1.00 92.38 341 PRO A C 1
ATOM 2630 O O . PRO A 1 341 ? -19.857 -9.307 -22.363 1.00 92.38 341 PRO A O 1
ATOM 2633 N N . PRO A 1 342 ? -20.353 -11.478 -22.640 1.00 87.44 342 PRO A N 1
ATOM 2634 C CA . PRO A 1 342 ? -19.195 -11.780 -23.492 1.00 87.44 342 PRO A CA 1
ATOM 2635 C C . PRO A 1 342 ? -19.191 -11.046 -24.845 1.00 87.44 342 PRO A C 1
ATOM 2637 O O . PRO A 1 342 ? -18.153 -10.964 -25.505 1.00 87.44 342 PRO A O 1
ATOM 2640 N N . ASP A 1 343 ? -20.342 -10.532 -25.280 1.00 90.31 343 ASP A N 1
ATOM 2641 C CA . ASP A 1 343 ? -20.527 -9.740 -26.498 1.00 90.31 343 ASP A CA 1
ATOM 2642 C C . ASP A 1 343 ? -20.300 -8.232 -26.287 1.00 90.31 343 ASP A C 1
ATOM 2644 O O . ASP A 1 343 ? -20.312 -7.466 -27.257 1.00 90.31 343 ASP A O 1
ATOM 2648 N N . LEU A 1 344 ? -20.057 -7.807 -25.045 1.00 92.06 344 LEU A N 1
ATOM 2649 C CA . LEU A 1 344 ? -19.785 -6.425 -24.668 1.00 92.06 344 LEU A CA 1
ATOM 2650 C C . LEU A 1 344 ? -18.332 -6.243 -24.211 1.00 92.06 344 LEU A C 1
ATOM 2652 O O . LEU A 1 344 ? -17.641 -7.181 -23.814 1.00 92.06 344 LEU A O 1
ATOM 2656 N N . ILE A 1 345 ? -17.858 -5.004 -24.281 1.00 92.06 345 ILE A N 1
ATOM 2657 C CA . ILE A 1 345 ? -16.560 -4.583 -23.759 1.00 92.06 345 ILE A CA 1
ATOM 2658 C C . ILE A 1 345 ? -16.718 -3.280 -22.972 1.00 92.06 345 ILE A C 1
ATOM 2660 O O . ILE A 1 345 ? -17.515 -2.411 -23.336 1.00 92.06 345 ILE A O 1
ATOM 2664 N N . LEU A 1 346 ? -15.962 -3.159 -21.882 1.00 91.38 346 LEU A N 1
ATOM 2665 C CA . LEU A 1 346 ? -15.918 -1.961 -21.052 1.00 91.38 346 LEU A CA 1
ATOM 2666 C C . LEU A 1 346 ? -15.051 -0.891 -21.728 1.00 91.38 346 LEU A C 1
ATOM 2668 O O . LEU A 1 346 ? -13.882 -1.139 -22.016 1.00 91.38 346 LEU A O 1
ATOM 2672 N N . VAL A 1 347 ? -15.622 0.290 -21.967 1.00 89.81 347 VAL A N 1
ATOM 2673 C CA . VAL A 1 347 ? -14.915 1.446 -22.545 1.00 89.81 347 VAL A CA 1
ATOM 2674 C C . VAL A 1 347 ? -14.392 2.367 -21.448 1.00 89.81 347 VAL A C 1
ATOM 2676 O O . VAL A 1 347 ? -13.237 2.782 -21.489 1.00 89.81 347 VAL A O 1
ATOM 2679 N N . SER A 1 348 ? -15.231 2.669 -20.457 1.00 88.19 348 SER A N 1
ATOM 2680 C CA . SER A 1 348 ? -14.860 3.465 -19.287 1.00 88.19 348 SER A CA 1
ATOM 2681 C C . SER A 1 348 ? -15.664 3.041 -18.060 1.00 88.19 348 SER A C 1
ATOM 2683 O O . SER A 1 348 ? -16.791 2.550 -18.181 1.00 88.19 348 SER A O 1
ATOM 2685 N N . ALA A 1 349 ? -15.068 3.238 -16.887 1.00 88.88 349 ALA A N 1
ATOM 2686 C CA . ALA A 1 349 ? -15.707 3.085 -15.588 1.00 88.88 349 ALA A CA 1
ATOM 2687 C C . ALA A 1 349 ? -15.338 4.302 -14.730 1.00 88.88 349 ALA A C 1
ATOM 2689 O O . ALA A 1 349 ? -14.275 4.339 -14.112 1.00 88.88 349 ALA A O 1
ATOM 2690 N N . ASP A 1 350 ? -16.199 5.315 -14.734 1.00 88.75 350 ASP A N 1
ATOM 2691 C CA . ASP A 1 350 ? -15.997 6.517 -13.932 1.00 88.75 350 ASP A CA 1
ATOM 2692 C C . ASP A 1 350 ? -16.531 6.276 -12.519 1.00 88.75 350 ASP A C 1
ATOM 2694 O O . ASP A 1 350 ? -17.594 5.674 -12.333 1.00 88.75 350 ASP A O 1
ATOM 2698 N N . ASN A 1 351 ? -15.815 6.786 -11.515 1.00 87.62 351 ASN A N 1
ATOM 2699 C CA . ASN A 1 351 ? -16.075 6.505 -10.099 1.00 87.62 351 ASN A CA 1
ATOM 2700 C C . ASN A 1 351 ? -15.942 5.012 -9.744 1.00 87.62 351 ASN A C 1
ATOM 2702 O O . ASN A 1 351 ? -16.753 4.467 -8.996 1.00 87.62 351 ASN A O 1
ATOM 2706 N N . ALA A 1 352 ? -14.913 4.351 -10.281 1.00 85.25 352 ALA A N 1
ATOM 2707 C CA . ALA A 1 352 ? -14.568 2.965 -9.955 1.00 85.25 352 ALA A CA 1
ATOM 2708 C C . ALA A 1 352 ? -13.959 2.790 -8.547 1.00 85.25 352 ALA A C 1
ATOM 2710 O O . ALA A 1 352 ? -13.558 1.691 -8.183 1.00 85.25 352 ALA A O 1
ATOM 2711 N N . GLU A 1 353 ? -13.919 3.857 -7.751 1.00 91.06 353 GLU A N 1
ATOM 2712 C CA . GLU A 1 353 ? -13.466 3.879 -6.366 1.00 91.06 353 GLU A CA 1
ATOM 2713 C C . GLU A 1 353 ? -14.576 4.453 -5.478 1.00 91.06 353 GLU A C 1
ATOM 2715 O O . GLU A 1 353 ? -15.210 5.455 -5.829 1.00 91.06 353 GLU A O 1
ATOM 2720 N N . THR A 1 354 ? -14.824 3.834 -4.321 1.00 90.19 354 THR A N 1
ATOM 2721 C CA . THR A 1 354 ? -15.826 4.317 -3.362 1.00 90.19 354 THR A CA 1
ATOM 2722 C C . THR A 1 354 ? -15.303 4.353 -1.935 1.00 90.19 354 THR A C 1
ATOM 2724 O O . THR A 1 354 ? -14.631 3.437 -1.458 1.00 90.19 354 THR A O 1
ATOM 2727 N N . ASN A 1 355 ? -15.652 5.421 -1.222 1.00 91.31 355 ASN A N 1
ATOM 2728 C CA . ASN A 1 355 ? -15.415 5.513 0.208 1.00 91.31 355 ASN A CA 1
ATOM 2729 C C . ASN A 1 355 ? -16.521 4.767 0.948 1.00 91.31 355 ASN A C 1
ATOM 2731 O O . ASN A 1 355 ? -17.709 5.078 0.806 1.00 91.31 355 ASN A O 1
ATOM 2735 N N . VAL A 1 356 ? -16.116 3.805 1.773 1.00 90.75 356 VAL A N 1
ATOM 2736 C CA . VAL A 1 356 ? -17.032 2.975 2.553 1.00 90.75 356 VAL A CA 1
ATOM 2737 C C . VAL A 1 356 ? -17.020 3.443 4.005 1.00 90.75 356 VAL A C 1
ATOM 2739 O O . VAL A 1 356 ? -15.997 3.393 4.691 1.00 90.75 356 VAL A O 1
ATOM 2742 N N . THR A 1 357 ? -18.177 3.877 4.495 1.00 89.50 357 THR A N 1
ATOM 2743 C CA . THR A 1 357 ? -18.398 4.149 5.917 1.00 89.50 357 THR A CA 1
ATOM 2744 C C . THR A 1 357 ? -19.026 2.931 6.568 1.00 89.50 357 THR A C 1
ATOM 2746 O O . THR A 1 357 ? -20.100 2.473 6.168 1.00 89.50 357 THR A O 1
ATOM 2749 N N . LEU A 1 358 ? -18.358 2.417 7.595 1.00 90.00 358 LEU A N 1
ATOM 2750 C CA . LEU A 1 358 ? -18.788 1.255 8.360 1.00 90.00 358 LEU A CA 1
ATOM 2751 C C . LEU A 1 358 ? -19.174 1.690 9.772 1.00 90.00 358 LEU A C 1
ATOM 2753 O O . LEU A 1 358 ? -18.609 2.625 10.334 1.00 90.00 358 LEU A O 1
ATOM 2757 N N . ARG A 1 359 ? -20.109 0.968 10.378 1.00 86.25 359 ARG A N 1
ATOM 2758 C CA . ARG A 1 359 ? -20.379 0.997 11.812 1.00 86.25 359 ARG A CA 1
ATOM 2759 C C . ARG A 1 359 ? -19.961 -0.342 12.403 1.00 86.25 359 ARG A C 1
ATOM 2761 O O . ARG A 1 359 ? -20.525 -1.372 12.039 1.00 86.25 359 ARG A O 1
ATOM 2768 N N . ALA A 1 360 ? -18.994 -0.319 13.315 1.00 85.38 360 ALA A N 1
ATOM 2769 C CA . ALA A 1 360 ? -18.450 -1.515 13.957 1.00 85.38 360 ALA A CA 1
ATOM 2770 C C . ALA A 1 360 ? -17.928 -1.209 15.381 1.00 85.38 360 ALA A C 1
ATOM 2772 O O . ALA A 1 360 ? -17.613 -0.052 15.678 1.00 85.38 360 ALA A O 1
ATOM 2773 N N . PRO A 1 361 ? -17.829 -2.209 16.278 1.00 82.94 361 PRO A N 1
ATOM 2774 C CA . PRO A 1 361 ? -17.142 -2.078 17.566 1.00 82.94 361 PRO A CA 1
ATOM 2775 C C . PRO A 1 361 ? -15.666 -1.686 17.405 1.00 82.94 361 PRO A C 1
ATOM 2777 O O . PRO A 1 361 ? -15.028 -2.091 16.432 1.00 82.94 361 PRO A O 1
ATOM 2780 N N . SER A 1 362 ? -15.092 -0.972 18.382 1.00 82.81 362 SER A N 1
ATOM 2781 C CA . SER A 1 362 ? -13.661 -0.603 18.383 1.00 82.81 362 SER A CA 1
ATOM 2782 C C . SER A 1 362 ? -12.722 -1.792 18.123 1.00 82.81 362 SER A C 1
ATOM 2784 O O . SER A 1 362 ? -11.798 -1.683 17.328 1.00 82.81 362 SER A O 1
ATOM 2786 N N . SER A 1 363 ? -13.002 -2.956 18.714 1.00 82.81 363 SER A N 1
ATOM 2787 C CA . SER A 1 363 ? -12.191 -4.169 18.539 1.00 82.81 363 SER A CA 1
ATOM 2788 C C . SER A 1 363 ? -12.198 -4.739 17.116 1.00 82.81 363 SER A C 1
ATOM 2790 O O . SER A 1 363 ? -11.269 -5.454 16.740 1.00 82.81 363 SER A O 1
ATOM 2792 N N . ILE A 1 364 ? -13.237 -4.438 16.328 1.00 83.62 364 ILE A N 1
ATOM 2793 C CA . ILE A 1 364 ? -13.300 -4.783 14.906 1.00 83.62 364 ILE A CA 1
ATOM 2794 C C . ILE A 1 364 ? -12.530 -3.753 14.083 1.00 83.62 364 ILE A C 1
ATOM 2796 O O . ILE A 1 364 ? -11.791 -4.148 13.190 1.00 83.62 364 ILE A O 1
ATOM 2800 N N . TRP A 1 365 ? -12.635 -2.461 14.417 1.00 85.44 365 TRP A N 1
ATOM 2801 C CA . TRP A 1 365 ? -11.854 -1.401 13.768 1.00 85.44 365 TRP A CA 1
ATOM 2802 C C . TRP A 1 365 ? -10.346 -1.653 13.825 1.00 85.44 365 TRP A C 1
ATOM 2804 O O . TRP A 1 365 ? -9.669 -1.424 12.829 1.00 85.44 365 TRP A O 1
ATOM 2814 N N . ASP A 1 366 ? -9.838 -2.185 14.938 1.00 83.50 366 ASP A N 1
ATOM 2815 C CA . ASP A 1 366 ? -8.410 -2.498 15.101 1.00 83.50 366 ASP A CA 1
ATOM 2816 C C . ASP A 1 366 ? -7.920 -3.649 14.200 1.00 83.50 366 ASP A C 1
ATOM 2818 O O . ASP A 1 366 ? -6.718 -3.813 14.001 1.00 83.50 366 ASP A O 1
ATOM 2822 N N . ARG A 1 367 ? -8.835 -4.472 13.672 1.00 82.75 367 ARG A N 1
ATOM 2823 C CA . ARG A 1 367 ? -8.533 -5.634 12.813 1.00 82.75 367 ARG A CA 1
ATOM 2824 C C . ARG A 1 367 ? -9.057 -5.478 11.387 1.00 82.75 367 ARG A C 1
ATOM 2826 O O . ARG A 1 367 ? -8.878 -6.378 10.572 1.00 82.75 367 ARG A O 1
ATOM 2833 N N . LEU A 1 368 ? -9.747 -4.378 11.100 1.00 82.75 368 LEU A N 1
ATOM 2834 C CA . LEU A 1 368 ? -10.385 -4.142 9.818 1.00 82.75 368 LEU A CA 1
ATOM 2835 C C . LEU A 1 368 ? -9.307 -3.864 8.766 1.00 82.75 368 LEU A C 1
ATOM 2837 O O . LEU A 1 368 ? -8.491 -2.962 8.930 1.00 82.75 368 LEU A O 1
ATOM 2841 N N . SER A 1 369 ? -9.308 -4.635 7.683 1.00 83.06 369 SER A N 1
ATOM 2842 C CA . SER A 1 369 ? -8.458 -4.408 6.510 1.00 83.06 369 SER A CA 1
ATOM 2843 C C . SER A 1 369 ? -9.338 -4.220 5.270 1.00 83.06 369 SER A C 1
ATOM 2845 O O . SER A 1 369 ? -10.411 -4.830 5.224 1.00 83.06 369 SER A O 1
ATOM 2847 N N . PRO A 1 370 ? -8.921 -3.411 4.274 1.00 80.81 370 PRO A N 1
ATOM 2848 C CA . PRO A 1 370 ? -9.717 -3.146 3.070 1.00 80.81 370 PRO A CA 1
ATOM 2849 C C . PRO A 1 370 ? -10.153 -4.420 2.334 1.00 80.81 370 PRO A C 1
ATOM 2851 O O . PRO A 1 370 ? -11.262 -4.486 1.822 1.00 80.81 370 PRO A O 1
ATOM 2854 N N . GLU A 1 371 ? -9.326 -5.466 2.372 1.00 83.19 371 GLU A N 1
ATOM 2855 C CA . GLU A 1 371 ? -9.602 -6.765 1.745 1.00 83.19 371 GLU A CA 1
ATOM 2856 C C . GLU A 1 371 ? -10.838 -7.478 2.315 1.00 83.19 371 GLU A C 1
ATOM 2858 O O . GLU A 1 371 ? -11.442 -8.289 1.629 1.00 83.19 371 GLU A O 1
ATOM 2863 N N . LEU A 1 372 ? -11.261 -7.181 3.547 1.00 84.94 372 LEU A N 1
ATOM 2864 C CA . LEU A 1 372 ? -12.410 -7.846 4.182 1.00 84.94 372 LEU A CA 1
ATOM 2865 C C . LEU A 1 372 ? -13.765 -7.268 3.740 1.00 84.94 372 LEU A C 1
ATOM 2867 O O . LEU A 1 372 ? -14.819 -7.747 4.169 1.00 84.94 372 LEU A O 1
ATOM 2871 N N . VAL A 1 373 ? -13.752 -6.222 2.911 1.00 88.00 373 VAL A N 1
ATOM 2872 C CA . VAL A 1 373 ? -14.948 -5.577 2.368 1.00 88.00 373 VAL A CA 1
ATOM 2873 C C . VAL A 1 373 ? -14.859 -5.612 0.852 1.00 88.00 373 VAL A C 1
ATOM 2875 O O . VAL A 1 373 ? -13.944 -5.063 0.255 1.00 88.00 373 VAL A O 1
ATOM 2878 N N . HIS A 1 374 ? -15.812 -6.274 0.211 1.00 89.94 374 HIS A N 1
ATOM 2879 C CA . HIS A 1 374 ? -15.876 -6.372 -1.241 1.00 89.94 374 HIS A CA 1
ATOM 2880 C C . HIS A 1 374 ? -17.014 -5.495 -1.747 1.00 89.94 374 HIS A C 1
ATOM 2882 O O . HIS A 1 374 ? -18.168 -5.677 -1.356 1.00 89.94 374 HIS A O 1
ATOM 2888 N N . VAL A 1 375 ? -16.698 -4.545 -2.625 1.00 91.81 375 VAL A N 1
ATOM 2889 C CA . VAL A 1 375 ? -17.693 -3.715 -3.309 1.00 91.81 375 VAL A CA 1
ATOM 2890 C C . VAL A 1 375 ? -17.799 -4.191 -4.749 1.00 91.81 375 VAL A C 1
ATOM 2892 O O . VAL A 1 375 ? -16.795 -4.300 -5.447 1.00 91.81 375 VAL A O 1
ATOM 2895 N N . THR A 1 376 ? -19.012 -4.501 -5.194 1.00 92.81 376 THR A N 1
ATOM 2896 C CA . THR A 1 376 ? -19.280 -5.073 -6.516 1.00 92.81 376 THR A CA 1
ATOM 2897 C C . THR A 1 376 ? -20.321 -4.260 -7.275 1.00 92.81 376 THR A C 1
ATOM 2899 O O . THR A 1 376 ? -21.206 -3.646 -6.679 1.00 92.81 376 THR A O 1
ATOM 2902 N N . ALA A 1 377 ? -20.234 -4.273 -8.602 1.00 93.50 377 ALA A N 1
ATOM 2903 C CA . ALA A 1 377 ? -21.258 -3.742 -9.494 1.00 93.50 377 ALA A CA 1
ATOM 2904 C C . ALA A 1 377 ? -21.613 -4.801 -10.547 1.00 93.50 377 ALA A C 1
ATOM 2906 O O . ALA A 1 377 ? -20.746 -5.260 -11.293 1.00 93.50 377 ALA A O 1
ATOM 2907 N N . ASP A 1 378 ? -22.882 -5.210 -10.582 1.00 93.44 378 ASP A N 1
ATOM 2908 C CA . ASP A 1 378 ? -23.374 -6.263 -11.475 1.00 93.44 378 ASP A CA 1
ATOM 2909 C C . ASP A 1 378 ? -23.764 -5.694 -12.844 1.00 93.44 378 ASP A C 1
ATOM 2911 O O . ASP A 1 378 ? -24.611 -4.804 -12.946 1.00 93.44 378 ASP A O 1
ATOM 2915 N N . LEU A 1 379 ? -23.139 -6.222 -13.898 1.00 93.06 379 LEU A N 1
ATOM 2916 C CA . LEU A 1 379 ? -23.330 -5.789 -15.283 1.00 93.06 379 LEU A CA 1
ATOM 2917 C C . LEU A 1 379 ? -24.205 -6.748 -16.110 1.00 93.06 379 LEU A C 1
ATOM 2919 O O . LEU A 1 379 ? -24.449 -6.482 -17.287 1.00 93.06 379 LEU A O 1
ATOM 2923 N N . SER A 1 380 ? -24.702 -7.841 -15.519 1.00 89.44 380 SER A N 1
ATOM 2924 C CA . SER A 1 380 ? -25.373 -8.941 -16.237 1.00 89.44 380 SER A CA 1
ATOM 2925 C C . SER A 1 380 ? -26.626 -8.539 -17.025 1.00 89.44 380 SER A C 1
ATOM 2927 O O . SER A 1 380 ? -26.932 -9.144 -18.052 1.00 89.44 380 SER A O 1
ATOM 2929 N N . ALA A 1 381 ? -27.359 -7.528 -16.558 1.00 86.44 381 ALA A N 1
ATOM 2930 C CA . ALA A 1 381 ? -28.621 -7.083 -17.153 1.00 86.44 381 ALA A CA 1
ATOM 2931 C C . ALA A 1 381 ? -28.465 -5.921 -18.155 1.00 86.44 381 ALA A C 1
ATOM 2933 O O . ALA A 1 381 ? -29.468 -5.363 -18.604 1.00 86.44 381 ALA A O 1
ATOM 2934 N N . LEU A 1 382 ? -27.231 -5.517 -18.476 1.00 91.38 382 LEU A N 1
ATOM 2935 C CA . LEU A 1 382 ? -26.953 -4.318 -19.267 1.00 91.38 382 LEU A CA 1
ATOM 2936 C C . LEU A 1 382 ? -26.669 -4.650 -20.737 1.00 91.38 382 LEU A C 1
ATOM 2938 O O . LEU A 1 382 ? -26.027 -5.647 -21.058 1.00 91.38 382 LEU A O 1
ATOM 2942 N N . GLY A 1 383 ? -27.145 -3.785 -21.637 1.00 91.44 383 GLY A N 1
ATOM 2943 C CA . GLY A 1 383 ? -26.782 -3.794 -23.058 1.00 91.44 383 GLY A CA 1
ATOM 2944 C C . GLY A 1 383 ? -25.664 -2.795 -23.369 1.00 91.44 383 GLY A C 1
ATOM 2945 O O . GLY A 1 383 ? -25.051 -2.228 -22.469 1.00 91.44 383 GLY A O 1
ATOM 2946 N N . ALA A 1 384 ? -25.430 -2.510 -24.652 1.00 91.31 384 ALA A N 1
ATOM 2947 C CA . ALA A 1 384 ? -24.556 -1.400 -25.040 1.00 91.31 384 ALA A CA 1
ATOM 2948 C C . ALA A 1 384 ? -25.172 -0.044 -24.628 1.00 91.31 384 ALA A C 1
ATOM 2950 O O . ALA A 1 384 ? -26.387 0.144 -24.728 1.00 91.31 384 ALA A O 1
ATOM 2951 N N . GLY A 1 385 ? -24.346 0.888 -24.154 1.00 92.00 385 GLY A N 1
ATOM 2952 C CA . GLY A 1 385 ? -24.741 2.207 -23.657 1.00 92.00 385 GLY A CA 1
ATOM 2953 C C . GLY A 1 385 ? -23.996 2.616 -22.382 1.00 92.00 385 GLY A C 1
ATOM 2954 O O . GLY A 1 385 ? -23.159 1.875 -21.866 1.00 92.00 385 GLY A O 1
ATOM 2955 N N . THR A 1 386 ? -24.315 3.803 -21.868 1.00 93.75 386 THR A N 1
ATOM 2956 C CA . THR A 1 386 ? -23.795 4.314 -20.590 1.00 93.75 386 THR A CA 1
ATOM 2957 C C . THR A 1 386 ? -24.845 4.138 -19.498 1.00 93.75 386 THR A C 1
ATOM 2959 O O . THR A 1 386 ? -25.989 4.563 -19.667 1.00 93.75 386 THR A O 1
ATOM 2962 N N . TYR A 1 387 ? -24.458 3.529 -18.377 1.00 93.50 387 TYR A N 1
ATOM 2963 C CA . TYR A 1 387 ? -25.356 3.192 -17.272 1.00 93.50 387 TYR A CA 1
ATOM 2964 C C . TYR A 1 387 ? -24.767 3.615 -15.925 1.00 93.50 387 TYR A C 1
ATOM 2966 O O . TYR A 1 387 ? -23.566 3.499 -15.695 1.00 93.50 387 TYR A O 1
ATOM 2974 N N . ASN A 1 388 ? -25.641 4.044 -15.013 1.00 92.69 388 ASN A N 1
ATOM 2975 C CA . ASN A 1 388 ? -25.302 4.243 -13.605 1.00 92.69 388 ASN A CA 1
ATOM 2976 C C . ASN A 1 388 ? -25.664 2.971 -12.840 1.00 92.69 388 ASN A C 1
ATOM 2978 O O . ASN A 1 388 ? -26.846 2.685 -12.641 1.00 92.69 388 ASN A O 1
ATOM 2982 N N . VAL A 1 389 ? -24.658 2.203 -12.432 1.00 92.62 389 VAL A N 1
ATOM 2983 C CA . VAL A 1 389 ? -24.852 0.904 -11.784 1.00 92.62 389 VAL A CA 1
ATOM 2984 C C . VAL A 1 389 ? -24.739 1.077 -10.271 1.00 92.62 389 VAL A C 1
ATOM 2986 O O . VAL A 1 389 ? -23.732 1.613 -9.800 1.00 92.62 389 VAL A O 1
ATOM 2989 N N . PRO A 1 390 ? -25.757 0.671 -9.489 1.00 93.12 390 PRO A N 1
ATOM 2990 C CA . PRO A 1 390 ? -25.691 0.738 -8.036 1.00 93.12 390 PRO A CA 1
ATOM 2991 C C . PRO A 1 390 ? -24.640 -0.229 -7.494 1.00 93.12 390 PRO A C 1
ATOM 2993 O O . PRO A 1 390 ? -24.531 -1.367 -7.950 1.00 93.12 390 PRO A O 1
ATOM 2996 N N . LEU A 1 391 ? -23.889 0.230 -6.496 1.00 93.25 391 LEU A N 1
ATOM 2997 C CA . LEU A 1 391 ? -22.879 -0.580 -5.829 1.00 93.25 391 LEU A CA 1
ATOM 2998 C C . LEU A 1 391 ? -23.530 -1.506 -4.799 1.00 93.25 391 LEU A C 1
ATOM 3000 O O . LEU A 1 391 ? -24.295 -1.066 -3.936 1.00 93.25 391 LEU A O 1
ATOM 3004 N N . ALA A 1 392 ? -23.192 -2.786 -4.872 1.00 90.94 392 ALA A N 1
ATOM 3005 C CA . ALA A 1 392 ? -23.454 -3.766 -3.834 1.00 90.94 392 ALA A CA 1
ATOM 3006 C C . ALA A 1 392 ? -22.197 -3.945 -2.979 1.00 90.94 392 ALA A C 1
ATOM 3008 O O . ALA A 1 392 ? -21.075 -3.765 -3.445 1.00 90.94 392 ALA A O 1
ATOM 3009 N N . TRP A 1 393 ? -22.374 -4.314 -1.717 1.00 89.81 393 TRP A N 1
ATOM 3010 C CA . TRP A 1 393 ? -21.265 -4.623 -0.824 1.00 89.81 393 TRP A CA 1
ATOM 3011 C C . TRP A 1 393 ? -21.467 -6.003 -0.214 1.00 89.81 393 TRP A C 1
ATOM 3013 O O . TRP A 1 393 ? -22.596 -6.455 -0.014 1.00 89.81 393 TRP A O 1
ATOM 3023 N N . GLN A 1 394 ? -20.362 -6.643 0.132 1.00 87.12 394 GLN A N 1
ATOM 3024 C CA . GLN A 1 394 ? -20.322 -7.840 0.948 1.00 87.12 394 GLN A CA 1
ATOM 3025 C C . GLN A 1 394 ? -19.180 -7.685 1.951 1.00 87.12 394 GLN A C 1
ATOM 3027 O O . GLN A 1 394 ? -18.068 -7.313 1.586 1.00 87.12 394 GLN A O 1
ATOM 3032 N N . VAL A 1 395 ? -19.476 -7.916 3.226 1.00 85.25 395 VAL A N 1
ATOM 3033 C CA . VAL A 1 395 ? -18.471 -7.938 4.293 1.00 85.25 395 VAL A CA 1
ATOM 3034 C C . VAL A 1 395 ? -18.202 -9.398 4.628 1.00 85.25 395 VAL A C 1
ATOM 3036 O O . VAL A 1 395 ? -19.144 -10.193 4.670 1.00 85.25 395 VAL A O 1
ATOM 3039 N N . ASP A 1 396 ? -16.935 -9.742 4.837 1.00 82.56 396 ASP A N 1
ATOM 3040 C CA . ASP A 1 396 ? -16.517 -11.093 5.199 1.00 82.56 396 ASP A CA 1
ATOM 3041 C C . ASP A 1 396 ? -17.252 -11.615 6.453 1.00 82.56 396 ASP A C 1
ATOM 3043 O O . ASP A 1 396 ? -17.536 -10.866 7.397 1.00 82.56 396 ASP A O 1
ATOM 3047 N N . GLU A 1 397 ? -17.555 -12.917 6.478 1.00 76.06 397 GLU A N 1
ATOM 3048 C CA . GLU A 1 397 ? -18.302 -13.562 7.568 1.00 76.06 397 GLU A CA 1
ATOM 3049 C C . GLU A 1 397 ? -17.594 -13.461 8.927 1.00 76.06 397 GLU A C 1
ATOM 3051 O O . GLU A 1 397 ? -18.243 -13.511 9.972 1.00 76.06 397 GLU A O 1
ATOM 3056 N N . SER A 1 398 ? -16.275 -13.260 8.947 1.00 72.56 398 SER A N 1
ATOM 3057 C CA . SER A 1 398 ? -15.514 -13.027 10.178 1.00 72.56 398 SER A CA 1
ATOM 3058 C C . SER A 1 398 ? -15.896 -11.727 10.906 1.00 72.56 398 SER A C 1
ATOM 3060 O O . SER A 1 398 ? -15.652 -11.603 12.110 1.00 72.56 398 SER A O 1
ATOM 3062 N N . LEU A 1 399 ? -16.552 -10.779 10.223 1.00 72.38 399 LEU A N 1
ATOM 3063 C CA . LEU A 1 399 ? -16.924 -9.460 10.739 1.00 72.38 399 LEU A CA 1
ATOM 3064 C C . LEU A 1 399 ? -18.447 -9.276 10.857 1.00 72.38 399 LEU A C 1
ATOM 3066 O O . LEU A 1 399 ? -18.980 -8.219 10.525 1.00 72.38 399 LEU A O 1
ATOM 3070 N N . THR A 1 400 ? -19.165 -10.272 11.385 1.00 68.88 400 THR A N 1
ATOM 3071 C CA . THR A 1 400 ? -20.645 -10.257 11.510 1.00 68.88 400 THR A CA 1
ATOM 3072 C C . THR A 1 400 ? -21.254 -9.030 12.208 1.00 68.88 400 THR A C 1
ATOM 3074 O O . THR A 1 400 ? -22.432 -8.734 12.006 1.00 68.88 400 THR A O 1
ATOM 3077 N N . ALA A 1 401 ? -20.483 -8.307 13.028 1.00 72.62 401 ALA A N 1
ATOM 3078 C CA . ALA A 1 401 ? -20.937 -7.098 13.720 1.00 72.62 401 ALA A CA 1
ATOM 3079 C C . ALA A 1 401 ? -20.560 -5.776 13.021 1.00 72.62 401 ALA A C 1
ATOM 3081 O O . ALA A 1 401 ? -20.956 -4.711 13.499 1.00 72.62 401 ALA A O 1
ATOM 3082 N N . ALA A 1 402 ? -19.815 -5.820 11.911 1.00 81.00 402 ALA A N 1
ATOM 3083 C CA . ALA A 1 402 ? -19.557 -4.657 11.070 1.00 81.00 402 ALA A CA 1
ATOM 3084 C C . ALA A 1 402 ? -20.666 -4.500 10.026 1.00 81.00 402 ALA A C 1
ATOM 3086 O O . ALA A 1 402 ? -21.090 -5.462 9.389 1.00 81.00 402 ALA A O 1
ATOM 3087 N N . ARG A 1 403 ? -21.139 -3.268 9.829 1.00 82.00 403 ARG A N 1
ATOM 3088 C CA . ARG A 1 403 ? -22.163 -2.964 8.825 1.00 82.00 403 ARG A CA 1
ATOM 3089 C C . ARG A 1 403 ? -21.789 -1.732 8.025 1.00 82.00 403 ARG A C 1
ATOM 3091 O O . ARG A 1 403 ? -21.482 -0.701 8.612 1.00 82.00 403 ARG A O 1
ATOM 3098 N N . VAL A 1 404 ? -21.887 -1.818 6.702 1.00 84.19 404 VAL A N 1
ATOM 3099 C CA . VAL A 1 404 ? -21.753 -0.650 5.822 1.00 84.19 404 VAL A CA 1
ATOM 3100 C C . VAL A 1 404 ? -22.971 0.250 6.017 1.00 84.19 404 VAL A C 1
ATOM 3102 O O . VAL A 1 404 ? -24.110 -0.193 5.841 1.00 84.19 404 VAL A O 1
ATOM 3105 N N . THR A 1 405 ? -22.739 1.503 6.406 1.00 85.75 405 THR A N 1
ATOM 3106 C CA . THR A 1 405 ? -23.798 2.512 6.535 1.00 85.75 405 THR A CA 1
ATOM 3107 C C . THR A 1 405 ? -23.910 3.364 5.279 1.00 85.75 405 THR A C 1
ATOM 3109 O O . THR A 1 405 ? -25.023 3.662 4.846 1.00 85.75 405 THR A O 1
ATOM 3112 N N . LEU A 1 406 ? -22.775 3.760 4.697 1.00 88.12 406 LEU A N 1
ATOM 3113 C CA . LEU A 1 406 ? -22.730 4.691 3.573 1.00 88.12 406 LEU A CA 1
ATOM 3114 C C . LEU A 1 406 ? -21.668 4.268 2.556 1.00 88.12 406 LEU A C 1
ATOM 3116 O O . LEU A 1 406 ? -20.565 3.875 2.929 1.00 88.12 406 LEU A O 1
ATOM 3120 N N . LEU A 1 407 ? -22.021 4.387 1.277 1.00 88.50 407 LEU A N 1
ATOM 3121 C CA . LEU A 1 407 ? -21.113 4.304 0.137 1.00 88.50 407 LEU A CA 1
ATOM 3122 C C . LEU A 1 407 ? -21.122 5.657 -0.570 1.00 88.50 407 LEU A C 1
ATOM 3124 O O . LEU A 1 407 ? -22.196 6.165 -0.903 1.00 88.50 407 LEU A O 1
ATOM 3128 N N . SER A 1 408 ? -19.947 6.242 -0.784 1.00 88.94 408 SER A N 1
ATOM 3129 C CA . SER A 1 408 ? -19.809 7.539 -1.443 1.00 88.94 408 SER A CA 1
ATOM 3130 C C . SER A 1 408 ? -18.671 7.503 -2.469 1.00 88.94 408 SER A C 1
ATOM 3132 O O . SER A 1 408 ? -17.509 7.552 -2.058 1.00 88.94 408 SER A O 1
ATOM 3134 N N . PRO A 1 409 ? -18.970 7.493 -3.783 1.00 90.56 409 PRO A N 1
ATOM 3135 C CA . PRO A 1 409 ? -20.303 7.458 -4.404 1.00 90.56 409 PRO A CA 1
ATOM 3136 C C . PRO A 1 409 ? -20.992 6.085 -4.286 1.00 90.56 409 PRO A C 1
ATOM 3138 O O . PRO A 1 409 ? -20.336 5.062 -4.121 1.00 90.56 409 PRO A O 1
ATOM 3141 N N . SER A 1 410 ? -22.328 6.054 -4.372 1.00 90.88 410 SER A N 1
ATOM 3142 C CA . SER A 1 410 ? -23.139 4.822 -4.278 1.00 90.88 410 SER A CA 1
ATOM 3143 C C . SER A 1 410 ? -23.412 4.143 -5.626 1.00 90.88 410 SER A C 1
ATOM 3145 O O . SER A 1 410 ? -24.044 3.085 -5.672 1.00 90.88 410 SER A O 1
ATOM 3147 N N . THR A 1 411 ? -22.948 4.745 -6.722 1.00 92.31 411 THR A N 1
ATOM 3148 C CA . THR A 1 411 ? -23.096 4.245 -8.092 1.00 92.31 411 THR A CA 1
ATOM 3149 C C . THR A 1 411 ? -21.798 4.438 -8.868 1.00 92.31 411 THR A C 1
ATOM 3151 O O . THR A 1 411 ? -21.174 5.492 -8.736 1.00 92.31 411 THR A O 1
ATOM 3154 N N . VAL A 1 412 ? -21.459 3.484 -9.733 1.00 93.50 412 VAL A N 1
ATOM 3155 C CA . VAL A 1 412 ? -20.381 3.601 -10.729 1.00 93.50 412 VAL A CA 1
ATOM 3156 C C . VAL A 1 412 ? -20.990 3.881 -12.104 1.00 93.50 412 VAL A C 1
ATOM 3158 O O . VAL A 1 412 ? -22.035 3.319 -12.446 1.00 93.50 412 VAL A O 1
ATOM 3161 N N . VAL A 1 413 ? -20.374 4.768 -12.888 1.00 94.19 413 VAL A N 1
ATOM 3162 C CA . VAL A 1 413 ? -20.831 5.070 -14.252 1.00 94.19 413 VAL A CA 1
ATOM 3163 C C . VAL A 1 413 ? -20.019 4.224 -15.216 1.00 94.19 413 VAL A C 1
ATOM 3165 O O . VAL A 1 413 ? -18.815 4.417 -15.353 1.00 94.19 413 VAL A O 1
ATOM 3168 N N . VAL A 1 414 ? -20.666 3.275 -15.883 1.00 93.69 414 VAL A N 1
ATOM 3169 C CA . VAL A 1 414 ? -20.002 2.367 -16.825 1.00 93.69 414 VAL A CA 1
ATOM 3170 C C . VAL A 1 414 ? -20.482 2.636 -18.240 1.00 93.69 414 VAL A C 1
ATOM 3172 O O . VAL A 1 414 ? -21.682 2.774 -18.486 1.00 93.69 414 VAL A O 1
ATOM 3175 N N . THR A 1 415 ? -19.544 2.681 -19.182 1.00 93.75 415 THR A N 1
ATOM 3176 C CA . THR A 1 415 ? -19.845 2.752 -20.614 1.00 93.75 415 THR A CA 1
ATOM 3177 C C . THR A 1 415 ? -19.491 1.423 -21.261 1.00 93.75 415 THR A C 1
ATOM 3179 O O . THR A 1 415 ? -18.326 1.020 -21.282 1.00 93.75 415 THR A O 1
ATOM 3182 N N . LEU A 1 416 ? -20.510 0.739 -21.779 1.00 93.50 416 LEU A N 1
ATOM 3183 C CA . LEU A 1 416 ? -20.400 -0.559 -22.432 1.00 93.50 416 LEU A CA 1
ATOM 3184 C C . LEU A 1 416 ? -20.663 -0.408 -23.928 1.00 93.50 416 LEU A C 1
ATOM 3186 O O . LEU A 1 416 ? -21.646 0.203 -24.343 1.00 93.50 416 LEU A O 1
ATOM 3190 N N . GLU A 1 417 ? -19.824 -1.020 -24.751 1.00 93.44 417 GLU A N 1
ATOM 3191 C CA . GLU A 1 417 ? -20.032 -1.089 -26.196 1.00 93.44 417 GLU A CA 1
ATOM 3192 C C . GLU A 1 417 ? -20.039 -2.536 -26.676 1.00 93.44 417 GLU A C 1
ATOM 3194 O O . GLU A 1 417 ? -19.500 -3.430 -26.025 1.00 93.44 417 GLU A O 1
ATOM 3199 N N . ARG A 1 418 ? -20.630 -2.774 -27.852 1.00 93.81 418 ARG A N 1
ATOM 3200 C CA . ARG A 1 418 ? -20.547 -4.088 -28.491 1.00 93.81 418 ARG A CA 1
ATOM 3201 C C . ARG A 1 418 ? -19.111 -4.364 -28.909 1.00 93.81 418 ARG A C 1
ATOM 3203 O O . ARG A 1 418 ? -18.446 -3.504 -29.497 1.00 93.81 418 ARG A O 1
ATOM 3210 N N . ARG A 1 419 ? -18.666 -5.587 -28.647 1.00 93.31 419 ARG A N 1
ATOM 3211 C CA . ARG A 1 419 ? -17.395 -6.112 -29.128 1.00 93.31 419 ARG A CA 1
ATOM 3212 C C . ARG A 1 419 ? -17.481 -6.313 -30.642 1.00 93.31 419 ARG A C 1
ATOM 3214 O O . ARG A 1 419 ? -18.274 -7.122 -31.118 1.00 93.31 419 ARG A O 1
ATOM 3221 N N . ALA A 1 420 ? -16.649 -5.598 -31.388 1.00 92.94 420 ALA A N 1
ATOM 3222 C CA . ALA A 1 420 ? -16.502 -5.746 -32.830 1.00 92.94 420 ALA A CA 1
ATOM 3223 C C . ALA A 1 420 ? -15.142 -6.365 -33.165 1.00 92.94 420 ALA A C 1
ATOM 3225 O O . ALA A 1 420 ? -14.168 -6.198 -32.428 1.00 92.94 420 ALA A O 1
ATOM 3226 N N . ALA A 1 421 ? -15.082 -7.080 -34.285 1.00 93.38 421 ALA A N 1
ATOM 3227 C CA . ALA A 1 421 ? -13.851 -7.609 -34.850 1.00 93.38 421 ALA A CA 1
ATOM 3228 C C . ALA A 1 421 ? -13.823 -7.299 -36.346 1.00 93.38 421 ALA A C 1
ATOM 3230 O O . ALA A 1 421 ? -14.799 -7.562 -37.050 1.00 93.38 421 ALA A O 1
ATOM 3231 N N . ARG A 1 422 ? -12.711 -6.744 -36.827 1.00 94.56 422 ARG A N 1
ATOM 3232 C CA . ARG A 1 422 ? -12.511 -6.422 -38.240 1.00 94.56 422 ARG A CA 1
ATOM 3233 C C . ARG A 1 422 ? -11.124 -6.857 -38.678 1.00 94.56 422 ARG A C 1
ATOM 3235 O O . ARG A 1 422 ? -10.134 -6.554 -38.018 1.00 94.56 422 ARG A O 1
ATOM 3242 N N . GLU A 1 423 ? -11.060 -7.560 -39.798 1.00 94.81 423 GLU A N 1
ATOM 3243 C CA . GLU A 1 423 ? -9.799 -7.908 -40.440 1.00 94.81 423 GLU A CA 1
ATOM 3244 C C . GLU A 1 423 ? -9.342 -6.742 -41.322 1.00 94.81 423 GLU A C 1
ATOM 3246 O O . GLU A 1 423 ? -10.103 -6.247 -42.158 1.00 94.81 423 GLU A O 1
ATOM 3251 N N . LEU A 1 424 ? -8.117 -6.269 -41.096 1.00 94.62 424 LEU A N 1
ATOM 3252 C CA . LEU A 1 424 ? -7.530 -5.126 -41.792 1.00 94.62 424 LEU A CA 1
ATOM 3253 C C . LEU A 1 424 ? -6.171 -5.505 -42.391 1.00 94.62 424 LEU A C 1
ATOM 3255 O O . LEU A 1 424 ? -5.456 -6.324 -41.806 1.00 94.62 424 LEU A O 1
ATOM 3259 N N . PRO A 1 425 ? -5.793 -4.924 -43.544 1.00 94.06 425 PRO A N 1
ATOM 3260 C CA . PRO A 1 425 ? -4.483 -5.158 -44.136 1.00 94.06 425 PRO A CA 1
ATOM 3261 C C . PRO A 1 425 ? -3.371 -4.572 -43.259 1.00 94.06 425 PRO A C 1
ATOM 3263 O O . PRO A 1 425 ? -3.554 -3.531 -42.620 1.00 94.06 425 PRO A O 1
ATOM 3266 N N . VAL A 1 426 ? -2.208 -5.229 -43.258 1.00 95.00 426 VAL A N 1
ATOM 3267 C CA . VAL A 1 426 ? -1.015 -4.737 -42.558 1.00 95.00 426 VAL A CA 1
ATOM 3268 C C . VAL A 1 426 ? -0.050 -4.081 -43.541 1.00 95.00 426 VAL A C 1
ATOM 3270 O O . VAL A 1 426 ? 0.344 -4.691 -44.534 1.00 95.00 426 VAL A O 1
ATOM 3273 N N . ARG A 1 427 ? 0.379 -2.851 -43.245 1.00 93.88 427 ARG A N 1
ATOM 3274 C CA . ARG A 1 427 ? 1.380 -2.110 -44.026 1.00 93.88 427 ARG A CA 1
ATOM 3275 C C . ARG A 1 427 ? 2.677 -1.936 -43.240 1.00 93.88 427 ARG A C 1
ATOM 3277 O O . ARG A 1 427 ? 2.671 -1.480 -42.098 1.00 93.88 427 ARG A O 1
ATOM 3284 N N . VAL A 1 428 ? 3.811 -2.238 -43.863 1.00 93.44 428 VAL A N 1
ATOM 3285 C CA . VAL A 1 428 ? 5.126 -1.962 -43.271 1.00 93.44 428 VAL A CA 1
ATOM 3286 C C . VAL A 1 428 ? 5.475 -0.492 -43.479 1.00 93.44 428 VAL A C 1
ATOM 3288 O O . VAL A 1 428 ? 5.441 0.017 -44.597 1.00 93.44 428 VAL A O 1
ATOM 3291 N N . VAL A 1 429 ? 5.800 0.201 -42.391 1.00 92.81 429 VAL A N 1
ATOM 3292 C CA . VAL A 1 429 ? 6.301 1.578 -42.416 1.00 92.81 429 VAL A CA 1
ATOM 3293 C C . VAL A 1 429 ? 7.777 1.535 -42.052 1.00 92.81 429 VAL A C 1
ATOM 3295 O O . VAL A 1 429 ? 8.135 1.206 -40.920 1.00 92.81 429 VAL A O 1
ATOM 3298 N N . ARG A 1 430 ? 8.629 1.850 -43.028 1.00 93.00 430 ARG A N 1
ATOM 3299 C CA . ARG A 1 430 ? 10.087 1.859 -42.881 1.00 93.00 430 ARG A CA 1
ATOM 3300 C C . ARG A 1 430 ? 10.546 3.195 -42.294 1.00 93.00 430 ARG A C 1
ATOM 3302 O O . ARG A 1 430 ? 10.090 4.247 -42.738 1.00 93.00 430 ARG A O 1
ATOM 3309 N N . THR A 1 431 ? 11.454 3.160 -41.326 1.00 91.31 431 THR A N 1
ATOM 3310 C CA . THR A 1 431 ? 12.109 4.347 -40.761 1.00 91.31 431 THR A CA 1
ATOM 3311 C C . THR A 1 431 ? 13.625 4.226 -40.895 1.00 91.31 431 THR A C 1
ATOM 3313 O O . THR A 1 431 ? 14.185 3.187 -40.553 1.00 91.31 431 THR A O 1
ATOM 3316 N N . GLY A 1 432 ? 14.288 5.289 -41.355 1.00 87.56 432 GLY A N 1
ATOM 3317 C CA . GLY A 1 432 ? 15.729 5.281 -41.634 1.00 87.56 432 GLY A CA 1
ATOM 3318 C C . GLY A 1 432 ? 16.094 4.602 -42.959 1.00 87.56 432 GLY A C 1
ATOM 3319 O O . GLY A 1 432 ? 15.251 3.981 -43.609 1.00 87.56 432 GLY A O 1
ATOM 3320 N N . GLU A 1 433 ? 17.358 4.734 -43.353 1.00 88.19 433 GLU A N 1
ATOM 3321 C CA . GLU A 1 433 ? 17.926 4.091 -44.543 1.00 88.19 433 GLU A CA 1
ATOM 3322 C C . GLU A 1 433 ? 18.972 3.032 -44.136 1.00 88.19 433 GLU A C 1
ATOM 3324 O O . GLU A 1 433 ? 19.640 3.211 -43.110 1.00 88.19 433 GLU A O 1
ATOM 3329 N N . PRO A 1 434 ? 19.127 1.935 -44.908 1.00 89.50 434 PRO A N 1
ATOM 3330 C CA . PRO A 1 434 ? 20.224 0.980 -44.731 1.00 89.50 434 PRO A CA 1
ATOM 3331 C C . PRO A 1 434 ? 21.602 1.648 -44.778 1.00 89.50 434 PRO A C 1
ATOM 3333 O O . PRO A 1 434 ? 21.744 2.778 -45.246 1.00 89.50 434 PRO A O 1
ATOM 3336 N N . ALA A 1 435 ? 22.639 0.935 -44.333 1.00 85.81 435 ALA A N 1
ATOM 3337 C CA . ALA A 1 435 ? 24.007 1.438 -44.425 1.00 85.81 435 ALA A CA 1
ATOM 3338 C C . ALA A 1 435 ? 24.383 1.806 -45.875 1.00 85.81 435 ALA A C 1
ATOM 3340 O O . ALA A 1 435 ? 23.941 1.170 -46.836 1.00 85.81 435 ALA A O 1
ATOM 3341 N N . SER A 1 436 ? 25.247 2.809 -46.038 1.00 81.62 436 SER A N 1
ATOM 3342 C CA . SER A 1 436 ? 25.751 3.237 -47.345 1.00 81.62 436 SER A CA 1
ATOM 3343 C C . SER A 1 436 ? 26.267 2.059 -48.179 1.00 81.62 436 SER A C 1
ATOM 3345 O O . SER A 1 436 ? 27.079 1.261 -47.715 1.00 81.62 436 SER A O 1
ATOM 3347 N N . GLY A 1 437 ? 25.802 1.954 -49.426 1.00 79.06 437 GLY A N 1
ATOM 3348 C CA . GLY A 1 437 ? 26.143 0.842 -50.321 1.00 79.06 437 GLY A CA 1
ATOM 3349 C C . GLY A 1 437 ? 25.255 -0.399 -50.180 1.00 79.06 437 GLY A C 1
ATOM 3350 O O . GLY A 1 437 ? 25.497 -1.374 -50.884 1.00 79.06 437 GLY A O 1
ATOM 3351 N N . TYR A 1 438 ? 24.215 -0.366 -49.343 1.00 86.38 438 TYR A N 1
ATOM 3352 C CA . TYR A 1 438 ? 23.192 -1.410 -49.235 1.00 86.38 438 TYR A CA 1
ATOM 3353 C C . TYR A 1 438 ? 21.822 -0.896 -49.691 1.00 86.38 438 TYR A C 1
ATOM 3355 O O . TYR A 1 438 ? 21.538 0.301 -49.655 1.00 86.38 438 TYR A O 1
ATOM 3363 N N . GLU A 1 439 ? 20.959 -1.805 -50.138 1.00 89.38 439 GLU A N 1
ATOM 3364 C CA . GLU A 1 439 ? 19.576 -1.509 -50.499 1.00 89.38 439 GLU A CA 1
ATOM 3365 C C . GLU A 1 439 ? 18.603 -2.509 -49.874 1.00 89.38 439 GLU A C 1
ATOM 3367 O O . GLU A 1 439 ? 18.898 -3.697 -49.740 1.00 89.38 439 GLU A O 1
ATOM 3372 N N . ALA A 1 440 ? 17.436 -2.004 -49.474 1.00 91.19 440 ALA A N 1
ATOM 3373 C CA . ALA A 1 440 ? 16.374 -2.814 -48.899 1.00 91.19 440 ALA A CA 1
ATOM 3374 C C . ALA A 1 440 ? 15.465 -3.376 -49.996 1.00 91.19 440 ALA A C 1
ATOM 3376 O O . ALA A 1 440 ? 14.905 -2.626 -50.800 1.00 91.19 440 ALA A O 1
ATOM 3377 N N . GLY A 1 441 ? 15.279 -4.694 -49.986 1.00 89.38 441 GLY A N 1
ATOM 3378 C CA . GLY A 1 441 ? 14.373 -5.422 -50.865 1.00 89.38 441 GLY A CA 1
ATOM 3379 C C . GLY A 1 441 ? 12.893 -5.174 -50.552 1.00 89.38 441 GLY A C 1
ATOM 3380 O O . GLY A 1 441 ? 12.505 -4.178 -49.938 1.00 89.38 441 GLY A O 1
ATOM 3381 N N . ARG A 1 442 ? 12.024 -6.085 -51.001 1.00 90.56 442 ARG A N 1
ATOM 3382 C CA . ARG A 1 442 ? 10.576 -6.017 -50.729 1.00 90.56 442 ARG A CA 1
ATOM 3383 C C . ARG A 1 442 ? 10.262 -6.462 -49.301 1.00 90.56 442 ARG A C 1
ATOM 3385 O O . ARG A 1 442 ? 10.932 -7.348 -48.780 1.00 90.56 442 ARG A O 1
ATOM 3392 N N . ASP A 1 443 ? 9.216 -5.882 -48.719 1.00 92.44 443 ASP A N 1
ATOM 3393 C CA . ASP A 1 443 ? 8.704 -6.298 -47.412 1.00 92.44 443 ASP A CA 1
ATOM 3394 C C . ASP A 1 443 ? 8.031 -7.669 -47.525 1.00 92.44 443 ASP A C 1
ATOM 3396 O O . ASP A 1 443 ? 7.130 -7.855 -48.347 1.00 92.44 443 ASP A O 1
ATOM 3400 N N . GLN A 1 444 ? 8.459 -8.628 -46.707 1.00 91.88 444 GLN A N 1
ATOM 3401 C CA . GLN A 1 444 ? 7.812 -9.929 -46.573 1.00 91.88 444 GLN A CA 1
ATOM 3402 C C . GLN A 1 444 ? 7.167 -10.019 -45.192 1.00 91.88 444 GLN A C 1
ATOM 3404 O O . GLN A 1 444 ? 7.840 -9.943 -44.164 1.00 91.88 444 GLN A O 1
ATOM 3409 N N . LEU A 1 445 ? 5.844 -10.160 -45.182 1.00 90.75 445 LEU A N 1
ATOM 3410 C CA . LEU A 1 445 ? 5.045 -10.349 -43.978 1.00 90.75 445 LEU A CA 1
ATOM 3411 C C . LEU A 1 445 ? 4.671 -11.824 -43.842 1.00 90.75 445 LEU A C 1
ATOM 3413 O O . LEU A 1 445 ? 4.359 -12.474 -44.840 1.00 90.75 445 LEU A O 1
ATOM 3417 N N . ALA A 1 446 ? 4.640 -12.340 -42.612 1.00 88.69 446 ALA A N 1
ATOM 3418 C CA . ALA A 1 446 ? 4.116 -13.683 -42.357 1.00 88.69 446 ALA A CA 1
ATOM 3419 C C . ALA A 1 446 ? 2.632 -13.813 -42.762 1.00 88.69 446 ALA A C 1
ATOM 3421 O O . ALA A 1 446 ? 2.208 -14.866 -43.237 1.00 88.69 446 ALA A O 1
ATOM 3422 N N . GLN A 1 447 ? 1.850 -12.741 -42.583 1.00 90.25 447 GLN A N 1
ATOM 3423 C CA . GLN A 1 447 ? 0.449 -12.623 -42.990 1.00 90.25 447 GLN A CA 1
ATOM 3424 C C . GLN A 1 447 ? 0.161 -11.190 -43.471 1.00 90.25 447 GLN A C 1
ATOM 3426 O O . GLN A 1 447 ? 0.698 -10.226 -42.936 1.00 90.25 447 GLN A O 1
ATOM 3431 N N . ASN A 1 448 ? -0.699 -11.025 -44.478 1.00 91.00 448 ASN A N 1
ATOM 3432 C CA . ASN A 1 448 ? -0.981 -9.699 -45.059 1.00 91.00 448 ASN A CA 1
ATOM 3433 C C . ASN A 1 448 ? -2.113 -8.942 -44.342 1.00 91.00 448 ASN A C 1
ATOM 3435 O O . ASN A 1 448 ? -2.446 -7.819 -44.724 1.00 91.00 448 ASN A O 1
ATOM 3439 N N . SER A 1 449 ? -2.710 -9.549 -43.321 1.00 93.12 449 SER A N 1
ATOM 3440 C CA . SER A 1 449 ? -3.832 -9.010 -42.560 1.00 93.12 449 SER A CA 1
ATOM 3441 C C . SER A 1 449 ? -3.685 -9.316 -41.071 1.00 93.12 449 SER A C 1
ATOM 3443 O O . SER A 1 449 ? -3.008 -10.264 -40.674 1.00 93.12 449 SER A O 1
ATOM 3445 N N . ALA A 1 450 ? -4.325 -8.492 -40.245 1.00 94.44 450 ALA A N 1
ATOM 3446 C CA . ALA A 1 450 ? -4.458 -8.701 -38.812 1.00 94.44 450 ALA A CA 1
ATOM 3447 C C . ALA A 1 450 ? -5.897 -8.408 -38.378 1.00 94.44 450 ALA A C 1
ATOM 3449 O O . ALA A 1 450 ? -6.569 -7.532 -38.929 1.00 94.44 450 ALA A O 1
ATOM 3450 N N . THR A 1 451 ? -6.377 -9.142 -37.377 1.00 96.00 451 THR A N 1
ATOM 3451 C CA . THR A 1 451 ? -7.718 -8.935 -36.825 1.00 96.00 451 THR A CA 1
ATOM 3452 C C . THR A 1 451 ? -7.647 -7.935 -35.683 1.00 96.00 451 THR A C 1
ATOM 3454 O O . THR A 1 451 ? -6.961 -8.169 -34.689 1.00 96.00 451 THR A O 1
ATOM 3457 N N . VAL A 1 452 ? -8.377 -6.831 -35.806 1.00 95.62 452 VAL A N 1
ATOM 3458 C CA . VAL A 1 452 ? -8.519 -5.819 -34.759 1.00 95.62 452 VAL A CA 1
ATOM 3459 C C . VAL A 1 452 ? -9.833 -6.054 -34.025 1.00 95.62 452 VAL A C 1
ATOM 3461 O O . VAL A 1 452 ? -10.892 -6.102 -34.647 1.00 95.62 452 VAL A O 1
ATOM 3464 N N . VAL A 1 453 ? -9.763 -6.217 -32.706 1.00 94.00 453 VAL A N 1
ATOM 3465 C CA . VAL A 1 453 ? -10.900 -6.521 -31.830 1.00 94.00 453 VAL A CA 1
ATOM 3466 C C . VAL A 1 453 ? -11.007 -5.463 -30.739 1.00 94.00 453 VAL A C 1
ATOM 3468 O O . VAL A 1 453 ? -10.021 -5.164 -30.073 1.00 94.00 453 VAL A O 1
ATOM 3471 N N . GLY A 1 454 ? -12.194 -4.912 -30.506 1.00 93.88 454 GLY A N 1
ATOM 3472 C CA . GLY A 1 454 ? -12.399 -3.899 -29.468 1.00 93.88 454 GLY A CA 1
ATOM 3473 C C . GLY A 1 454 ? -13.810 -3.310 -29.475 1.00 93.88 454 GLY A C 1
ATOM 3474 O O . GLY A 1 454 ? -14.716 -3.926 -30.047 1.00 93.88 454 GLY A O 1
ATOM 3475 N N . PRO A 1 455 ? -14.016 -2.137 -28.845 1.00 94.75 455 PRO A N 1
ATOM 3476 C CA . PRO A 1 455 ? -15.269 -1.390 -28.927 1.00 94.75 455 PRO A CA 1
ATOM 3477 C C . PRO A 1 455 ? -15.598 -1.053 -30.380 1.00 94.75 455 PRO A C 1
ATOM 3479 O O . PRO A 1 455 ? -14.697 -0.706 -31.147 1.00 94.75 455 PRO A O 1
ATOM 3482 N N . THR A 1 456 ? -16.874 -1.131 -30.756 1.00 93.06 456 THR A N 1
ATOM 3483 C CA . THR A 1 456 ? -17.322 -0.858 -32.133 1.00 93.06 456 THR A CA 1
ATOM 3484 C C . THR A 1 456 ? -16.852 0.522 -32.598 1.00 93.06 456 THR A C 1
ATOM 3486 O O . THR A 1 456 ? -16.241 0.632 -33.658 1.00 93.06 456 THR A O 1
ATOM 3489 N N . SER A 1 457 ? -17.001 1.551 -31.756 1.00 93.12 457 SER A N 1
ATOM 3490 C CA . SER A 1 457 ? -16.556 2.912 -32.071 1.00 93.12 457 SER A CA 1
ATOM 3491 C C . SER A 1 457 ? -15.047 3.017 -32.312 1.00 93.12 457 SER A C 1
ATOM 3493 O O . SER A 1 457 ? -14.603 3.822 -33.128 1.00 93.12 457 SER A O 1
ATOM 3495 N N . ALA A 1 458 ? -14.238 2.213 -31.618 1.00 92.50 458 ALA A N 1
ATOM 3496 C CA . ALA A 1 458 ? -12.789 2.219 -31.762 1.00 92.50 458 ALA A CA 1
ATOM 3497 C C . ALA A 1 458 ? -12.337 1.427 -32.992 1.00 92.50 458 ALA A C 1
ATOM 3499 O O . ALA A 1 458 ? -11.484 1.911 -33.729 1.00 92.50 458 ALA A O 1
ATOM 3500 N N . VAL A 1 459 ? -12.937 0.259 -33.246 1.00 94.19 459 VAL A N 1
ATOM 3501 C CA . VAL A 1 459 ? -12.658 -0.576 -34.427 1.00 94.19 459 VAL A CA 1
ATOM 3502 C C . VAL A 1 459 ? -13.034 0.153 -35.719 1.00 94.19 459 VAL A C 1
ATOM 3504 O O . VAL A 1 459 ? -12.273 0.101 -36.683 1.00 94.19 459 VAL A O 1
ATOM 3507 N N . ASP A 1 460 ? -14.145 0.892 -35.728 1.00 92.88 460 ASP A N 1
ATOM 3508 C CA . ASP A 1 460 ? -14.585 1.667 -36.894 1.00 92.88 460 ASP A CA 1
ATOM 3509 C C . ASP A 1 460 ? -13.647 2.837 -37.229 1.00 92.88 460 ASP A C 1
ATOM 3511 O O . ASP A 1 460 ? -13.532 3.219 -38.396 1.00 92.88 460 ASP A O 1
ATOM 3515 N N . ARG A 1 461 ? -12.933 3.386 -36.233 1.00 94.12 461 ARG A N 1
ATOM 3516 C CA . ARG A 1 461 ? -11.901 4.415 -36.453 1.00 94.12 461 ARG A CA 1
ATOM 3517 C C . ARG A 1 461 ? -10.615 3.856 -37.053 1.00 94.12 461 ARG A C 1
ATOM 3519 O O . ARG A 1 461 ? -9.866 4.631 -37.647 1.00 94.12 461 ARG A O 1
ATOM 3526 N N . VAL A 1 462 ? -10.326 2.563 -36.878 1.00 95.19 462 VAL A N 1
ATOM 3527 C CA . VAL A 1 462 ? -9.090 1.968 -37.400 1.00 95.19 462 VAL A CA 1
ATOM 3528 C C . VAL A 1 462 ? -9.184 1.875 -38.919 1.00 95.19 462 VAL A C 1
ATOM 3530 O O . VAL A 1 462 ? -10.031 1.168 -39.467 1.00 95.19 462 VAL A O 1
ATOM 3533 N N . SER A 1 463 ? -8.298 2.599 -39.600 1.00 93.50 463 SER A N 1
ATOM 3534 C CA . SER A 1 463 ? -8.187 2.576 -41.057 1.00 93.50 463 SER A CA 1
ATOM 3535 C C . SER A 1 463 ? -7.301 1.414 -41.508 1.00 93.50 463 SER A C 1
ATOM 3537 O O . SER A 1 463 ? -7.670 0.658 -42.405 1.00 93.50 463 SER A O 1
ATOM 3539 N N . GLU A 1 464 ? -6.154 1.247 -40.848 1.00 93.19 464 GLU A N 1
ATOM 3540 C CA . GLU A 1 464 ? -5.102 0.305 -41.209 1.00 93.19 464 GLU A CA 1
ATOM 3541 C C . GLU A 1 464 ? -4.291 -0.132 -39.982 1.00 93.19 464 GLU A C 1
ATOM 3543 O O . GLU A 1 464 ? -4.284 0.527 -38.941 1.00 93.19 464 GLU A O 1
ATOM 3548 N N . VAL A 1 465 ? -3.555 -1.235 -40.120 1.00 95.69 465 VAL A N 1
ATOM 3549 C CA . VAL A 1 465 ? -2.589 -1.702 -39.121 1.00 95.69 465 VAL A CA 1
ATOM 3550 C C . VAL A 1 465 ? -1.186 -1.548 -39.693 1.00 95.69 465 VAL A C 1
ATOM 3552 O O . VAL A 1 465 ? -0.918 -1.981 -40.811 1.00 95.69 465 VAL A O 1
ATOM 3555 N N . ILE A 1 466 ? -0.270 -0.938 -38.943 1.00 95.25 466 ILE A N 1
ATOM 3556 C CA . ILE A 1 466 ? 1.110 -0.740 -39.388 1.00 95.25 466 ILE A CA 1
ATOM 3557 C C . ILE A 1 466 ? 2.108 -1.544 -38.561 1.00 95.25 466 ILE A C 1
ATOM 3559 O O . ILE A 1 466 ? 1.972 -1.673 -37.345 1.00 95.25 466 ILE A O 1
ATOM 3563 N N . ALA A 1 467 ? 3.153 -2.027 -39.227 1.00 94.44 467 ALA A N 1
ATOM 3564 C CA . ALA A 1 467 ? 4.355 -2.560 -38.598 1.00 94.44 467 ALA A CA 1
ATOM 3565 C C . ALA A 1 467 ? 5.498 -1.567 -38.832 1.00 94.44 467 ALA A C 1
ATOM 3567 O O . ALA A 1 467 ? 5.891 -1.329 -39.975 1.00 94.44 467 ALA A O 1
ATOM 3568 N N . ARG A 1 468 ? 6.009 -0.945 -37.766 1.00 93.56 468 ARG A N 1
ATOM 3569 C CA . ARG A 1 468 ? 7.117 0.017 -37.873 1.00 93.56 468 ARG A CA 1
ATOM 3570 C C . ARG A 1 468 ? 8.452 -0.715 -37.821 1.00 93.56 468 ARG A C 1
ATOM 3572 O O . ARG A 1 468 ? 8.756 -1.351 -36.817 1.00 93.56 468 ARG A O 1
ATOM 3579 N N . VAL A 1 469 ? 9.243 -0.596 -38.881 1.00 93.50 469 VAL A N 1
ATOM 3580 C CA . VAL A 1 469 ? 10.551 -1.251 -39.006 1.00 93.50 469 VAL A CA 1
ATOM 3581 C C . VAL A 1 469 ? 11.637 -0.202 -39.172 1.00 93.50 469 VAL A C 1
ATOM 3583 O O . VAL A 1 469 ? 11.561 0.627 -40.076 1.00 93.50 469 VAL A O 1
ATOM 3586 N N . SER A 1 470 ? 12.668 -0.268 -38.331 1.00 92.38 470 SER A N 1
ATOM 3587 C CA . SER A 1 470 ? 13.846 0.588 -38.454 1.00 92.38 470 SER A CA 1
ATOM 3588 C C . SER A 1 470 ? 14.919 -0.088 -39.298 1.00 92.38 470 SER A C 1
ATOM 3590 O O . SER A 1 470 ? 15.338 -1.196 -38.975 1.00 92.38 470 SER A O 1
ATOM 3592 N N . LEU A 1 471 ? 15.371 0.591 -40.354 1.00 92.56 471 LEU A N 1
ATOM 3593 C CA . LEU A 1 471 ? 16.409 0.112 -41.274 1.00 92.56 471 LEU A CA 1
ATOM 3594 C C . LEU A 1 471 ? 17.760 0.818 -41.102 1.00 92.56 471 LEU A C 1
ATOM 3596 O O . LEU A 1 471 ? 18.705 0.479 -41.808 1.00 92.56 471 LEU A O 1
ATOM 3600 N N . THR A 1 472 ? 17.852 1.775 -40.177 1.00 92.12 472 THR A N 1
ATOM 3601 C CA . THR A 1 472 ? 19.042 2.599 -39.931 1.00 92.12 472 THR A CA 1
ATOM 3602 C C . THR A 1 472 ? 20.312 1.758 -39.789 1.00 92.12 472 THR A C 1
ATOM 3604 O O . THR A 1 472 ? 20.401 0.925 -38.890 1.00 92.12 472 THR A O 1
ATOM 3607 N N . GLU A 1 473 ? 21.284 1.994 -40.676 1.00 86.88 473 GLU A N 1
ATOM 3608 C CA . GLU A 1 473 ? 22.624 1.375 -40.670 1.00 86.88 473 GLU A CA 1
ATOM 3609 C C . GLU A 1 473 ? 22.655 -0.164 -40.790 1.00 86.88 473 GLU A C 1
ATOM 3611 O O . GLU A 1 473 ? 23.687 -0.796 -40.550 1.00 86.88 473 GLU A O 1
ATOM 3616 N N . LEU A 1 474 ? 21.560 -0.799 -41.224 1.00 89.81 474 LEU A N 1
ATOM 3617 C CA . LEU A 1 474 ? 21.546 -2.248 -41.435 1.00 89.81 474 LEU A CA 1
ATOM 3618 C C . LEU A 1 474 ? 22.389 -2.651 -42.656 1.00 89.81 474 LEU A C 1
ATOM 3620 O O . LEU A 1 474 ? 22.270 -2.060 -43.730 1.00 89.81 474 LEU A O 1
ATOM 3624 N N . LYS A 1 475 ? 23.207 -3.698 -42.481 1.00 86.31 475 LYS A N 1
ATOM 3625 C CA . LYS A 1 475 ? 24.036 -4.342 -43.524 1.00 86.31 475 LYS A CA 1
ATOM 3626 C C . LYS A 1 475 ? 23.594 -5.775 -43.858 1.00 86.31 475 LYS A C 1
ATOM 3628 O O . LYS A 1 475 ? 24.071 -6.362 -44.821 1.00 86.31 475 LYS A O 1
ATOM 3633 N N . THR A 1 476 ? 22.714 -6.352 -43.045 1.00 91.31 476 THR A N 1
ATOM 3634 C CA . THR A 1 476 ? 22.224 -7.734 -43.156 1.00 91.31 476 THR A CA 1
ATOM 3635 C C . THR A 1 476 ? 20.705 -7.751 -43.152 1.00 91.31 476 THR A C 1
ATOM 3637 O O . THR A 1 476 ? 20.089 -6.808 -42.655 1.00 91.31 476 THR A O 1
ATOM 3640 N N . ASP A 1 477 ? 20.114 -8.834 -43.654 1.00 91.50 477 ASP A N 1
ATOM 3641 C CA . ASP A 1 477 ? 18.664 -9.034 -43.673 1.00 91.50 477 ASP A CA 1
ATOM 3642 C C . ASP A 1 477 ? 18.018 -8.724 -42.316 1.00 91.50 477 ASP A C 1
ATOM 3644 O O . ASP A 1 477 ? 18.448 -9.206 -41.263 1.00 91.50 477 ASP A O 1
ATOM 3648 N N . PHE A 1 478 ? 16.959 -7.919 -42.349 1.00 91.94 478 PHE A N 1
ATOM 3649 C CA . PHE A 1 478 ? 16.123 -7.662 -41.187 1.00 91.94 478 PHE A CA 1
ATOM 3650 C C . PHE A 1 478 ? 15.103 -8.792 -41.073 1.00 91.94 478 PHE A C 1
ATOM 3652 O O . PHE A 1 478 ? 14.339 -9.014 -42.006 1.00 91.94 478 PHE A O 1
ATOM 3659 N N . SER A 1 479 ? 15.065 -9.501 -39.946 1.00 93.00 479 SER A N 1
ATOM 3660 C CA . SER A 1 479 ? 14.060 -10.536 -39.679 1.00 93.00 479 SER A CA 1
ATOM 3661 C C . SER A 1 479 ? 13.717 -10.553 -38.195 1.00 93.00 479 SER A C 1
ATOM 3663 O O . SER A 1 479 ? 14.413 -11.183 -37.398 1.00 93.00 479 SER A O 1
ATOM 3665 N N . GLN A 1 480 ? 12.670 -9.826 -37.809 1.00 92.12 480 GLN A N 1
ATOM 3666 C CA . GLN A 1 480 ? 12.250 -9.692 -36.410 1.00 92.12 480 GLN A CA 1
ATOM 3667 C C . GLN A 1 480 ? 10.724 -9.651 -36.285 1.00 92.12 480 GLN A C 1
ATOM 3669 O O . GLN A 1 480 ? 10.016 -9.270 -37.218 1.00 92.12 480 GLN A O 1
ATOM 3674 N N . GLU A 1 481 ? 10.215 -10.029 -35.111 1.00 94.25 481 GLU A N 1
ATOM 3675 C CA . GLU A 1 481 ? 8.810 -9.829 -34.760 1.00 94.25 481 GLU A CA 1
ATOM 3676 C C . GLU A 1 481 ? 8.560 -8.386 -34.329 1.00 94.25 481 GLU A C 1
ATOM 3678 O O . GLU A 1 481 ? 9.115 -7.904 -33.340 1.00 94.25 481 GLU A O 1
ATOM 3683 N N . VAL A 1 482 ? 7.682 -7.705 -35.057 1.00 93.88 482 VAL A N 1
ATOM 3684 C CA . VAL A 1 482 ? 7.350 -6.298 -34.843 1.00 93.88 482 VAL A CA 1
ATOM 3685 C C . VAL A 1 482 ? 5.943 -6.187 -34.274 1.00 93.88 482 VAL A C 1
ATOM 3687 O O . VAL A 1 482 ? 5.036 -6.911 -34.685 1.00 93.88 482 VAL A O 1
ATOM 3690 N N . VAL A 1 483 ? 5.753 -5.271 -33.324 1.00 95.44 483 VAL A N 1
ATOM 3691 C CA . VAL A 1 483 ? 4.437 -4.969 -32.746 1.00 95.44 483 VAL A CA 1
ATOM 3692 C C . VAL A 1 483 ? 3.556 -4.294 -33.794 1.00 95.44 483 VAL A C 1
ATOM 3694 O O . VAL A 1 483 ? 3.968 -3.327 -34.436 1.00 95.44 483 VAL A O 1
ATOM 3697 N N . LEU A 1 484 ? 2.332 -4.795 -33.939 1.00 95.12 484 LEU A N 1
ATOM 3698 C CA . LEU A 1 484 ? 1.344 -4.222 -34.842 1.00 95.12 484 LEU A CA 1
ATOM 3699 C C . LEU A 1 484 ? 0.602 -3.070 -34.166 1.00 95.12 484 LEU A C 1
ATOM 3701 O O . LEU A 1 484 ? 0.077 -3.217 -33.063 1.00 95.12 484 LEU A O 1
ATOM 3705 N N . ILE A 1 485 ? 0.553 -1.923 -34.840 1.00 95.50 485 ILE A N 1
ATOM 3706 C CA . ILE A 1 485 ? -0.059 -0.699 -34.322 1.00 95.50 485 ILE A CA 1
ATOM 3707 C C . ILE A 1 485 ? -1.268 -0.351 -35.200 1.00 95.50 485 ILE A C 1
ATOM 3709 O O . ILE A 1 485 ? -1.083 -0.057 -36.382 1.00 95.50 485 ILE A O 1
ATOM 3713 N N . PRO A 1 486 ? -2.500 -0.364 -34.666 1.00 95.50 486 PRO A N 1
ATOM 3714 C CA . PRO A 1 486 ? -3.676 0.098 -35.392 1.00 95.50 486 PRO A CA 1
ATOM 3715 C C . PRO A 1 486 ? -3.673 1.629 -35.454 1.00 95.50 486 PRO A C 1
ATOM 3717 O O . PRO A 1 486 ? -3.505 2.292 -34.428 1.00 95.50 486 PRO A O 1
ATOM 3720 N N . ILE A 1 487 ? -3.861 2.190 -36.645 1.00 95.38 487 ILE A N 1
ATOM 3721 C CA . ILE A 1 487 ? -3.898 3.637 -36.881 1.00 95.38 487 ILE A CA 1
ATOM 3722 C C . ILE A 1 487 ? -5.234 4.071 -37.485 1.00 95.38 487 ILE A C 1
ATOM 3724 O O . ILE A 1 487 ? -5.918 3.294 -38.151 1.00 95.38 487 ILE A O 1
ATOM 3728 N N . ASP A 1 488 ? -5.612 5.322 -37.246 1.00 94.62 488 ASP A N 1
ATOM 3729 C CA . ASP A 1 488 ? -6.786 5.945 -37.854 1.00 94.62 488 ASP A CA 1
ATOM 3730 C C . ASP A 1 488 ? -6.479 6.553 -39.237 1.00 94.62 488 ASP A C 1
ATOM 3732 O O . ASP A 1 488 ? -5.384 6.404 -39.784 1.00 94.62 488 ASP A O 1
ATOM 3736 N N . ALA A 1 489 ? -7.459 7.218 -39.853 1.00 91.62 489 ALA A N 1
ATOM 3737 C CA . ALA A 1 489 ? -7.288 7.856 -41.163 1.00 91.62 489 ALA A CA 1
ATOM 3738 C C . ALA A 1 489 ? -6.288 9.034 -41.164 1.00 91.62 489 ALA A C 1
ATOM 3740 O O . ALA A 1 489 ? -5.809 9.424 -42.226 1.00 91.62 489 ALA A O 1
ATOM 3741 N N . SER A 1 490 ? -5.966 9.596 -39.994 1.00 91.19 490 SER A N 1
ATOM 3742 C CA . SER A 1 490 ? -4.966 10.659 -39.823 1.00 91.19 490 SER A CA 1
ATOM 3743 C C . SER A 1 490 ? -3.553 10.124 -39.556 1.00 91.19 490 SER A C 1
ATOM 3745 O O . SER A 1 490 ? -2.592 10.892 -39.549 1.00 91.19 490 SER A O 1
ATOM 3747 N N . GLY A 1 491 ? -3.414 8.806 -39.362 1.00 88.75 491 GLY A N 1
ATOM 3748 C CA . GLY A 1 491 ? -2.154 8.145 -39.024 1.00 88.75 491 GLY A CA 1
ATOM 3749 C C . GLY A 1 491 ? -1.850 8.086 -37.522 1.00 88.75 491 GLY A C 1
ATOM 3750 O O . GLY A 1 491 ? -0.750 7.668 -37.148 1.00 88.75 491 GLY A O 1
ATOM 3751 N N . ALA A 1 492 ? -2.791 8.476 -36.658 1.00 92.81 492 ALA A N 1
ATOM 3752 C CA . ALA A 1 492 ? -2.633 8.417 -35.209 1.00 92.81 492 ALA A CA 1
ATOM 3753 C C . ALA A 1 492 ? -2.986 7.017 -34.667 1.00 92.81 492 ALA A C 1
ATOM 3755 O O . ALA A 1 492 ? -3.889 6.368 -35.197 1.00 92.81 492 ALA A O 1
ATOM 3756 N N . PRO A 1 493 ? -2.293 6.519 -33.624 1.00 93.94 493 PRO A N 1
ATOM 3757 C CA . PRO A 1 493 ? -2.583 5.213 -33.040 1.00 93.94 493 PRO A CA 1
ATOM 3758 C C . PRO A 1 493 ? -3.940 5.205 -32.324 1.00 93.94 493 PRO A C 1
ATOM 3760 O O . PRO A 1 493 ? -4.247 6.105 -31.542 1.00 93.94 493 PRO A O 1
ATOM 3763 N N . VAL A 1 494 ? -4.737 4.159 -32.548 1.00 94.00 494 VAL A N 1
ATOM 3764 C CA . VAL A 1 494 ? -6.047 3.991 -31.904 1.00 94.00 494 VAL A CA 1
ATOM 3765 C C . VAL A 1 494 ? -5.897 3.158 -30.632 1.00 94.00 494 VAL A C 1
ATOM 3767 O O . VAL A 1 494 ? -5.529 1.987 -30.684 1.00 94.00 494 VAL A O 1
ATOM 3770 N N . ALA A 1 495 ? -6.194 3.755 -29.477 1.00 89.81 495 ALA A N 1
ATOM 3771 C CA . ALA A 1 495 ? -6.199 3.061 -28.190 1.00 89.81 495 ALA A CA 1
ATOM 3772 C C . ALA A 1 495 ? -7.493 2.250 -27.967 1.00 89.81 495 ALA A C 1
ATOM 3774 O O . ALA A 1 495 ? -8.524 2.515 -28.590 1.00 89.81 495 ALA A O 1
ATOM 3775 N N . GLY A 1 496 ? -7.444 1.280 -27.047 1.00 87.38 496 GLY A N 1
ATOM 3776 C CA . GLY A 1 496 ? -8.612 0.483 -26.638 1.00 87.38 496 GLY A CA 1
ATOM 3777 C C . GLY A 1 496 ? -8.978 -0.669 -27.580 1.00 87.38 496 GLY A C 1
ATOM 3778 O O . GLY A 1 496 ? -10.039 -1.266 -27.428 1.00 87.38 496 GLY A O 1
ATOM 3779 N N . VAL A 1 497 ? -8.114 -0.997 -28.543 1.00 93.00 497 VAL A N 1
ATOM 3780 C CA . VAL A 1 497 ? -8.282 -2.133 -29.458 1.00 93.00 497 VAL A CA 1
ATOM 3781 C C . VAL A 1 497 ? -7.128 -3.124 -29.305 1.00 93.00 497 VAL A C 1
ATOM 3783 O O . VAL A 1 497 ? -5.979 -2.739 -29.099 1.00 93.00 497 VAL A O 1
ATOM 3786 N N . ALA A 1 498 ? -7.434 -4.411 -29.417 1.00 93.31 498 ALA A N 1
ATOM 3787 C CA . ALA A 1 498 ? -6.472 -5.500 -29.422 1.00 93.31 498 ALA A CA 1
ATOM 3788 C C . ALA A 1 498 ? -6.246 -5.982 -30.858 1.00 93.31 498 ALA A C 1
ATOM 3790 O O . ALA A 1 498 ? -7.198 -6.287 -31.574 1.00 93.31 498 ALA A O 1
ATOM 3791 N N . VAL A 1 499 ? -4.987 -6.083 -31.274 1.00 95.06 499 VAL A N 1
ATOM 3792 C CA . VAL A 1 499 ? -4.614 -6.628 -32.586 1.00 95.06 499 VAL A CA 1
ATOM 3793 C C . VAL A 1 499 ? -4.171 -8.077 -32.413 1.00 95.06 499 VAL A C 1
ATOM 3795 O O . VAL A 1 499 ? -3.369 -8.380 -31.533 1.00 95.06 499 VAL A O 1
ATOM 3798 N N . THR A 1 500 ? -4.708 -8.981 -33.231 1.00 93.62 500 THR A N 1
ATOM 3799 C CA . THR A 1 500 ? -4.357 -10.406 -33.249 1.00 93.62 500 THR A CA 1
ATOM 3800 C C . THR A 1 500 ? -3.899 -10.809 -34.660 1.00 93.62 500 THR A C 1
ATOM 3802 O O . THR A 1 500 ? -4.692 -10.676 -35.595 1.00 93.62 500 THR A O 1
ATOM 3805 N N . PRO A 1 501 ? -2.659 -11.310 -34.836 1.00 94.50 501 PRO A N 1
ATOM 3806 C CA . PRO A 1 501 ? -1.620 -11.434 -33.811 1.00 94.50 501 PRO A CA 1
ATOM 3807 C C . PRO A 1 501 ? -1.079 -10.053 -33.391 1.00 94.50 501 PRO A C 1
ATOM 3809 O O . PRO A 1 501 ? -0.993 -9.141 -34.203 1.00 94.50 501 PRO A O 1
ATOM 3812 N N . GLY A 1 502 ? -0.714 -9.875 -32.117 1.00 91.50 502 GLY A N 1
ATOM 3813 C CA . GLY A 1 502 ? -0.204 -8.580 -31.622 1.00 91.50 502 GLY A CA 1
ATOM 3814 C C . GLY A 1 502 ? 1.216 -8.251 -32.099 1.00 91.50 502 GLY A C 1
ATOM 3815 O O . GLY A 1 502 ? 1.652 -7.100 -32.051 1.00 91.50 502 GLY A O 1
ATOM 3816 N N . ARG A 1 503 ? 1.939 -9.270 -32.570 1.00 94.12 503 ARG A N 1
ATOM 3817 C CA . ARG A 1 503 ? 3.264 -9.173 -33.179 1.00 94.12 503 ARG A CA 1
ATOM 3818 C C . ARG A 1 503 ? 3.291 -10.008 -34.445 1.00 94.12 503 ARG A C 1
ATOM 3820 O O . ARG A 1 503 ? 2.640 -11.047 -34.505 1.00 94.12 503 ARG A O 1
ATOM 3827 N N . MET A 1 504 ? 4.052 -9.567 -35.433 1.00 93.88 504 MET A N 1
ATOM 3828 C CA . MET A 1 504 ? 4.209 -10.293 -36.684 1.00 93.88 504 MET A CA 1
ATOM 3829 C C . MET A 1 504 ? 5.660 -10.261 -37.142 1.00 93.88 504 MET A C 1
ATOM 3831 O O . MET A 1 504 ? 6.310 -9.218 -37.079 1.00 93.88 504 MET A O 1
ATOM 3835 N N . ALA A 1 505 ? 6.157 -11.404 -37.614 1.00 93.12 505 ALA A N 1
ATOM 3836 C CA . ALA A 1 505 ? 7.464 -11.486 -38.244 1.00 93.12 505 ALA A CA 1
ATOM 3837 C C . ALA A 1 505 ? 7.469 -10.678 -39.549 1.00 93.12 505 ALA A C 1
ATOM 3839 O O . ALA A 1 505 ? 6.643 -10.908 -40.440 1.00 93.12 505 ALA A O 1
ATOM 3840 N N . VAL A 1 506 ? 8.403 -9.731 -39.634 1.00 94.19 506 VAL A N 1
ATOM 3841 C CA . VAL A 1 506 ? 8.675 -8.940 -40.833 1.00 94.19 506 VAL A CA 1
ATOM 3842 C C . VAL A 1 506 ? 10.092 -9.247 -41.287 1.00 94.19 506 VAL A C 1
ATOM 3844 O O . VAL A 1 506 ? 11.043 -9.061 -40.523 1.00 94.19 506 VAL A O 1
ATOM 3847 N N . THR A 1 507 ? 10.221 -9.698 -42.531 1.00 93.19 507 THR A N 1
ATOM 3848 C CA . THR A 1 507 ? 11.508 -9.981 -43.161 1.00 93.19 507 THR A CA 1
ATOM 3849 C C . THR A 1 507 ? 11.743 -9.015 -44.318 1.00 93.19 507 THR A C 1
ATOM 3851 O O . THR A 1 507 ? 10.905 -8.874 -45.208 1.00 93.19 507 THR A O 1
ATOM 3854 N N . ILE A 1 508 ? 12.886 -8.334 -44.313 1.00 94.00 508 ILE A N 1
ATOM 3855 C CA . ILE A 1 508 ? 13.323 -7.418 -45.369 1.00 94.00 508 ILE A CA 1
ATOM 3856 C C . ILE A 1 508 ? 14.759 -7.794 -45.718 1.00 94.00 508 ILE A C 1
ATOM 3858 O O . ILE A 1 508 ? 15.663 -7.633 -44.899 1.00 94.00 508 ILE A O 1
ATOM 3862 N N . ALA A 1 509 ? 14.964 -8.299 -46.933 1.00 92.31 509 ALA A N 1
ATOM 3863 C CA . ALA A 1 509 ? 16.300 -8.624 -47.417 1.00 92.31 509 ALA A CA 1
ATOM 3864 C C . ALA A 1 509 ? 17.118 -7.338 -47.609 1.00 92.31 509 ALA A C 1
ATOM 3866 O O . ALA A 1 509 ? 16.626 -6.396 -48.237 1.00 92.31 509 ALA A O 1
ATOM 3867 N N . ILE A 1 510 ? 18.341 -7.295 -47.086 1.00 91.75 510 ILE A N 1
ATOM 3868 C CA . ILE A 1 510 ? 19.274 -6.177 -47.254 1.00 91.75 510 ILE A CA 1
ATOM 3869 C C . ILE A 1 510 ? 20.437 -6.674 -48.104 1.00 91.75 510 ILE A C 1
ATOM 3871 O O . ILE A 1 510 ? 21.240 -7.497 -47.672 1.00 91.75 510 ILE A O 1
ATOM 3875 N N . THR A 1 511 ? 20.532 -6.170 -49.330 1.00 88.50 511 THR A N 1
ATOM 3876 C CA . THR A 1 511 ? 21.550 -6.596 -50.296 1.00 88.50 511 THR A CA 1
ATOM 3877 C C . THR A 1 511 ? 22.550 -5.482 -50.555 1.00 88.50 511 THR A C 1
ATOM 3879 O O . THR A 1 511 ? 22.170 -4.321 -50.697 1.00 88.50 511 THR A O 1
ATOM 3882 N N . GLN A 1 512 ? 23.835 -5.824 -50.653 1.00 83.56 512 GLN A N 1
ATOM 3883 C CA . GLN A 1 512 ? 24.863 -4.867 -51.055 1.00 83.56 512 GLN A CA 1
ATOM 3884 C C . GLN A 1 512 ? 24.654 -4.469 -52.522 1.00 83.56 512 GLN A C 1
ATOM 3886 O O . GLN A 1 512 ? 24.577 -5.323 -53.409 1.00 83.56 512 GLN A O 1
ATOM 3891 N N . ARG A 1 513 ? 24.569 -3.166 -52.785 1.00 81.19 513 ARG A N 1
ATOM 3892 C CA . ARG A 1 513 ? 24.418 -2.613 -54.129 1.00 81.19 513 ARG A CA 1
ATOM 3893 C C . ARG A 1 513 ? 25.689 -2.870 -54.941 1.00 81.19 513 ARG A C 1
ATOM 3895 O O . ARG A 1 513 ? 26.808 -2.668 -54.466 1.00 81.19 513 ARG A O 1
ATOM 3902 N N . ALA A 1 514 ? 25.522 -3.277 -56.199 1.00 72.00 514 ALA A N 1
ATOM 3903 C CA . ALA A 1 514 ? 26.643 -3.456 -57.117 1.00 72.00 514 ALA A CA 1
ATOM 3904 C C . ALA A 1 514 ? 27.424 -2.140 -57.301 1.00 72.00 514 ALA A C 1
ATOM 3906 O O . ALA A 1 514 ? 26.828 -1.075 -57.447 1.00 72.00 514 ALA A O 1
ATOM 3907 N N . GLY A 1 515 ? 28.758 -2.224 -57.307 1.00 80.12 515 GLY A N 1
ATOM 3908 C CA . GLY A 1 515 ? 29.637 -1.059 -57.446 1.00 80.12 515 GLY A CA 1
ATOM 3909 C C . GLY A 1 515 ? 30.090 -0.433 -56.129 1.00 80.12 515 GLY A C 1
ATOM 3910 O O . GLY A 1 515 ? 30.834 0.533 -56.190 1.00 80.12 515 GLY A O 1
ATOM 3911 N N . PHE A 1 516 ? 29.713 -0.986 -54.971 1.00 82.88 516 PHE A N 1
ATOM 3912 C CA . PHE A 1 516 ? 30.206 -0.579 -53.650 1.00 82.88 516 PHE A CA 1
ATOM 3913 C C . PHE A 1 516 ? 31.058 -1.688 -53.019 1.00 82.88 516 PHE A C 1
ATOM 3915 O O . PHE A 1 516 ? 30.734 -2.867 -53.159 1.00 82.88 516 PHE A O 1
ATOM 3922 N N . ARG A 1 517 ? 32.134 -1.334 -52.308 1.00 85.00 517 ARG A N 1
ATOM 3923 C CA . ARG A 1 517 ? 32.948 -2.280 -51.520 1.00 85.00 517 ARG A CA 1
ATOM 3924 C C . ARG A 1 517 ? 33.624 -1.584 -50.355 1.00 85.00 517 ARG A C 1
ATOM 3926 O O . ARG A 1 517 ? 34.036 -0.436 -50.472 1.00 85.00 517 ARG A O 1
ATOM 3933 N N . GLU A 1 518 ? 33.768 -2.307 -49.255 1.00 86.25 518 GLU A N 1
ATOM 3934 C CA . GLU A 1 518 ? 34.568 -1.873 -48.114 1.00 86.25 518 GLU A CA 1
ATOM 3935 C C . GLU A 1 518 ? 36.032 -2.278 -48.315 1.00 86.25 518 GLU A C 1
ATOM 3937 O O . GLU A 1 518 ? 36.336 -3.424 -48.658 1.00 86.25 518 GLU A O 1
ATOM 3942 N N . VAL A 1 519 ? 36.935 -1.322 -48.122 1.00 90.00 519 VAL A N 1
ATOM 3943 C CA . VAL A 1 519 ? 38.386 -1.498 -48.248 1.00 90.00 519 VAL A CA 1
ATOM 3944 C C . VAL A 1 519 ? 39.071 -0.895 -47.025 1.00 90.00 519 VAL A C 1
ATOM 3946 O O . VAL A 1 519 ? 38.644 0.138 -46.505 1.00 90.00 519 VAL A O 1
ATOM 3949 N N . ALA A 1 520 ? 40.117 -1.558 -46.536 1.00 92.06 520 ALA A N 1
ATOM 3950 C CA . ALA A 1 520 ? 40.907 -1.067 -45.411 1.00 92.06 520 ALA A CA 1
ATOM 3951 C C . ALA A 1 520 ? 41.769 0.135 -45.829 1.00 92.06 520 ALA A C 1
ATOM 3953 O O . ALA A 1 520 ? 42.261 0.189 -46.952 1.00 92.06 520 ALA A O 1
ATOM 3954 N N . VAL A 1 521 ? 42.001 1.086 -44.933 1.00 92.75 521 VAL A N 1
ATOM 3955 C CA . VAL A 1 521 ? 42.928 2.194 -45.191 1.00 92.75 521 VAL A CA 1
ATOM 3956 C C . VAL A 1 521 ? 44.321 1.790 -44.726 1.00 92.75 521 VAL A C 1
ATOM 3958 O O . VAL A 1 521 ? 44.530 1.486 -43.552 1.00 92.75 521 VAL A O 1
ATOM 3961 N N . LYS A 1 522 ? 45.282 1.779 -45.650 1.00 93.12 522 LYS A N 1
ATOM 3962 C CA . LYS A 1 522 ? 46.690 1.487 -45.376 1.00 93.12 522 LYS A CA 1
ATOM 3963 C C . LYS A 1 522 ? 47.481 2.793 -45.374 1.00 93.12 522 LYS A C 1
ATOM 3965 O O . LYS A 1 522 ? 47.589 3.456 -46.399 1.00 93.12 522 LYS A O 1
ATOM 3970 N N . LEU A 1 523 ? 48.043 3.147 -44.223 1.00 92.69 523 LEU A N 1
ATOM 3971 C CA . LEU A 1 523 ? 48.881 4.336 -44.095 1.00 92.69 523 LEU A CA 1
ATOM 3972 C C . LEU A 1 523 ? 50.217 4.146 -44.824 1.00 92.69 523 LEU A C 1
ATOM 3974 O O . LEU A 1 523 ? 50.899 3.140 -44.609 1.00 92.69 523 LEU A O 1
ATOM 3978 N N . VAL A 1 524 ? 50.604 5.139 -45.620 1.00 93.75 524 VAL A N 1
ATOM 3979 C CA . VAL A 1 524 ? 51.946 5.274 -46.199 1.00 93.75 524 VAL A CA 1
ATOM 3980 C C . VAL A 1 524 ? 52.613 6.485 -45.555 1.00 93.75 524 VAL A C 1
ATOM 3982 O O . VAL A 1 524 ? 52.068 7.584 -45.600 1.00 93.75 524 VAL A O 1
ATOM 3985 N N . TYR A 1 525 ? 53.769 6.284 -44.924 1.00 93.00 525 TYR A N 1
ATOM 3986 C CA . TYR A 1 525 ? 54.525 7.355 -44.276 1.00 93.00 525 TYR A CA 1
ATOM 3987 C C . TYR A 1 525 ? 56.030 7.175 -44.481 1.00 93.00 525 TYR A C 1
ATOM 3989 O O . TYR A 1 525 ? 56.508 6.050 -44.665 1.00 93.00 525 TYR A O 1
ATOM 3997 N N . SER A 1 526 ? 56.772 8.278 -44.429 1.00 92.12 526 SER A N 1
ATOM 3998 C CA . SER A 1 526 ? 58.227 8.308 -44.582 1.00 92.12 526 SER A CA 1
ATOM 3999 C C . SER A 1 526 ? 58.878 9.300 -43.619 1.00 92.12 526 SER A C 1
ATOM 4001 O O . SER A 1 526 ? 58.210 10.141 -43.027 1.00 92.12 526 SER A O 1
ATOM 4003 N N . GLY A 1 527 ? 60.189 9.156 -43.415 1.00 88.31 527 GLY A N 1
ATOM 4004 C CA . GLY A 1 527 ? 60.941 9.943 -42.436 1.00 88.31 527 GLY A CA 1
ATOM 4005 C C . GLY A 1 527 ? 61.108 9.250 -41.080 1.00 88.31 527 GLY A C 1
ATOM 4006 O O . GLY A 1 527 ? 60.658 8.123 -40.859 1.00 88.31 527 GLY A O 1
ATOM 4007 N N . GLN A 1 528 ? 61.819 9.920 -40.176 1.00 88.06 528 GLN A N 1
ATOM 4008 C CA . GLN A 1 528 ? 62.024 9.504 -38.787 1.00 88.06 528 GLN A CA 1
ATOM 4009 C C . GLN A 1 528 ? 61.730 10.692 -37.860 1.00 88.06 528 GLN A C 1
ATOM 4011 O O . GLN A 1 528 ? 62.001 11.827 -38.253 1.00 88.06 528 GLN A O 1
ATOM 4016 N N . PRO A 1 529 ? 61.203 10.455 -36.643 1.00 90.62 529 PRO A N 1
ATOM 4017 C CA . PRO A 1 529 ? 60.975 11.529 -35.678 1.00 90.62 529 PRO A CA 1
ATOM 4018 C C . PRO A 1 529 ? 62.290 12.235 -35.316 1.00 90.62 529 PRO A C 1
ATOM 4020 O O . PRO A 1 529 ? 63.377 11.692 -35.540 1.00 90.62 529 PRO A O 1
ATOM 4023 N N . ALA A 1 530 ? 62.187 13.428 -34.725 1.00 90.25 530 ALA A N 1
ATOM 4024 C CA . ALA A 1 530 ? 63.347 14.211 -34.302 1.00 90.25 530 ALA A CA 1
ATOM 4025 C C . ALA A 1 530 ? 64.315 13.390 -33.425 1.00 90.25 530 ALA A C 1
ATOM 4027 O O . ALA A 1 530 ? 63.914 12.477 -32.694 1.00 90.25 530 ALA A O 1
ATOM 4028 N N . GLN A 1 531 ? 65.608 13.730 -33.465 1.00 88.00 531 GLN A N 1
ATOM 4029 C CA . GLN A 1 531 ? 66.625 13.034 -32.673 1.00 88.00 531 GLN A CA 1
ATOM 4030 C C . GLN A 1 531 ? 66.251 13.020 -31.179 1.00 88.00 531 GLN A C 1
ATOM 4032 O O . GLN A 1 531 ? 65.933 14.049 -30.591 1.00 88.00 531 GLN A O 1
ATOM 4037 N N . GLY A 1 532 ? 66.296 11.835 -30.563 1.00 86.62 532 GLY A N 1
ATOM 4038 C CA . GLY A 1 532 ? 65.917 11.640 -29.161 1.00 86.62 532 GLY A CA 1
ATOM 4039 C C . GLY A 1 532 ? 64.420 11.424 -28.919 1.00 86.62 532 GLY A C 1
ATOM 4040 O O . GLY A 1 532 ? 64.020 11.293 -27.764 1.00 86.62 532 GLY A O 1
ATOM 4041 N N . TYR A 1 533 ? 63.610 11.309 -29.975 1.00 90.12 533 TYR A N 1
ATOM 4042 C CA . TYR A 1 533 ? 62.188 10.970 -29.916 1.00 90.12 533 TYR A CA 1
ATOM 4043 C C . TYR A 1 533 ? 61.885 9.645 -30.629 1.00 90.12 533 TYR A C 1
ATOM 4045 O O . TYR A 1 533 ? 62.641 9.171 -31.478 1.00 90.12 533 TYR A O 1
ATOM 4053 N N . ARG A 1 534 ? 60.766 9.012 -30.266 1.00 91.38 534 ARG A N 1
ATOM 4054 C CA . ARG A 1 534 ? 60.247 7.789 -30.890 1.00 91.38 534 ARG A CA 1
ATOM 4055 C C . ARG A 1 534 ? 58.740 7.876 -31.091 1.00 91.38 534 ARG A C 1
ATOM 4057 O O . ARG A 1 534 ? 58.027 8.453 -30.272 1.00 91.38 534 ARG A O 1
ATOM 4064 N N . ILE A 1 535 ? 58.250 7.218 -32.134 1.00 92.31 535 ILE A N 1
ATOM 4065 C CA . ILE A 1 535 ? 56.814 7.048 -32.353 1.00 92.31 535 ILE A CA 1
ATOM 4066 C C . ILE A 1 535 ? 56.298 6.003 -31.366 1.00 92.31 535 ILE A C 1
ATOM 4068 O O . ILE A 1 535 ? 56.842 4.901 -31.278 1.00 92.31 535 ILE A O 1
ATOM 4072 N N . THR A 1 536 ? 55.251 6.343 -30.626 1.00 92.31 536 THR A N 1
ATOM 4073 C CA . THR A 1 536 ? 54.583 5.412 -29.711 1.00 92.31 536 THR A CA 1
ATOM 4074 C C . THR A 1 536 ? 53.427 4.698 -30.395 1.00 92.31 536 THR A C 1
ATOM 4076 O O . THR A 1 536 ? 53.271 3.490 -30.222 1.00 92.31 536 THR A O 1
ATOM 4079 N N . ASN A 1 537 ? 52.630 5.421 -31.186 1.00 92.81 537 ASN A N 1
ATOM 4080 C CA . ASN A 1 537 ? 51.474 4.873 -31.884 1.00 92.81 537 ASN A CA 1
ATOM 4081 C C . ASN A 1 537 ? 51.074 5.745 -33.083 1.00 92.81 537 ASN A C 1
ATOM 4083 O O . ASN A 1 537 ? 51.101 6.972 -32.976 1.00 92.81 537 ASN A O 1
ATOM 4087 N N . ILE A 1 538 ? 50.628 5.121 -34.177 1.00 93.31 538 ILE A N 1
ATOM 4088 C CA . ILE A 1 538 ? 49.995 5.815 -35.305 1.00 93.31 538 ILE A CA 1
ATOM 4089 C C . ILE A 1 538 ? 48.611 5.219 -35.541 1.00 93.31 538 ILE A C 1
ATOM 4091 O O . ILE A 1 538 ? 48.479 4.012 -35.742 1.00 93.31 538 ILE A O 1
ATOM 4095 N N . THR A 1 539 ? 47.577 6.056 -35.534 1.00 94.44 539 THR A N 1
ATOM 4096 C CA . THR A 1 539 ? 46.188 5.634 -35.754 1.00 94.44 539 THR A CA 1
ATOM 4097 C C . THR A 1 539 ? 45.581 6.340 -36.959 1.00 94.44 539 THR A C 1
ATOM 4099 O O . THR A 1 539 ? 45.881 7.500 -37.232 1.00 94.44 539 THR A O 1
ATOM 4102 N N . VAL A 1 540 ? 44.715 5.626 -37.686 1.00 94.50 540 VAL A N 1
ATOM 4103 C CA . VAL A 1 540 ? 43.984 6.142 -38.852 1.00 94.50 540 VAL A CA 1
ATOM 4104 C C . VAL A 1 540 ? 42.488 5.990 -38.611 1.00 94.50 540 VAL A C 1
ATOM 4106 O O . VAL A 1 540 ? 42.016 4.890 -38.312 1.00 94.50 540 VAL A O 1
ATOM 4109 N N . ALA A 1 541 ? 41.741 7.083 -38.750 1.00 92.31 541 ALA A N 1
ATOM 4110 C CA . ALA A 1 541 ? 40.296 7.114 -38.574 1.00 92.31 541 ALA A CA 1
ATOM 4111 C C . ALA A 1 541 ? 39.596 7.743 -39.800 1.00 92.31 541 ALA A C 1
ATOM 4113 O O . ALA A 1 541 ? 39.884 8.896 -40.128 1.00 92.31 541 ALA A O 1
ATOM 4114 N N . PRO A 1 542 ? 38.648 7.041 -40.453 1.00 91.75 542 PRO A N 1
ATOM 4115 C CA . PRO A 1 542 ? 38.287 5.630 -40.261 1.00 91.75 542 PRO A CA 1
ATOM 4116 C C . PRO A 1 542 ? 39.335 4.664 -40.852 1.00 91.75 542 PRO A C 1
ATOM 4118 O O . PRO A 1 542 ? 39.975 4.962 -41.856 1.00 91.75 542 PRO A O 1
ATOM 4121 N N . SER A 1 543 ? 39.483 3.474 -40.259 1.00 90.38 543 SER A N 1
ATOM 4122 C CA . SER A 1 543 ? 40.392 2.419 -40.749 1.00 90.38 543 SER A CA 1
ATOM 4123 C C . SER A 1 543 ? 39.799 1.564 -41.878 1.00 90.38 543 SER A C 1
ATOM 4125 O O . SER A 1 543 ? 40.522 0.804 -42.522 1.00 90.38 543 SER A O 1
ATOM 4127 N N . ILE A 1 544 ? 38.492 1.688 -42.135 1.00 90.00 544 ILE A N 1
ATOM 4128 C CA . ILE A 1 544 ? 37.764 1.051 -43.239 1.00 90.00 544 ILE A CA 1
ATOM 4129 C C . ILE A 1 544 ? 36.886 2.114 -43.891 1.00 90.00 544 ILE A C 1
ATOM 4131 O O . ILE A 1 544 ? 36.144 2.818 -43.205 1.00 90.00 544 ILE A O 1
ATOM 4135 N N . ILE A 1 545 ? 36.945 2.204 -45.216 1.00 89.19 545 ILE A N 1
ATOM 4136 C CA . ILE A 1 545 ? 36.121 3.113 -46.012 1.00 89.19 545 ILE A CA 1
ATOM 4137 C C . ILE A 1 545 ? 35.280 2.320 -47.004 1.00 89.19 545 ILE A C 1
ATOM 4139 O O . ILE A 1 545 ? 35.679 1.254 -47.476 1.00 89.19 545 ILE A O 1
ATOM 4143 N N . THR A 1 546 ? 34.118 2.861 -47.356 1.00 87.94 546 THR A N 1
ATOM 4144 C CA . THR A 1 546 ? 33.340 2.342 -48.483 1.00 87.94 546 THR A CA 1
ATOM 4145 C C . THR A 1 546 ? 33.743 3.103 -49.736 1.00 87.94 546 THR A C 1
ATOM 4147 O O . THR A 1 546 ? 33.713 4.329 -49.753 1.00 87.94 546 THR A O 1
ATOM 4150 N N . VAL A 1 547 ? 34.105 2.386 -50.792 1.00 88.06 547 VAL A N 1
ATOM 4151 C CA . VAL A 1 547 ? 34.380 2.950 -52.115 1.00 88.06 547 VAL A CA 1
ATOM 4152 C C . VAL A 1 547 ? 33.289 2.550 -53.095 1.00 88.06 547 VAL A C 1
ATOM 4154 O O . VAL A 1 547 ? 32.675 1.491 -52.964 1.00 88.06 547 VAL A O 1
ATOM 4157 N N . SER A 1 548 ? 33.044 3.414 -54.071 1.00 88.00 548 SER A N 1
ATOM 4158 C CA . SER A 1 548 ? 32.011 3.269 -55.089 1.00 88.00 548 SER A CA 1
ATOM 4159 C C . SER A 1 548 ? 32.579 3.483 -56.493 1.00 88.00 548 SER A C 1
ATOM 4161 O O . SER A 1 548 ? 33.539 4.228 -56.669 1.00 88.00 548 SER A O 1
ATOM 4163 N N . SER A 1 549 ? 32.009 2.831 -57.504 1.00 87.12 549 SER A N 1
ATOM 4164 C CA . SER A 1 549 ? 32.321 3.072 -58.917 1.00 87.12 549 SER A CA 1
ATOM 4165 C C . SER A 1 549 ? 31.085 2.862 -59.783 1.00 87.12 549 SER A C 1
ATOM 4167 O O . SER A 1 549 ? 30.238 2.022 -59.479 1.00 87.12 549 SER A O 1
ATOM 4169 N N . SER A 1 550 ? 31.007 3.598 -60.893 1.00 83.00 550 SER A N 1
ATOM 4170 C CA . SER A 1 550 ? 30.002 3.388 -61.939 1.00 83.00 550 SER A CA 1
ATOM 4171 C C . SER A 1 550 ? 30.192 2.070 -62.700 1.00 83.00 550 SER A C 1
ATOM 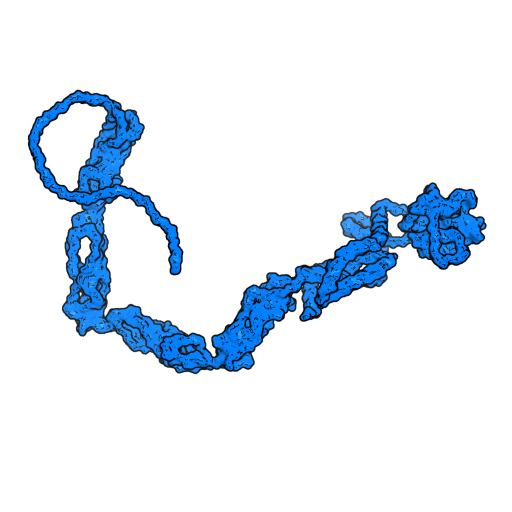4173 O O . SER A 1 550 ? 29.238 1.585 -63.305 1.00 83.00 550 SER A O 1
ATOM 4175 N N . ASP A 1 551 ? 31.387 1.470 -62.642 1.00 85.44 551 ASP A N 1
ATOM 4176 C CA . ASP A 1 551 ? 31.696 0.148 -63.189 1.00 85.44 551 ASP A CA 1
ATOM 4177 C C . ASP A 1 551 ? 31.934 -0.868 -62.048 1.00 85.44 551 ASP A C 1
ATOM 4179 O O . ASP A 1 551 ? 32.996 -0.866 -61.411 1.00 85.44 551 ASP A O 1
ATOM 4183 N N . PRO A 1 552 ? 30.976 -1.778 -61.776 1.00 81.56 552 PRO A N 1
ATOM 4184 C CA . PRO A 1 552 ? 31.080 -2.758 -60.696 1.00 81.56 552 PRO A CA 1
ATOM 4185 C C . PRO A 1 552 ? 32.237 -3.758 -60.816 1.00 81.56 552 PRO A C 1
ATOM 4187 O O . PRO A 1 552 ? 32.484 -4.494 -59.856 1.00 81.56 552 PRO A O 1
ATOM 4190 N N . ALA A 1 553 ? 32.898 -3.871 -61.974 1.00 82.62 553 ALA A N 1
ATOM 4191 C CA . ALA A 1 553 ? 34.084 -4.714 -62.126 1.00 82.62 553 ALA A CA 1
ATOM 4192 C C . ALA A 1 553 ? 35.299 -4.101 -61.411 1.00 82.62 553 ALA A C 1
ATOM 4194 O O . ALA A 1 553 ? 35.977 -4.795 -60.655 1.00 82.62 553 ALA A O 1
ATOM 4195 N N . ARG A 1 554 ? 35.492 -2.779 -61.526 1.00 84.25 554 ARG A N 1
ATOM 4196 C CA . ARG A 1 554 ? 36.644 -2.063 -60.946 1.00 84.25 554 ARG A CA 1
ATOM 4197 C C . ARG A 1 554 ? 36.729 -2.224 -59.441 1.00 84.25 554 ARG A C 1
ATOM 4199 O O . ARG A 1 554 ? 37.782 -2.513 -58.891 1.00 84.25 554 ARG A O 1
ATOM 4206 N N . VAL A 1 555 ? 35.590 -2.099 -58.770 1.00 83.12 555 VAL A N 1
ATOM 4207 C CA . VAL A 1 555 ? 35.517 -2.212 -57.313 1.00 83.12 555 VAL A CA 1
ATOM 4208 C C . VAL A 1 555 ? 35.747 -3.656 -56.840 1.00 83.12 555 VAL A C 1
ATOM 4210 O O . VAL A 1 555 ? 36.314 -3.861 -55.769 1.00 83.12 555 VAL A O 1
ATOM 4213 N N . ARG A 1 556 ? 35.392 -4.672 -57.641 1.00 82.31 556 ARG A N 1
ATOM 4214 C CA . ARG A 1 556 ? 35.701 -6.090 -57.357 1.00 82.31 556 ARG A CA 1
ATOM 4215 C C . ARG A 1 556 ? 37.180 -6.430 -57.546 1.00 82.31 556 ARG A C 1
ATOM 4217 O O . ARG A 1 556 ? 37.692 -7.279 -56.825 1.00 82.31 556 ARG A O 1
ATOM 4224 N N . GLU A 1 557 ? 37.852 -5.758 -58.472 1.00 85.00 557 GLU A N 1
ATOM 4225 C CA . GLU A 1 557 ? 39.277 -5.953 -58.760 1.00 85.00 557 GLU A CA 1
ATOM 4226 C C . GLU A 1 557 ? 40.203 -5.174 -57.818 1.00 85.00 557 GLU A C 1
ATOM 4228 O O . GLU A 1 557 ? 41.387 -5.496 -57.733 1.00 85.00 557 GLU A O 1
ATOM 4233 N N . LEU A 1 558 ? 39.679 -4.195 -57.065 1.00 84.88 558 LEU A N 1
ATOM 4234 C CA . LEU A 1 558 ? 40.473 -3.467 -56.075 1.00 84.88 558 LEU A CA 1
ATOM 4235 C C . LEU A 1 558 ? 41.157 -4.425 -55.082 1.00 84.88 558 LEU A C 1
ATOM 4237 O O . LEU A 1 558 ? 40.546 -5.409 -54.635 1.00 84.88 558 LEU A O 1
ATOM 4241 N N . PRO A 1 559 ? 42.400 -4.129 -54.669 1.00 83.44 559 PRO A N 1
ATOM 4242 C CA . PRO A 1 559 ? 42.958 -4.763 -53.487 1.00 83.44 559 PRO A CA 1
ATOM 4243 C C . PRO A 1 559 ? 42.041 -4.482 -52.285 1.00 83.44 559 PRO A C 1
ATOM 4245 O O . PRO A 1 559 ? 41.313 -3.493 -52.252 1.00 83.44 559 PRO A O 1
ATOM 4248 N N . GLY A 1 560 ? 42.051 -5.354 -51.274 1.00 86.19 560 GLY A N 1
ATOM 4249 C CA . GLY A 1 560 ? 41.240 -5.175 -50.058 1.00 86.19 560 GLY A CA 1
ATOM 4250 C C . GLY A 1 560 ? 41.612 -3.946 -49.213 1.00 86.19 560 GLY A C 1
ATOM 4251 O O . GLY A 1 560 ? 41.129 -3.824 -48.090 1.00 86.19 560 GLY A O 1
ATOM 4252 N N . PHE A 1 561 ? 42.476 -3.065 -49.722 1.00 90.94 561 PHE A N 1
ATOM 4253 C CA . PHE A 1 561 ? 42.932 -1.845 -49.081 1.00 90.94 561 PHE A CA 1
ATOM 4254 C C . PHE A 1 561 ? 43.115 -0.704 -50.094 1.00 90.94 561 PHE A C 1
ATOM 4256 O O . PHE A 1 561 ? 43.291 -0.947 -51.285 1.00 90.94 561 PHE A O 1
ATOM 4263 N N . VAL A 1 562 ? 43.107 0.532 -49.601 1.00 92.19 562 VAL A N 1
ATOM 4264 C CA . VAL A 1 562 ? 43.472 1.761 -50.317 1.00 92.19 562 VAL A CA 1
ATOM 4265 C C . VAL A 1 562 ? 44.566 2.457 -49.519 1.00 92.19 562 VAL A C 1
ATOM 4267 O O . VAL A 1 562 ? 44.515 2.483 -48.289 1.00 92.19 562 VAL A O 1
ATOM 4270 N N . GLU A 1 563 ? 45.573 2.974 -50.211 1.00 93.94 563 GLU A N 1
ATOM 4271 C CA . GLU A 1 563 ? 46.705 3.655 -49.584 1.00 93.94 563 GLU A CA 1
ATOM 4272 C C . GLU A 1 563 ? 46.390 5.139 -49.353 1.00 93.94 563 GLU A C 1
ATOM 4274 O O . GLU A 1 563 ? 45.593 5.738 -50.077 1.00 93.94 563 GLU A O 1
ATOM 4279 N N . THR A 1 564 ? 46.966 5.734 -48.311 1.00 93.38 564 THR A N 1
ATOM 4280 C CA . THR A 1 564 ? 46.949 7.193 -48.133 1.00 93.38 564 THR A CA 1
ATOM 4281 C C . THR A 1 564 ? 48.005 7.842 -49.021 1.00 93.38 564 THR A C 1
ATOM 4283 O O . THR A 1 564 ? 48.969 7.188 -49.415 1.00 93.38 564 THR A O 1
ATOM 4286 N N . GLU A 1 565 ? 47.875 9.142 -49.276 1.00 92.94 565 GLU A N 1
ATOM 4287 C CA . GLU A 1 565 ? 49.030 9.933 -49.706 1.00 92.94 565 GLU A CA 1
ATOM 4288 C C . GLU A 1 565 ? 50.172 9.810 -48.683 1.00 92.94 565 GLU A C 1
ATOM 4290 O O . GLU A 1 565 ? 49.940 9.550 -47.495 1.00 92.94 565 GLU A O 1
ATOM 4295 N N . GLU A 1 566 ? 51.407 9.944 -49.166 1.00 92.44 566 GLU A N 1
ATOM 4296 C CA . GLU A 1 566 ? 52.604 9.799 -48.343 1.00 92.44 566 GLU A CA 1
ATOM 4297 C C . GLU A 1 566 ? 52.642 10.880 -47.258 1.00 92.44 566 GLU A C 1
ATOM 4299 O O . GLU A 1 566 ? 52.667 12.078 -47.545 1.00 92.44 566 GLU A O 1
ATOM 4304 N N . LEU A 1 567 ? 52.635 10.439 -46.001 1.00 91.19 567 LEU A N 1
ATOM 4305 C CA . LEU A 1 567 ? 52.741 11.306 -44.838 1.00 91.19 567 LEU A CA 1
ATOM 4306 C C . LEU A 1 567 ? 54.204 11.426 -44.392 1.00 91.19 567 LEU A C 1
ATOM 4308 O O . LEU A 1 567 ? 54.786 10.454 -43.910 1.00 91.19 567 LEU A O 1
ATOM 4312 N N . ASP A 1 568 ? 54.776 12.623 -44.498 1.00 90.81 568 ASP A N 1
ATOM 4313 C CA . ASP A 1 568 ? 56.103 12.920 -43.951 1.00 90.81 568 ASP A CA 1
ATOM 4314 C C . ASP A 1 568 ? 56.025 13.119 -42.430 1.00 90.81 568 ASP A C 1
ATOM 4316 O O . ASP A 1 568 ? 55.264 13.953 -41.932 1.00 90.81 568 ASP A O 1
ATOM 4320 N N . ILE A 1 569 ? 56.802 12.327 -41.693 1.00 89.75 569 ILE A N 1
ATOM 4321 C CA . ILE A 1 569 ? 56.919 12.378 -40.229 1.00 89.75 569 ILE A CA 1
ATOM 4322 C C . ILE A 1 569 ? 58.309 12.839 -39.765 1.00 89.75 569 ILE A C 1
ATOM 4324 O O . ILE A 1 569 ? 58.677 12.627 -38.605 1.00 89.75 569 ILE A O 1
ATOM 4328 N N . SER A 1 570 ? 59.098 13.426 -40.666 1.00 90.50 570 SER A N 1
ATOM 4329 C CA . SER A 1 570 ? 60.445 13.913 -40.368 1.00 90.50 570 SER A CA 1
ATOM 4330 C C . SER A 1 570 ? 60.431 15.026 -39.316 1.00 90.50 570 SER A C 1
ATOM 4332 O O . SER A 1 570 ? 59.566 15.899 -39.329 1.00 90.50 570 SER A O 1
ATOM 4334 N N . ASP A 1 571 ? 61.400 14.986 -38.398 1.00 86.69 571 ASP A N 1
ATOM 4335 C CA . ASP A 1 571 ? 61.653 16.018 -37.378 1.00 86.69 571 ASP A CA 1
ATOM 4336 C C . ASP A 1 571 ? 60.500 16.290 -36.391 1.00 86.69 571 ASP A C 1
ATOM 4338 O O . ASP A 1 571 ? 60.511 17.287 -35.667 1.00 86.69 571 ASP A O 1
ATOM 4342 N N . LEU A 1 572 ? 59.519 15.388 -36.294 1.00 91.25 572 LEU A N 1
ATOM 4343 C CA . LEU A 1 572 ? 58.430 15.538 -35.332 1.00 91.25 572 LEU A CA 1
ATOM 4344 C C . LEU A 1 572 ? 58.893 15.242 -33.891 1.00 91.25 572 LEU A C 1
ATOM 4346 O O . LEU A 1 572 ? 59.476 14.186 -33.621 1.00 91.25 572 LEU A O 1
ATOM 4350 N N . SER A 1 573 ? 58.594 16.165 -32.970 1.00 88.88 573 SER A N 1
ATOM 4351 C CA . SER A 1 573 ? 58.887 16.080 -31.527 1.00 88.88 573 SER A CA 1
ATOM 4352 C C . SER A 1 573 ? 57.648 15.945 -30.634 1.00 88.88 573 SER A C 1
ATOM 4354 O O . SER A 1 573 ? 57.780 15.553 -29.477 1.00 88.88 573 SER A O 1
ATOM 4356 N N . ASP A 1 574 ? 56.460 16.245 -31.163 1.00 90.81 574 ASP A N 1
ATOM 4357 C CA . ASP A 1 574 ? 55.195 16.312 -30.423 1.00 90.81 574 ASP A CA 1
ATOM 4358 C C . ASP A 1 574 ? 54.085 15.530 -31.140 1.00 90.81 574 ASP A C 1
ATOM 4360 O O . ASP A 1 574 ? 54.191 15.227 -32.332 1.00 90.81 574 ASP A O 1
ATOM 4364 N N . ASP A 1 575 ? 53.009 15.210 -30.418 1.00 92.50 575 ASP A N 1
ATOM 4365 C CA . ASP A 1 575 ? 51.833 14.544 -30.983 1.00 92.50 575 ASP A CA 1
ATOM 4366 C C . ASP A 1 575 ? 51.170 15.415 -32.061 1.00 92.50 575 ASP A C 1
ATOM 4368 O O . ASP A 1 575 ? 50.878 16.595 -31.852 1.00 92.50 575 ASP A O 1
ATOM 4372 N N . VAL A 1 576 ? 50.872 14.816 -33.214 1.00 92.69 576 VAL A N 1
ATOM 4373 C CA . VAL A 1 576 ? 50.332 15.528 -34.376 1.00 92.69 576 VAL A CA 1
ATOM 4374 C C . VAL A 1 576 ? 49.123 14.792 -34.948 1.00 92.69 576 VAL A C 1
ATOM 4376 O O . VAL A 1 576 ? 49.120 13.572 -35.097 1.00 92.69 576 VAL A O 1
ATOM 4379 N N . THR A 1 577 ? 48.078 15.550 -35.290 1.00 93.81 577 THR A N 1
ATOM 4380 C CA . THR A 1 577 ? 46.876 15.045 -35.970 1.00 93.81 577 THR A CA 1
ATOM 4381 C C . THR A 1 577 ? 46.722 15.732 -37.322 1.00 93.81 577 THR A C 1
ATOM 4383 O O . THR A 1 577 ? 46.540 16.947 -37.385 1.00 93.81 577 THR A O 1
ATOM 4386 N N . LEU A 1 578 ? 46.779 14.957 -38.406 1.00 91.44 578 LEU A N 1
ATOM 4387 C CA . LEU A 1 578 ? 46.766 15.451 -39.782 1.00 91.44 578 LEU A CA 1
ATOM 4388 C C . LEU A 1 578 ? 45.619 14.840 -40.581 1.00 91.44 578 LEU A C 1
ATOM 4390 O O . LEU A 1 578 ? 45.200 13.706 -40.362 1.00 91.44 578 LEU A O 1
ATOM 4394 N N . ARG A 1 579 ? 45.105 15.616 -41.532 1.00 93.75 579 ARG A N 1
ATOM 4395 C CA . ARG A 1 579 ? 44.105 15.178 -42.506 1.00 93.75 579 ARG A CA 1
ATOM 4396 C C . ARG A 1 579 ? 44.837 14.761 -43.780 1.00 93.75 579 ARG A C 1
ATOM 4398 O O . ARG A 1 579 ? 45.413 15.621 -44.437 1.00 93.75 579 ARG A O 1
ATOM 4405 N N . VAL A 1 580 ? 44.817 13.473 -44.110 1.00 93.06 580 VAL A N 1
ATOM 4406 C CA . VAL A 1 580 ? 45.563 12.898 -45.243 1.00 93.06 580 VAL A CA 1
ATOM 4407 C C . VAL A 1 580 ? 44.584 12.356 -46.279 1.00 93.06 580 VAL A C 1
ATOM 4409 O O . VAL A 1 580 ? 43.639 11.647 -45.929 1.00 93.06 580 VAL A O 1
ATOM 4412 N N . ALA A 1 581 ? 44.769 12.718 -47.548 1.00 93.19 581 ALA A N 1
ATOM 4413 C CA . ALA A 1 581 ? 43.907 12.247 -48.626 1.00 93.19 581 ALA A CA 1
ATOM 4414 C C . ALA A 1 581 ? 44.186 10.775 -48.976 1.00 93.19 581 ALA A C 1
ATOM 4416 O O . ALA A 1 581 ? 45.268 10.239 -48.728 1.00 93.19 581 ALA A O 1
ATOM 4417 N N . LEU A 1 582 ? 43.180 10.107 -49.535 1.00 92.00 582 LEU A N 1
ATOM 4418 C CA . LEU A 1 582 ? 43.267 8.720 -49.987 1.00 92.00 582 LEU A CA 1
ATOM 4419 C C . LEU A 1 582 ? 43.698 8.650 -51.453 1.00 92.00 582 LEU A C 1
ATOM 4421 O O . LEU A 1 582 ? 43.122 9.322 -52.310 1.00 92.00 582 LEU A O 1
ATOM 4425 N N . GLN A 1 583 ? 44.643 7.767 -51.762 1.00 90.88 583 GLN A N 1
ATOM 4426 C CA . GLN A 1 583 ? 45.094 7.512 -53.122 1.00 90.88 583 GLN A CA 1
ATOM 4427 C C . GLN A 1 583 ? 44.189 6.472 -53.799 1.00 90.88 583 GLN A C 1
ATOM 4429 O O . GLN A 1 583 ? 44.397 5.262 -53.707 1.00 90.88 583 GLN A O 1
ATOM 4434 N N . LEU A 1 584 ? 43.151 6.952 -54.485 1.00 88.00 584 LEU A N 1
ATOM 4435 C CA . LEU A 1 584 ? 42.146 6.109 -55.139 1.00 88.00 584 LEU A CA 1
ATOM 4436 C C . LEU A 1 584 ? 42.453 5.904 -56.638 1.00 88.00 584 LEU A C 1
ATOM 4438 O O . LEU A 1 584 ? 42.811 6.865 -57.321 1.00 88.00 584 LEU A O 1
ATOM 4442 N N . PRO A 1 585 ? 42.277 4.685 -57.189 1.00 86.56 585 PRO A N 1
ATOM 4443 C CA . PRO A 1 585 ? 42.398 4.432 -58.628 1.00 86.56 585 PRO A CA 1
ATOM 4444 C C . PRO A 1 585 ? 41.334 5.153 -59.469 1.00 86.56 585 PRO A C 1
ATOM 4446 O O . PRO A 1 585 ? 40.236 5.452 -58.996 1.00 86.56 585 PRO A O 1
ATOM 4449 N N . GLU A 1 586 ? 41.620 5.373 -60.755 1.00 84.06 586 GLU A N 1
ATOM 4450 C CA . GLU A 1 586 ? 40.706 6.091 -61.650 1.00 84.06 586 GLU A CA 1
ATOM 4451 C C . GLU A 1 586 ? 39.311 5.443 -61.751 1.00 84.06 586 GLU A C 1
ATOM 4453 O O . GLU A 1 586 ? 39.135 4.263 -62.077 1.00 84.06 586 GLU A O 1
ATOM 4458 N N . GLY A 1 587 ? 38.280 6.261 -61.534 1.00 82.06 587 GLY A N 1
ATOM 4459 C CA . GLY A 1 587 ? 36.879 5.840 -61.579 1.00 82.06 587 GLY A CA 1
ATOM 4460 C C . GLY A 1 587 ? 36.368 5.176 -60.298 1.00 82.06 587 GLY A C 1
ATOM 4461 O O . GLY A 1 587 ? 35.256 4.651 -60.319 1.00 82.06 587 GLY A O 1
ATOM 4462 N N . VAL A 1 588 ? 37.137 5.201 -59.204 1.00 88.00 588 VAL A N 1
ATOM 4463 C CA . VAL A 1 588 ? 36.703 4.796 -57.859 1.00 88.00 588 VAL A CA 1
ATOM 4464 C C . VAL A 1 588 ? 36.600 6.036 -56.969 1.00 88.00 588 VAL A C 1
ATOM 4466 O O . VAL A 1 588 ? 37.561 6.784 -56.820 1.00 88.00 588 VAL A O 1
ATOM 4469 N N . THR A 1 589 ? 35.439 6.252 -56.357 1.00 88.12 589 THR A N 1
ATOM 4470 C CA . THR A 1 589 ? 35.155 7.392 -55.475 1.00 88.12 589 THR A CA 1
ATOM 4471 C C . THR A 1 589 ? 34.765 6.915 -54.076 1.00 88.12 589 THR A C 1
ATOM 4473 O O . THR A 1 589 ? 33.945 6.001 -53.957 1.00 88.12 589 THR A O 1
ATOM 4476 N N . PRO A 1 590 ? 35.299 7.509 -52.999 1.00 88.31 590 PRO A N 1
ATOM 4477 C CA . PRO A 1 590 ? 34.935 7.138 -51.642 1.00 88.31 590 PRO A CA 1
ATOM 4478 C C . PRO A 1 590 ? 33.512 7.613 -51.342 1.00 88.31 590 PRO A C 1
ATOM 4480 O O . PRO A 1 590 ? 33.056 8.646 -51.833 1.00 88.31 590 PRO A O 1
ATOM 4483 N N . VAL A 1 591 ? 32.793 6.833 -50.547 1.00 83.56 591 VAL A N 1
ATOM 4484 C CA . VAL A 1 591 ? 31.456 7.170 -50.067 1.00 83.56 591 VAL A CA 1
ATOM 4485 C C . VAL A 1 591 ? 31.623 7.946 -48.768 1.00 83.56 591 VAL A C 1
ATOM 4487 O O . VAL A 1 591 ? 31.742 7.356 -47.696 1.00 83.56 591 VAL A O 1
ATOM 4490 N N . GLY A 1 592 ? 31.695 9.270 -48.891 1.00 82.44 592 GLY A N 1
ATOM 4491 C CA . GLY A 1 592 ? 31.994 10.193 -47.796 1.00 82.44 592 GLY A CA 1
ATOM 4492 C C . GLY A 1 592 ? 33.205 11.065 -48.118 1.00 82.44 592 GLY A C 1
ATOM 4493 O O . GLY A 1 592 ? 33.487 11.341 -49.286 1.00 82.44 592 GLY A O 1
ATOM 4494 N N . ASP A 1 593 ? 33.922 11.490 -47.081 1.00 82.50 593 ASP A N 1
ATOM 4495 C CA . ASP A 1 593 ? 35.100 12.337 -47.242 1.00 82.50 593 ASP A CA 1
ATOM 4496 C C . ASP A 1 593 ? 36.281 11.534 -47.821 1.00 82.50 593 ASP A C 1
ATOM 4498 O O . ASP A 1 593 ? 36.604 10.457 -47.314 1.00 82.50 593 ASP A O 1
ATOM 4502 N N . PRO A 1 594 ? 36.994 12.052 -48.841 1.00 87.25 594 PRO A N 1
ATOM 4503 C CA . PRO A 1 594 ? 38.172 11.399 -49.422 1.00 87.25 594 PRO A CA 1
ATOM 4504 C C . PRO A 1 594 ? 39.432 11.534 -48.550 1.00 87.25 594 PRO A C 1
ATOM 4506 O O . PRO A 1 594 ? 40.549 11.369 -49.035 1.00 87.25 594 PRO A O 1
ATOM 4509 N N . VAL A 1 595 ? 39.263 11.879 -47.275 1.00 90.81 595 VAL A N 1
ATOM 4510 C CA . VAL A 1 595 ? 40.330 12.274 -46.361 1.00 90.81 595 VAL A CA 1
ATOM 4511 C C . VAL A 1 595 ? 40.158 11.523 -45.051 1.00 90.81 595 VAL A C 1
ATOM 4513 O O . VAL A 1 595 ? 39.066 11.496 -44.487 1.00 90.81 595 VAL A O 1
ATOM 4516 N N . VAL A 1 596 ? 41.249 10.954 -44.552 1.00 92.25 596 VAL A N 1
ATOM 4517 C CA . VAL A 1 596 ? 41.310 10.265 -43.262 1.00 92.25 596 VAL A CA 1
ATOM 4518 C C . VAL A 1 596 ? 42.081 11.098 -42.247 1.00 92.25 596 VAL A C 1
ATOM 4520 O O . VAL A 1 596 ? 42.951 11.896 -42.599 1.00 92.25 596 VAL A O 1
ATOM 4523 N N . LEU A 1 597 ? 41.749 10.928 -40.972 1.00 93.81 597 LEU A N 1
ATOM 4524 C CA . LEU A 1 597 ? 42.473 11.544 -39.870 1.00 93.81 597 LEU A CA 1
ATOM 4525 C C . LEU A 1 597 ? 43.592 10.598 -39.428 1.00 93.81 597 LEU A C 1
ATOM 4527 O O . LEU A 1 597 ? 43.313 9.473 -39.012 1.00 93.81 597 LEU A O 1
ATOM 4531 N N . VAL A 1 598 ? 44.840 11.049 -39.513 1.00 94.44 598 VAL A N 1
ATOM 4532 C CA . VAL A 1 598 ? 46.017 10.317 -39.041 1.00 94.44 598 VAL A CA 1
ATOM 4533 C C . VAL A 1 598 ? 46.543 11.000 -37.789 1.00 94.44 598 VAL A C 1
ATOM 4535 O O . VAL A 1 598 ? 46.871 12.184 -37.824 1.00 94.44 598 VAL A O 1
ATOM 4538 N N . GLN A 1 599 ? 46.626 10.263 -36.687 1.00 94.88 599 GLN A N 1
ATOM 4539 C CA . GLN A 1 599 ? 47.195 10.749 -35.436 1.00 94.88 599 GLN A CA 1
ATOM 4540 C C . GLN A 1 599 ? 48.505 10.013 -35.156 1.00 94.88 599 GLN A C 1
ATOM 4542 O O . GLN A 1 599 ? 48.518 8.792 -34.993 1.00 94.88 599 GLN A O 1
ATOM 4547 N N . VAL A 1 600 ? 49.601 10.766 -35.100 1.00 94.69 600 VAL A N 1
ATOM 4548 C CA . VAL A 1 600 ? 50.952 10.288 -34.795 1.00 94.69 600 VAL A CA 1
ATOM 4549 C C . VAL A 1 600 ? 51.278 10.715 -33.372 1.00 94.69 600 VAL A C 1
ATOM 4551 O O . VAL A 1 600 ? 51.293 11.906 -33.079 1.00 94.69 600 VAL A O 1
ATOM 4554 N N . ASN A 1 601 ? 51.520 9.745 -32.492 1.00 94.56 601 ASN A N 1
ATOM 4555 C CA . ASN A 1 601 ? 51.882 10.005 -31.103 1.00 94.56 601 ASN A CA 1
ATOM 4556 C C . ASN A 1 601 ? 53.386 9.786 -30.918 1.00 94.56 601 ASN A C 1
ATOM 4558 O O . ASN A 1 601 ? 53.925 8.754 -31.338 1.00 94.56 601 ASN A O 1
ATOM 4562 N N . ILE A 1 602 ? 54.061 10.737 -30.284 1.00 92.69 602 ILE A N 1
ATOM 4563 C CA . ILE A 1 602 ? 55.516 10.821 -30.180 1.00 92.69 602 ILE A CA 1
ATOM 4564 C C . ILE A 1 602 ? 55.901 11.006 -28.718 1.00 92.69 602 ILE A C 1
ATOM 4566 O O . ILE A 1 602 ? 55.296 11.771 -27.979 1.00 92.69 602 ILE A O 1
ATOM 4570 N N . ALA A 1 603 ? 56.925 10.280 -28.284 1.00 91.06 603 ALA A N 1
ATOM 4571 C CA . ALA A 1 603 ? 57.484 10.429 -26.950 1.00 91.06 603 ALA A CA 1
ATOM 4572 C C . ALA A 1 603 ? 58.999 10.567 -27.027 1.00 91.06 603 ALA A C 1
ATOM 4574 O O . ALA A 1 603 ? 59.650 9.916 -27.849 1.00 91.06 603 ALA A O 1
ATOM 4575 N N . ALA A 1 604 ? 59.568 11.365 -26.128 1.00 90.56 604 ALA A N 1
ATOM 4576 C CA . ALA A 1 604 ? 61.008 11.392 -25.939 1.00 90.56 604 ALA A CA 1
ATOM 4577 C C . ALA A 1 604 ? 61.515 10.016 -25.469 1.00 90.56 604 ALA A C 1
ATOM 4579 O O . ALA A 1 604 ? 60.831 9.271 -24.761 1.00 90.56 604 ALA A O 1
ATOM 4580 N N . ILE A 1 605 ? 62.724 9.661 -25.888 1.00 90.31 605 ILE A N 1
ATOM 4581 C CA . ILE A 1 605 ? 63.428 8.478 -25.404 1.00 90.31 605 ILE A CA 1
ATOM 4582 C C . ILE A 1 605 ? 63.955 8.801 -24.005 1.00 90.31 605 ILE A C 1
ATOM 4584 O O . ILE A 1 605 ? 64.696 9.762 -23.831 1.00 90.31 605 ILE A O 1
ATOM 4588 N N . GLU A 1 606 ? 63.584 7.998 -23.013 1.00 88.31 606 GLU A N 1
ATOM 4589 C CA . GLU A 1 606 ? 64.133 8.094 -21.657 1.00 88.31 606 GLU A CA 1
ATOM 4590 C C . GLU A 1 606 ? 65.547 7.501 -21.631 1.00 88.31 606 GLU A C 1
ATOM 4592 O O . GLU A 1 606 ? 65.769 6.390 -22.119 1.00 88.31 606 GLU A O 1
ATOM 4597 N N . SER A 1 607 ? 66.505 8.237 -21.071 1.00 90.38 607 SER A N 1
ATOM 4598 C CA . SER A 1 607 ? 67.901 7.811 -20.941 1.00 90.38 607 SER A CA 1
ATOM 4599 C C . SER A 1 607 ? 68.468 8.217 -19.579 1.00 90.38 607 SER A C 1
ATOM 4601 O O . SER A 1 607 ? 67.796 8.877 -18.785 1.00 90.38 607 SER A O 1
ATOM 4603 N N . SER A 1 608 ? 69.708 7.814 -19.303 1.00 89.81 608 SER A N 1
ATOM 4604 C CA . SER A 1 608 ? 70.432 8.149 -18.077 1.00 89.81 608 SER A CA 1
ATOM 4605 C C . SER A 1 608 ? 71.826 8.708 -18.374 1.00 89.81 608 SER A C 1
ATOM 4607 O O . SER A 1 608 ? 72.548 8.136 -19.192 1.00 89.81 608 SER A O 1
ATOM 4609 N N . LEU A 1 609 ? 72.237 9.768 -17.674 1.00 90.88 609 LEU A N 1
ATOM 4610 C CA . LEU A 1 609 ? 73.544 10.421 -17.808 1.00 90.88 609 LEU A CA 1
ATOM 4611 C C . LEU A 1 609 ? 74.203 10.607 -16.434 1.00 90.88 609 LEU A C 1
ATOM 4613 O O . LEU A 1 609 ? 73.570 11.095 -15.500 1.00 90.88 609 LEU A O 1
ATOM 4617 N N . GLN A 1 610 ? 75.489 10.269 -16.312 1.00 91.31 610 GLN A N 1
ATOM 4618 C CA . GLN A 1 610 ? 76.274 10.561 -15.111 1.00 91.31 610 GLN A CA 1
ATOM 4619 C C . GLN A 1 610 ? 77.037 11.879 -15.278 1.00 91.31 610 GLN A C 1
ATOM 4621 O O . GLN A 1 610 ? 77.819 12.033 -16.215 1.00 91.31 610 GLN A O 1
ATOM 4626 N N . VAL A 1 611 ? 76.873 12.798 -14.329 1.00 90.56 611 VAL A N 1
ATOM 4627 C CA . VAL A 1 611 ? 77.603 14.072 -14.286 1.00 90.56 611 VAL A CA 1
ATOM 4628 C C . VAL A 1 611 ? 78.365 14.223 -12.973 1.00 90.56 611 VAL A C 1
ATOM 4630 O O . VAL A 1 611 ? 77.908 13.774 -11.929 1.00 90.56 611 VAL A O 1
ATOM 4633 N N . GLN A 1 612 ? 79.538 14.852 -13.000 1.00 91.06 612 GLN A N 1
ATOM 4634 C CA . GLN A 1 612 ? 80.315 15.157 -11.792 1.00 91.06 612 GLN A CA 1
ATOM 4635 C C . GLN A 1 612 ? 80.090 16.611 -11.386 1.00 91.06 612 GLN A C 1
ATOM 4637 O O . GLN A 1 612 ? 80.180 17.499 -12.236 1.00 91.06 612 GLN A O 1
ATOM 4642 N N . ARG A 1 613 ? 79.779 16.865 -10.112 1.00 92.00 613 ARG A N 1
ATOM 4643 C CA . ARG A 1 613 ? 79.498 18.215 -9.608 1.00 92.00 613 ARG A CA 1
ATOM 4644 C C . ARG A 1 613 ? 80.230 18.501 -8.295 1.00 92.00 613 ARG A C 1
ATOM 4646 O O . ARG A 1 613 ? 80.292 17.611 -7.442 1.00 92.00 613 ARG A O 1
ATOM 4653 N N . PRO A 1 614 ? 80.794 19.712 -8.132 1.00 90.19 614 PRO A N 1
ATOM 4654 C CA . PRO A 1 614 ? 81.365 20.138 -6.863 1.00 90.19 614 PRO A CA 1
ATOM 4655 C C . PRO A 1 614 ? 80.261 20.365 -5.823 1.00 90.19 614 PRO A C 1
ATOM 4657 O O . PRO A 1 614 ? 79.112 20.643 -6.172 1.00 90.19 614 PRO A O 1
ATOM 4660 N N . LEU A 1 615 ? 80.617 20.258 -4.544 1.00 88.62 615 LEU A N 1
ATOM 4661 C CA . LEU A 1 615 ? 79.694 20.510 -3.438 1.00 88.62 615 LEU A CA 1
ATOM 4662 C C . LEU A 1 615 ? 79.563 22.005 -3.157 1.00 88.62 615 LEU A C 1
ATOM 4664 O O . LEU A 1 615 ? 80.542 22.696 -2.875 1.00 88.62 615 LEU A O 1
ATOM 4668 N N . GLU A 1 616 ? 78.332 22.494 -3.179 1.00 89.62 616 GLU A N 1
ATOM 4669 C CA . GLU A 1 616 ? 77.997 23.862 -2.815 1.00 89.62 616 GLU A CA 1
ATOM 4670 C C . GLU A 1 616 ? 77.503 23.934 -1.370 1.00 89.62 616 GLU A C 1
ATOM 4672 O O . GLU A 1 616 ? 76.715 23.109 -0.902 1.00 89.62 616 GLU A O 1
ATOM 4677 N N . VAL A 1 617 ? 77.950 24.955 -0.644 1.00 87.06 617 VAL A N 1
ATOM 4678 C CA . VAL A 1 617 ? 77.599 25.117 0.768 1.00 87.06 617 VAL A CA 1
ATOM 4679 C C . VAL A 1 617 ? 76.367 25.992 0.913 1.00 87.06 617 VAL A C 1
ATOM 4681 O O . VAL A 1 617 ? 76.341 27.115 0.409 1.00 87.06 617 VAL A O 1
ATOM 4684 N N . GLN A 1 618 ? 75.382 25.520 1.675 1.00 86.94 618 GLN A N 1
ATOM 4685 C CA . GLN A 1 618 ? 74.227 26.318 2.069 1.00 86.94 618 GLN A CA 1
ATOM 4686 C C . GLN A 1 618 ? 74.186 26.492 3.593 1.00 86.94 618 GLN A C 1
ATOM 4688 O O . GLN A 1 618 ? 74.462 25.559 4.345 1.00 86.94 618 GLN A O 1
ATOM 4693 N N . ASN A 1 619 ? 73.829 27.698 4.048 1.00 84.56 619 ASN A N 1
ATOM 4694 C CA . ASN A 1 619 ? 73.632 28.045 5.463 1.00 84.56 619 ASN A CA 1
ATOM 4695 C C . ASN A 1 619 ? 74.861 27.835 6.376 1.00 84.56 619 ASN A C 1
ATOM 4697 O O . ASN A 1 619 ? 74.724 27.430 7.530 1.00 84.56 619 ASN A O 1
ATOM 4701 N N . LEU A 1 620 ? 76.068 28.144 5.887 1.00 84.62 620 LEU A N 1
ATOM 4702 C CA . LEU A 1 620 ? 77.289 28.114 6.702 1.00 84.62 620 LEU A CA 1
ATOM 4703 C C . LEU A 1 620 ? 77.254 29.191 7.803 1.00 84.62 620 LEU A C 1
ATOM 4705 O O . LEU A 1 620 ? 77.041 30.372 7.523 1.00 84.62 620 LEU A O 1
ATOM 4709 N N . GLY A 1 621 ? 77.500 28.792 9.054 1.00 80.56 621 GLY A N 1
ATOM 4710 C CA . GLY A 1 621 ? 77.537 29.713 10.193 1.00 80.56 621 GLY A CA 1
ATOM 4711 C C . GLY A 1 621 ? 78.653 30.773 10.083 1.00 80.56 621 GLY A C 1
ATOM 4712 O O . GLY A 1 621 ? 79.738 30.485 9.572 1.00 80.56 621 GLY A O 1
ATOM 4713 N N . PRO A 1 622 ? 78.433 32.009 10.575 1.00 76.94 622 PRO A N 1
ATOM 4714 C CA . PRO A 1 622 ? 79.400 33.098 10.442 1.00 76.94 622 PRO A CA 1
ATOM 4715 C C . PRO A 1 622 ? 80.718 32.785 11.169 1.00 76.94 622 PRO A C 1
ATOM 4717 O O . PRO A 1 622 ? 80.724 32.451 12.353 1.00 76.94 622 PRO A O 1
ATOM 4720 N N . GLY A 1 623 ? 81.845 32.928 10.464 1.00 78.31 623 GLY A N 1
ATOM 4721 C CA . GLY A 1 623 ? 83.188 32.657 11.001 1.00 78.31 623 GLY A CA 1
ATOM 4722 C C . GLY A 1 623 ? 83.619 31.184 10.970 1.00 78.31 623 GLY A C 1
ATOM 4723 O O . GLY A 1 623 ? 84.676 30.856 11.511 1.00 78.31 623 GLY A O 1
ATOM 4724 N N . LEU A 1 624 ? 82.832 30.302 10.347 1.00 82.75 624 LEU A N 1
ATOM 4725 C CA . LEU A 1 624 ? 83.197 28.907 10.094 1.00 82.75 624 LEU A CA 1
ATOM 4726 C C . LEU A 1 624 ? 83.709 28.727 8.660 1.00 82.75 624 LEU A C 1
ATOM 4728 O O . LEU A 1 624 ? 83.298 29.446 7.751 1.00 82.75 624 LEU A O 1
ATOM 4732 N N . VAL A 1 625 ? 84.599 27.756 8.466 1.00 84.50 625 VAL A N 1
ATOM 4733 C CA . VAL A 1 625 ? 85.039 27.263 7.155 1.00 84.50 625 VAL A CA 1
ATOM 4734 C C . VAL A 1 625 ? 84.695 25.780 7.087 1.00 84.50 625 VAL A C 1
ATOM 4736 O O . VAL A 1 625 ? 84.921 25.055 8.056 1.00 84.50 625 VAL A O 1
ATOM 4739 N N . ALA A 1 626 ? 84.125 25.352 5.962 1.00 83.88 626 ALA A N 1
ATOM 4740 C CA . ALA A 1 626 ? 83.810 23.955 5.687 1.00 83.88 626 ALA A CA 1
ATOM 4741 C C . ALA A 1 626 ? 84.824 23.378 4.695 1.00 83.88 626 ALA A C 1
ATOM 4743 O O . ALA A 1 626 ? 85.089 24.000 3.665 1.00 83.88 626 ALA A O 1
ATOM 4744 N N . SER A 1 627 ? 85.361 22.196 4.989 1.00 87.12 627 SER A N 1
ATOM 4745 C CA . SER A 1 627 ? 86.088 21.365 4.027 1.00 87.12 627 SER A CA 1
ATOM 4746 C C . SER A 1 627 ? 85.332 20.058 3.791 1.00 87.12 627 SER A C 1
ATOM 4748 O O . SER A 1 627 ? 84.705 19.516 4.706 1.00 87.12 627 SER A O 1
ATOM 4750 N N . PHE A 1 628 ? 85.357 19.580 2.546 1.00 88.69 628 PHE A N 1
ATOM 4751 C CA . PHE A 1 628 ? 84.594 18.418 2.090 1.00 88.69 628 PHE A CA 1
ATOM 4752 C C . PHE A 1 628 ? 85.536 17.310 1.632 1.00 88.69 628 PHE A C 1
ATOM 4754 O O . PHE A 1 628 ? 86.500 17.568 0.916 1.00 88.69 628 PHE A O 1
ATOM 4761 N N . SER A 1 629 ? 85.234 16.069 2.007 1.00 86.94 629 SER A N 1
ATOM 4762 C CA . SER A 1 629 ? 85.932 14.886 1.506 1.00 86.94 629 SER A CA 1
ATOM 4763 C C . SER A 1 629 ? 84.910 13.832 1.065 1.00 86.94 629 SER A C 1
ATOM 4765 O O . SER A 1 629 ? 84.219 13.270 1.924 1.00 86.94 629 SER A O 1
ATOM 4767 N N . PRO A 1 630 ? 84.774 13.543 -0.247 1.00 86.69 630 PRO A N 1
ATOM 4768 C CA . PRO A 1 630 ? 85.419 14.193 -1.402 1.00 86.69 630 PRO A CA 1
ATOM 4769 C C . PRO A 1 630 ? 84.790 15.555 -1.771 1.00 86.69 630 PRO A C 1
ATOM 4771 O O . PRO A 1 630 ? 83.653 15.829 -1.409 1.00 86.69 630 PRO A O 1
ATOM 4774 N N . GLU A 1 631 ? 85.502 16.388 -2.542 1.00 85.94 631 GLU A N 1
ATOM 4775 C CA . GLU A 1 631 ? 85.013 17.708 -3.007 1.00 85.94 631 GLU A CA 1
ATOM 4776 C C . GLU A 1 631 ? 84.034 17.631 -4.198 1.00 85.94 631 GLU A C 1
ATOM 4778 O O . GLU A 1 631 ? 83.302 18.585 -4.469 1.00 85.94 631 GLU A O 1
ATOM 4783 N N . ILE A 1 632 ? 84.015 16.497 -4.908 1.00 89.06 632 ILE A N 1
ATOM 4784 C CA . ILE A 1 632 ? 83.208 16.258 -6.112 1.00 89.06 632 ILE A CA 1
ATOM 4785 C C . ILE A 1 632 ? 82.357 15.005 -5.900 1.00 89.06 632 ILE A C 1
ATOM 4787 O O . ILE A 1 632 ? 82.858 13.978 -5.438 1.00 89.06 632 ILE A O 1
ATOM 4791 N N . VAL A 1 633 ? 81.085 15.078 -6.293 1.00 89.88 633 VAL A N 1
ATOM 4792 C CA . VAL A 1 633 ? 80.131 13.965 -6.240 1.00 89.88 633 VAL A CA 1
ATOM 4793 C C . VAL A 1 633 ? 79.603 13.667 -7.643 1.00 89.88 633 VAL A C 1
ATOM 4795 O O . VAL A 1 633 ? 79.307 14.573 -8.423 1.00 89.88 633 VAL A O 1
ATOM 4798 N N . GLY A 1 634 ? 79.497 12.383 -7.986 1.00 90.06 634 GLY A N 1
ATOM 4799 C CA . GLY A 1 634 ? 78.843 11.933 -9.212 1.00 90.06 634 GLY A CA 1
ATOM 4800 C C . GLY A 1 634 ? 77.329 11.832 -9.026 1.00 90.06 634 GLY A C 1
ATOM 4801 O O . GLY A 1 634 ? 76.878 11.135 -8.121 1.00 90.06 634 GLY A O 1
ATOM 4802 N N . VAL A 1 635 ? 76.555 12.479 -9.893 1.00 90.69 635 VAL A N 1
ATOM 4803 C CA . VAL A 1 635 ? 75.087 12.439 -9.929 1.00 90.69 635 VAL A CA 1
ATOM 4804 C C . VAL A 1 635 ? 74.641 11.649 -11.157 1.00 90.69 635 VAL A C 1
ATOM 4806 O O . VAL A 1 635 ? 75.024 11.986 -12.276 1.00 90.69 635 VAL A O 1
ATOM 4809 N N . PHE A 1 636 ? 73.832 10.612 -10.959 1.00 92.19 636 PHE A N 1
ATOM 4810 C CA . PHE A 1 636 ? 73.153 9.895 -12.039 1.00 92.19 636 PHE A CA 1
ATOM 4811 C C . PHE A 1 636 ? 71.796 10.539 -12.280 1.00 92.19 636 PHE A C 1
ATOM 4813 O O . PHE A 1 636 ? 70.974 10.604 -11.368 1.00 92.19 636 PHE A O 1
ATOM 4820 N N . LEU A 1 637 ? 71.577 11.028 -13.492 1.00 91.38 637 LEU A N 1
ATOM 4821 C CA . LEU A 1 637 ? 70.343 11.675 -13.914 1.00 91.38 637 LEU A CA 1
ATOM 4822 C C . LEU A 1 637 ? 69.596 10.754 -14.866 1.00 91.38 637 LEU A C 1
ATOM 4824 O O . LEU A 1 637 ? 70.226 10.160 -15.733 1.00 91.38 637 LEU A O 1
ATOM 4828 N N . SER A 1 638 ? 68.277 10.688 -14.749 1.00 91.12 638 SER A N 1
ATOM 4829 C CA . SER A 1 638 ? 67.383 10.023 -15.696 1.00 91.12 638 SER A CA 1
ATOM 4830 C C . SER A 1 638 ? 66.339 11.000 -16.212 1.00 91.12 638 SER A C 1
ATOM 4832 O O . SER A 1 638 ? 65.803 11.789 -15.427 1.00 91.12 638 SER A O 1
ATOM 4834 N N . GLY A 1 639 ? 66.015 10.921 -17.494 1.00 88.81 639 GLY A N 1
ATOM 4835 C CA . GLY A 1 639 ? 64.962 11.728 -18.095 1.00 88.81 639 GLY A CA 1
ATOM 4836 C C . GLY A 1 639 ? 65.011 11.716 -19.624 1.00 88.81 639 GLY A C 1
ATOM 4837 O O . GLY A 1 639 ? 65.779 10.948 -20.218 1.00 88.81 639 GLY A O 1
ATOM 4838 N N . PRO A 1 640 ? 64.237 12.601 -20.274 1.00 90.88 640 PRO A N 1
ATOM 4839 C CA . PRO A 1 640 ? 64.213 12.727 -21.726 1.00 90.88 640 PRO A CA 1
ATOM 4840 C C . PRO A 1 640 ? 65.607 12.995 -22.304 1.00 90.88 640 PRO A C 1
ATOM 4842 O O . PRO A 1 640 ? 66.264 13.973 -21.939 1.00 90.88 640 PRO A O 1
ATOM 4845 N N . LEU A 1 641 ? 66.043 12.156 -23.247 1.00 88.56 641 LEU A N 1
ATOM 4846 C CA . LEU A 1 641 ? 67.348 12.255 -23.906 1.00 88.56 641 LEU A CA 1
ATOM 4847 C C . LEU A 1 641 ? 67.624 13.654 -24.498 1.00 88.56 641 LEU A C 1
ATOM 4849 O O . LEU A 1 641 ? 68.701 14.178 -24.225 1.00 88.56 641 LEU A O 1
ATOM 4853 N N . PRO A 1 642 ? 66.674 14.332 -25.183 1.00 87.94 642 PRO A N 1
ATOM 4854 C CA . PRO A 1 642 ? 66.893 15.698 -25.671 1.00 87.94 642 PRO A CA 1
ATOM 4855 C C . PRO A 1 642 ? 67.190 16.720 -24.563 1.00 87.94 642 PRO A C 1
ATOM 4857 O O . PRO A 1 642 ? 67.875 17.713 -24.798 1.00 87.94 642 PRO A O 1
ATOM 4860 N N . THR A 1 643 ? 66.669 16.504 -23.351 1.00 87.81 643 THR A N 1
ATOM 4861 C CA . THR A 1 643 ? 66.953 17.357 -22.189 1.00 87.81 643 THR A CA 1
ATOM 4862 C C . THR A 1 643 ? 68.313 17.023 -21.578 1.00 87.81 643 THR A C 1
ATOM 4864 O O . THR A 1 643 ? 69.040 17.933 -21.193 1.00 87.81 643 THR A O 1
ATOM 4867 N N . LEU A 1 644 ? 68.682 15.739 -21.523 1.00 86.19 644 LEU A N 1
ATOM 4868 C CA . LEU A 1 644 ? 69.996 15.302 -21.039 1.00 86.19 644 LEU A CA 1
ATOM 4869 C C . LEU A 1 644 ? 71.143 15.763 -21.954 1.00 86.19 644 LEU A C 1
ATOM 4871 O O . LEU A 1 644 ? 72.172 16.199 -21.445 1.00 86.19 644 LEU A O 1
ATOM 4875 N N . ASP A 1 645 ? 70.958 15.721 -23.277 1.00 85.56 645 ASP A N 1
ATOM 4876 C CA . ASP A 1 645 ? 71.971 16.145 -24.257 1.00 85.56 645 ASP A CA 1
ATOM 4877 C C . ASP A 1 645 ? 72.229 17.666 -24.232 1.00 85.56 645 ASP A C 1
ATOM 4879 O O . ASP A 1 645 ? 73.327 18.114 -24.557 1.00 85.56 645 ASP A O 1
ATOM 4883 N N . ASN A 1 646 ? 71.240 18.465 -23.811 1.00 88.06 646 ASN A N 1
ATOM 4884 C CA . ASN A 1 646 ? 71.322 19.931 -23.738 1.00 88.06 646 ASN A CA 1
ATOM 4885 C C . ASN A 1 646 ? 71.593 20.472 -22.319 1.00 88.06 646 ASN A C 1
ATOM 4887 O O . ASN A 1 646 ? 71.460 21.674 -22.080 1.00 88.06 646 ASN A O 1
ATOM 4891 N N . LEU A 1 647 ? 71.960 19.603 -21.375 1.00 88.94 647 LEU A N 1
ATOM 4892 C CA . LEU A 1 647 ? 72.158 19.947 -19.968 1.00 88.94 647 LEU A CA 1
ATOM 4893 C C . LEU A 1 647 ? 73.370 20.875 -19.758 1.00 88.94 647 LEU A C 1
ATOM 4895 O O . LEU A 1 647 ? 74.495 20.543 -20.139 1.00 88.94 647 LEU A O 1
ATOM 4899 N N . GLN A 1 648 ? 73.173 22.012 -19.087 1.00 88.38 648 GLN A N 1
ATOM 4900 C CA . GLN A 1 648 ? 74.248 22.944 -18.735 1.00 88.38 648 GLN A CA 1
ATOM 4901 C C . GLN A 1 648 ? 74.872 22.619 -17.368 1.00 88.38 648 GLN A C 1
ATOM 4903 O O . GLN A 1 648 ? 74.309 21.911 -16.533 1.00 88.38 648 GLN A O 1
ATOM 4908 N N . GLU A 1 649 ? 76.072 23.146 -17.102 1.00 82.44 649 GLU A N 1
ATOM 4909 C CA . GLU A 1 649 ? 76.796 22.867 -15.852 1.00 82.44 649 GLU A CA 1
ATOM 4910 C C . GLU A 1 649 ? 76.016 23.327 -14.606 1.00 82.44 649 GLU A C 1
ATOM 4912 O O . GLU A 1 649 ? 75.970 22.600 -13.614 1.00 82.44 649 GLU A O 1
ATOM 4917 N N . GLY A 1 650 ? 75.332 24.476 -14.697 1.00 82.75 650 GLY A N 1
ATOM 4918 C CA . GLY A 1 650 ? 74.518 25.050 -13.620 1.00 82.75 650 GLY A CA 1
ATOM 4919 C C . GLY A 1 650 ? 73.158 24.383 -13.393 1.00 82.75 650 GLY A C 1
ATOM 4920 O O . GLY A 1 650 ? 72.541 24.650 -12.365 1.00 82.75 650 GLY A O 1
ATOM 4921 N N . ASP A 1 651 ? 72.707 23.506 -14.298 1.00 88.12 651 ASP A N 1
ATOM 4922 C CA . ASP A 1 651 ? 71.386 22.859 -14.229 1.00 88.12 651 ASP A CA 1
ATOM 4923 C C . ASP A 1 651 ? 71.295 21.773 -13.152 1.00 88.12 651 ASP A C 1
ATOM 4925 O O . ASP A 1 651 ? 70.200 21.361 -12.768 1.00 88.12 651 ASP A O 1
ATOM 4929 N N . VAL A 1 652 ? 72.450 21.321 -12.656 1.00 90.25 652 VAL A N 1
ATOM 4930 C CA . VAL A 1 652 ? 72.583 20.283 -11.633 1.00 90.25 652 VAL A CA 1
ATOM 4931 C C . VAL A 1 652 ? 73.486 20.810 -10.537 1.00 90.25 652 VAL A C 1
ATOM 4933 O O . VAL A 1 652 ? 74.702 20.893 -10.710 1.00 90.25 652 VAL A O 1
ATOM 4936 N N . ARG A 1 653 ? 72.894 21.141 -9.394 1.00 90.25 653 ARG A N 1
ATOM 4937 C CA . ARG A 1 653 ? 73.620 21.652 -8.230 1.00 90.25 653 ARG A CA 1
ATOM 4938 C C . ARG A 1 653 ? 73.540 20.648 -7.098 1.00 90.25 653 ARG A C 1
ATOM 4940 O O . ARG A 1 653 ? 72.465 20.135 -6.800 1.00 90.25 653 ARG A O 1
ATOM 4947 N N . VAL A 1 654 ? 74.674 20.373 -6.465 1.00 90.25 654 VAL A N 1
ATOM 4948 C CA . VAL A 1 654 ? 74.758 19.462 -5.321 1.00 90.25 654 VAL A CA 1
ATOM 4949 C C . VAL A 1 654 ? 75.076 20.297 -4.095 1.00 90.25 654 VAL A C 1
ATOM 4951 O O . VAL A 1 654 ? 76.182 20.806 -3.955 1.00 90.25 654 VAL A O 1
ATOM 4954 N N . ILE A 1 655 ? 74.089 20.471 -3.225 1.00 91.12 655 ILE A N 1
ATOM 4955 C CA . ILE A 1 655 ? 74.185 21.337 -2.053 1.00 91.12 655 ILE A CA 1
ATOM 4956 C C . ILE A 1 655 ? 74.308 20.516 -0.770 1.00 91.12 655 ILE A C 1
ATOM 4958 O O . ILE A 1 655 ? 73.695 19.459 -0.618 1.00 91.12 655 ILE A O 1
ATOM 4962 N N . VAL A 1 656 ? 75.062 21.030 0.195 1.00 88.94 656 VAL A N 1
ATOM 4963 C CA . VAL A 1 656 ? 75.083 20.510 1.564 1.00 88.94 656 VAL A CA 1
ATOM 4964 C C . VAL A 1 656 ? 74.611 21.613 2.499 1.00 88.94 656 VAL A C 1
ATOM 4966 O O . VAL A 1 656 ? 75.223 22.679 2.579 1.00 88.94 656 VAL A O 1
ATOM 4969 N N . ASN A 1 657 ? 73.505 21.361 3.198 1.00 88.06 657 ASN A N 1
ATOM 4970 C CA . ASN A 1 657 ? 72.967 22.290 4.183 1.00 88.06 657 ASN A CA 1
ATOM 4971 C C . ASN A 1 657 ? 73.681 22.092 5.528 1.00 88.06 657 ASN A C 1
ATOM 4973 O O . ASN A 1 657 ? 73.645 21.000 6.093 1.00 88.06 657 ASN A O 1
ATOM 4977 N N . LEU A 1 658 ? 74.320 23.150 6.028 1.00 87.06 658 LEU A N 1
ATOM 4978 C CA . LEU A 1 658 ? 75.093 23.152 7.275 1.00 87.06 658 LEU A CA 1
ATOM 4979 C C . LEU A 1 658 ? 74.417 23.954 8.398 1.00 87.06 658 LEU A C 1
ATOM 4981 O O . LEU A 1 658 ? 75.062 24.328 9.380 1.00 87.06 658 LEU A O 1
ATOM 4985 N N . GLU A 1 659 ? 73.119 24.229 8.259 1.00 86.75 659 GLU A N 1
ATOM 4986 C CA . GLU A 1 659 ? 72.338 24.998 9.223 1.00 86.75 659 GLU A CA 1
ATOM 4987 C C . GLU A 1 659 ? 72.419 24.410 10.642 1.00 86.75 659 GLU A C 1
ATOM 4989 O O . GLU A 1 659 ? 72.171 23.228 10.876 1.00 86.75 659 GLU A O 1
ATOM 4994 N N . GLY A 1 660 ? 72.769 25.258 11.612 1.00 80.00 660 GLY A N 1
ATOM 4995 C CA . GLY A 1 660 ? 72.801 24.894 13.032 1.00 80.00 660 GLY A CA 1
ATOM 4996 C C . GLY A 1 660 ? 73.993 24.035 13.475 1.00 80.00 660 GLY A C 1
ATOM 4997 O O . GLY A 1 660 ? 74.073 23.702 14.658 1.00 80.00 660 GLY A O 1
ATOM 4998 N N . LEU A 1 661 ? 74.933 23.701 12.583 1.00 85.44 661 LEU A N 1
ATOM 4999 C CA . LEU A 1 661 ? 76.105 22.887 12.922 1.00 85.44 661 LEU A CA 1
ATOM 5000 C C . LEU A 1 661 ? 77.260 23.740 13.479 1.00 85.44 661 LEU A C 1
ATOM 5002 O O . LEU A 1 661 ? 77.623 24.782 12.932 1.00 85.44 661 LEU A O 1
ATOM 5006 N N . GLY A 1 662 ? 77.844 23.290 14.595 1.00 81.50 662 GLY A N 1
ATOM 5007 C CA . GLY A 1 662 ? 79.040 23.883 15.207 1.00 81.50 662 GLY A CA 1
ATOM 5008 C C . GLY A 1 662 ? 80.338 23.233 14.715 1.00 81.50 662 GLY A C 1
ATOM 5009 O O . GLY A 1 662 ? 80.310 22.326 13.893 1.00 81.50 662 GLY A O 1
ATOM 5010 N N . VAL A 1 663 ? 81.485 23.652 15.257 1.00 84.94 663 VAL A N 1
ATOM 5011 C CA . VAL A 1 663 ? 82.807 23.060 14.948 1.00 84.94 663 VAL A CA 1
ATOM 5012 C C . VAL A 1 663 ? 82.797 21.548 15.205 1.00 84.94 663 VAL A C 1
ATOM 5014 O O . VAL A 1 663 ? 82.387 21.123 16.285 1.00 84.94 663 VAL A O 1
ATOM 5017 N N . GLY A 1 664 ? 83.258 20.750 14.242 1.00 85.19 664 GLY A N 1
ATOM 5018 C CA . GLY A 1 664 ? 83.266 19.287 14.325 1.00 85.19 664 GLY A CA 1
ATOM 5019 C C . GLY A 1 664 ? 83.267 18.604 12.956 1.00 85.19 664 GLY A C 1
ATOM 5020 O O . GLY A 1 664 ? 83.167 19.267 11.925 1.00 85.19 664 GLY A O 1
ATOM 5021 N N . THR A 1 665 ? 83.373 17.275 12.958 1.00 87.88 665 THR A N 1
ATOM 5022 C CA . THR A 1 665 ? 83.295 16.431 11.755 1.00 87.88 665 THR A CA 1
ATOM 5023 C C . THR A 1 665 ? 81.909 15.803 11.657 1.00 87.88 665 THR A C 1
ATOM 5025 O O . THR A 1 665 ? 81.452 15.163 12.606 1.00 87.88 665 THR A O 1
ATOM 5028 N N . TYR A 1 666 ? 81.251 15.960 10.511 1.00 88.62 666 TYR A N 1
ATOM 5029 C CA . TYR A 1 666 ? 79.898 15.475 10.252 1.00 88.62 666 TYR A CA 1
ATOM 5030 C C . TYR A 1 666 ? 79.866 14.640 8.975 1.00 88.62 666 TYR A C 1
ATOM 5032 O O . TYR A 1 666 ? 80.563 14.937 8.014 1.00 88.62 666 TYR A O 1
ATOM 5040 N N . GLN A 1 667 ? 79.027 13.611 8.951 1.00 89.94 667 GLN A N 1
ATOM 5041 C CA . GLN A 1 667 ? 78.735 12.830 7.750 1.00 89.94 667 GLN A CA 1
ATOM 5042 C C . GLN A 1 667 ? 77.350 13.241 7.261 1.00 89.94 667 GLN A C 1
ATOM 5044 O O . GLN A 1 667 ? 76.357 12.976 7.941 1.00 89.94 667 GLN A O 1
ATOM 5049 N N . LEU A 1 668 ? 77.287 13.944 6.130 1.00 88.56 668 LEU A N 1
ATOM 5050 C CA . LEU A 1 668 ? 76.053 14.532 5.608 1.00 88.56 668 LEU A CA 1
ATOM 5051 C C . LEU A 1 668 ? 75.731 13.979 4.221 1.00 88.56 668 LEU A C 1
ATOM 5053 O O . LEU A 1 668 ? 76.624 13.709 3.421 1.00 88.56 668 LEU A O 1
ATOM 5057 N N . THR A 1 669 ? 74.442 13.828 3.929 1.00 89.88 669 THR A N 1
ATOM 5058 C CA . THR A 1 669 ? 73.943 13.455 2.601 1.00 89.88 669 THR A CA 1
ATOM 5059 C C . THR A 1 669 ? 73.682 14.731 1.799 1.00 89.88 669 THR A C 1
ATOM 5061 O O . THR A 1 669 ? 72.819 15.518 2.203 1.00 89.88 669 THR A O 1
ATOM 5064 N N . PRO A 1 670 ? 74.398 14.969 0.687 1.00 89.25 670 PRO A N 1
ATOM 5065 C CA . PRO A 1 670 ? 74.136 16.117 -0.173 1.00 89.25 670 PRO A CA 1
ATOM 5066 C C . PRO A 1 670 ? 72.751 16.034 -0.826 1.00 89.25 670 PRO A C 1
ATOM 5068 O O . PRO A 1 670 ? 72.256 14.946 -1.119 1.00 89.25 670 PRO A O 1
ATOM 5071 N N . GLN A 1 671 ? 72.132 17.182 -1.091 1.00 88.75 671 GLN A N 1
ATOM 5072 C CA . GLN A 1 671 ? 70.871 17.284 -1.826 1.00 88.75 671 GLN A CA 1
ATOM 5073 C C . GLN A 1 671 ? 71.137 17.757 -3.258 1.00 88.75 671 GLN A C 1
ATOM 5075 O O . GLN A 1 671 ? 71.944 18.658 -3.477 1.00 88.75 671 GLN A O 1
ATOM 5080 N N . VAL A 1 672 ? 70.450 17.163 -4.236 1.00 89.62 672 VAL A N 1
ATOM 5081 C CA . VAL A 1 672 ? 70.543 17.565 -5.649 1.00 89.62 672 VAL A CA 1
ATOM 5082 C C . VAL A 1 672 ? 69.387 18.491 -5.988 1.00 89.62 672 VAL A C 1
ATOM 5084 O O . VAL A 1 672 ? 68.229 18.137 -5.782 1.00 89.62 672 VAL A O 1
ATOM 5087 N N . ILE A 1 673 ? 69.703 19.652 -6.548 1.00 87.56 673 ILE A N 1
ATOM 5088 C CA . ILE A 1 673 ? 68.740 20.570 -7.148 1.00 87.56 673 ILE A CA 1
ATOM 5089 C C . ILE A 1 673 ? 68.901 20.477 -8.665 1.00 87.56 673 ILE A C 1
ATOM 5091 O O . ILE A 1 673 ? 69.996 20.700 -9.185 1.00 87.56 673 ILE A O 1
ATOM 5095 N N . LEU A 1 674 ? 67.808 20.149 -9.353 1.00 88.56 674 LEU A N 1
ATOM 5096 C CA . LEU A 1 674 ? 67.721 20.092 -10.812 1.00 88.56 674 LEU A CA 1
ATOM 5097 C C . LEU A 1 674 ? 66.874 21.269 -11.298 1.00 88.56 674 LEU A C 1
ATOM 5099 O O . LEU A 1 674 ? 65.766 21.458 -10.799 1.00 88.56 674 LEU A O 1
ATOM 5103 N N . LEU A 1 675 ? 67.394 22.068 -12.234 1.00 84.62 675 LEU A N 1
ATOM 5104 C CA . LEU A 1 675 ? 66.622 23.147 -12.864 1.00 84.62 675 LEU A CA 1
ATOM 5105 C C . LEU A 1 675 ? 65.604 22.624 -13.892 1.00 84.62 675 LEU A C 1
ATOM 5107 O O . LEU A 1 675 ? 64.472 23.108 -13.882 1.00 84.62 675 LEU A O 1
ATOM 5111 N N . PRO A 1 676 ? 65.935 21.638 -14.749 1.00 86.00 676 PRO A N 1
ATOM 5112 C CA . PRO A 1 676 ? 64.931 20.995 -15.585 1.00 86.00 676 PRO A CA 1
ATOM 5113 C C . PRO A 1 676 ? 64.042 20.080 -14.735 1.00 86.00 676 PRO A C 1
ATOM 5115 O O . PRO A 1 676 ? 64.493 19.062 -14.209 1.00 86.00 676 PRO A O 1
ATOM 5118 N N . GLU A 1 677 ? 62.762 20.433 -14.607 1.00 81.44 677 GLU A N 1
ATOM 5119 C CA . GLU A 1 677 ? 61.797 19.701 -13.769 1.00 81.44 677 GLU A CA 1
ATOM 5120 C C . GLU A 1 677 ? 61.481 18.285 -14.288 1.00 81.44 677 GLU A C 1
ATOM 5122 O O . GLU A 1 677 ? 60.994 17.432 -13.547 1.00 81.44 677 GLU A O 1
ATOM 5127 N N . ASN A 1 678 ? 61.762 18.018 -15.566 1.00 83.12 678 ASN A N 1
ATOM 5128 C CA . ASN A 1 678 ? 61.556 16.728 -16.223 1.00 83.12 678 ASN A CA 1
ATOM 5129 C C . ASN A 1 678 ? 62.738 15.751 -16.053 1.00 83.12 678 ASN A C 1
ATOM 5131 O O . ASN A 1 678 ? 62.676 14.638 -16.576 1.00 83.12 678 ASN A O 1
ATOM 5135 N N . LEU A 1 679 ? 63.791 16.138 -15.324 1.00 88.00 679 LEU A N 1
ATOM 5136 C CA . LEU A 1 679 ? 64.903 15.263 -14.955 1.00 88.00 679 LEU A CA 1
ATOM 5137 C C . LEU A 1 679 ? 64.756 14.754 -13.521 1.00 88.00 679 LEU A C 1
ATOM 5139 O O . LEU A 1 679 ? 64.218 15.420 -12.639 1.00 88.00 679 LEU A O 1
ATOM 5143 N N . ARG A 1 680 ? 65.286 13.560 -13.268 1.00 89.31 680 ARG A N 1
ATOM 5144 C CA . ARG A 1 680 ? 65.319 12.942 -11.940 1.00 89.31 680 ARG A CA 1
ATOM 5145 C C . ARG A 1 680 ? 66.742 12.546 -11.594 1.00 89.31 680 ARG A C 1
ATOM 5147 O O . ARG A 1 680 ? 67.453 12.027 -12.444 1.00 89.31 680 ARG A O 1
ATOM 5154 N N . ALA A 1 681 ? 67.150 12.757 -10.348 1.00 87.06 681 ALA A N 1
ATOM 5155 C CA . ALA A 1 681 ? 68.409 12.228 -9.840 1.00 87.06 681 ALA A CA 1
ATOM 5156 C C . ALA A 1 681 ? 68.164 10.813 -9.296 1.00 87.06 681 ALA A C 1
ATOM 5158 O O . ALA A 1 681 ? 67.453 10.648 -8.307 1.00 87.06 681 ALA A O 1
ATOM 5159 N N . GLU A 1 682 ? 68.724 9.798 -9.950 1.00 86.94 682 GLU A N 1
ATOM 5160 C CA . GLU A 1 682 ? 68.580 8.398 -9.541 1.00 86.94 682 GLU A CA 1
ATOM 5161 C C . GLU A 1 682 ? 69.505 8.046 -8.376 1.00 86.94 682 GLU A C 1
ATOM 5163 O O . GLU A 1 682 ? 69.101 7.336 -7.455 1.00 86.94 682 GLU A O 1
ATOM 5168 N N . ASN A 1 683 ? 70.758 8.515 -8.412 1.00 87.25 683 ASN A N 1
ATOM 5169 C CA . ASN A 1 683 ? 71.751 8.165 -7.398 1.00 87.25 683 ASN A CA 1
ATOM 5170 C C . ASN A 1 683 ? 72.899 9.187 -7.280 1.00 87.25 683 ASN A C 1
ATOM 5172 O O . ASN A 1 683 ? 73.212 9.907 -8.230 1.00 87.25 683 ASN A O 1
ATOM 5176 N N . LEU A 1 684 ? 73.557 9.189 -6.116 1.00 86.38 684 LEU A N 1
ATOM 5177 C CA . LEU A 1 684 ? 74.727 9.998 -5.763 1.00 86.38 684 LEU A CA 1
ATOM 5178 C C . LEU A 1 684 ? 75.899 9.098 -5.353 1.00 86.38 684 LEU A C 1
ATOM 5180 O O . LEU A 1 684 ? 75.735 8.201 -4.525 1.00 86.38 684 LEU A O 1
ATOM 5184 N N . LEU A 1 685 ? 77.093 9.355 -5.891 1.00 87.44 685 LEU A N 1
ATOM 5185 C CA . LEU A 1 685 ? 78.312 8.599 -5.592 1.00 87.44 685 LEU A CA 1
ATOM 5186 C C . LEU A 1 685 ? 79.483 9.534 -5.215 1.00 87.44 685 LEU A C 1
ATOM 5188 O O . LEU A 1 685 ? 79.988 10.235 -6.096 1.00 87.44 685 LEU A O 1
ATOM 5192 N N . PRO A 1 686 ? 79.953 9.522 -3.947 1.00 85.50 686 PRO A N 1
ATOM 5193 C CA . PRO A 1 686 ? 79.352 8.841 -2.790 1.00 85.50 686 PRO A CA 1
ATOM 5194 C C . PRO A 1 686 ? 78.035 9.508 -2.343 1.00 85.50 686 PRO A C 1
ATOM 5196 O O . PRO A 1 686 ? 77.804 10.686 -2.599 1.00 85.50 686 PRO A O 1
ATOM 5199 N N . ASN A 1 687 ? 77.169 8.758 -1.656 1.00 86.12 687 ASN A N 1
ATOM 5200 C CA . ASN A 1 687 ? 75.882 9.256 -1.145 1.00 86.12 687 ASN A CA 1
ATOM 5201 C C . ASN A 1 687 ? 76.000 9.997 0.203 1.00 86.12 687 ASN A C 1
ATOM 5203 O O . ASN A 1 687 ? 75.046 10.633 0.649 1.00 86.12 687 ASN A O 1
ATOM 5207 N N . THR A 1 688 ? 77.161 9.922 0.850 1.00 87.12 688 THR A N 1
ATOM 5208 C CA . THR A 1 688 ? 77.515 10.681 2.053 1.00 87.12 688 THR A CA 1
ATOM 5209 C C . THR A 1 688 ? 78.868 11.341 1.856 1.00 87.12 688 THR A C 1
ATOM 5211 O O . THR A 1 688 ? 79.774 10.751 1.265 1.00 87.12 688 THR A O 1
ATOM 5214 N N . VAL A 1 689 ? 79.007 12.553 2.375 1.00 88.69 689 VAL A N 1
ATOM 5215 C CA . VAL A 1 689 ? 80.239 13.333 2.332 1.00 88.69 689 VAL A CA 1
ATOM 5216 C C . VAL A 1 689 ? 80.642 13.687 3.756 1.00 88.69 689 VAL A C 1
ATOM 5218 O O . VAL A 1 689 ? 79.802 14.095 4.565 1.00 88.69 689 VAL A O 1
ATOM 5221 N N . GLU A 1 690 ? 81.934 13.560 4.049 1.00 88.81 690 GLU A N 1
ATOM 5222 C CA . GLU A 1 690 ? 82.492 14.056 5.298 1.00 88.81 690 GLU A CA 1
ATOM 5223 C C . GLU A 1 690 ? 82.694 15.569 5.209 1.00 88.81 690 GLU A C 1
ATOM 5225 O O . GLU A 1 690 ? 83.392 16.062 4.320 1.00 88.81 690 GLU A O 1
ATOM 5230 N N . VAL A 1 691 ? 82.085 16.300 6.138 1.00 87.94 691 VAL A N 1
ATOM 5231 C CA . VAL A 1 691 ? 82.201 17.750 6.272 1.00 87.94 691 VAL A CA 1
ATOM 5232 C C . VAL A 1 691 ? 82.913 18.065 7.574 1.00 87.94 691 VAL A C 1
ATOM 5234 O O . VAL A 1 691 ? 82.405 17.761 8.656 1.00 87.94 691 VAL A O 1
ATOM 5237 N N . VAL A 1 692 ? 84.075 18.704 7.482 1.00 87.56 692 VAL A N 1
ATOM 5238 C CA . VAL A 1 692 ? 84.810 19.196 8.650 1.00 87.56 692 VAL A CA 1
ATOM 5239 C C . VAL A 1 692 ? 84.580 20.700 8.766 1.00 87.56 692 VAL A C 1
ATOM 5241 O O . VAL A 1 692 ? 84.876 21.462 7.847 1.00 87.56 692 VAL A O 1
ATOM 5244 N N . LEU A 1 693 ? 84.011 21.124 9.896 1.00 87.00 693 LEU A N 1
ATOM 5245 C CA . LEU A 1 693 ? 83.748 22.524 10.224 1.00 87.00 693 LEU A CA 1
ATOM 5246 C C . LEU A 1 693 ? 84.776 23.033 11.227 1.00 87.00 693 LEU A C 1
ATOM 5248 O O . LEU A 1 693 ? 84.815 22.567 12.367 1.00 87.00 693 LEU A O 1
ATOM 5252 N N . GLU A 1 694 ? 85.549 24.044 10.840 1.00 84.44 694 GLU A N 1
ATOM 5253 C CA . GLU A 1 694 ? 86.558 24.682 11.690 1.00 84.44 694 GLU A CA 1
ATOM 5254 C C . GLU A 1 694 ? 86.304 26.189 11.826 1.00 84.44 694 GLU A C 1
ATOM 5256 O O . GLU A 1 694 ? 85.652 26.813 10.987 1.00 84.44 694 GLU A O 1
ATOM 5261 N N . ARG A 1 695 ? 86.813 26.809 12.902 1.00 77.62 695 ARG A N 1
ATOM 5262 C CA . ARG A 1 695 ? 86.765 28.274 13.042 1.00 77.62 695 ARG A CA 1
ATOM 5263 C C . ARG A 1 695 ? 87.778 28.885 12.090 1.00 77.62 695 ARG A C 1
ATOM 5265 O O . ARG A 1 695 ? 88.979 28.724 12.288 1.00 77.62 695 ARG A O 1
ATOM 5272 N N . GLY A 1 696 ? 87.289 29.617 11.097 1.00 64.38 696 GLY A N 1
ATOM 5273 C CA . GLY A 1 696 ? 88.150 30.347 10.183 1.00 64.38 696 GLY A CA 1
ATOM 5274 C C . GLY A 1 696 ? 88.927 31.421 10.936 1.00 64.38 696 GLY A C 1
ATOM 5275 O O . GLY A 1 696 ? 88.341 32.294 11.579 1.00 64.38 696 GLY A O 1
ATOM 5276 N N . THR A 1 697 ? 90.255 31.388 10.854 1.00 56.97 697 THR A N 1
ATOM 5277 C CA . THR A 1 697 ? 91.070 32.561 11.168 1.00 56.97 697 THR A CA 1
ATOM 5278 C C . THR A 1 697 ? 90.802 33.637 10.112 1.00 56.97 697 THR A C 1
ATOM 5280 O O . THR A 1 697 ? 90.680 33.314 8.930 1.00 56.97 697 THR A O 1
ATOM 5283 N N . PRO A 1 698 ? 90.678 34.920 10.502 1.00 44.97 698 PRO A N 1
ATOM 5284 C CA . PRO A 1 698 ? 90.352 35.975 9.553 1.00 44.97 698 PRO A CA 1
ATOM 5285 C C . PRO A 1 698 ? 91.476 36.070 8.514 1.00 44.97 698 PRO A C 1
ATOM 5287 O O . PRO A 1 698 ? 92.623 36.304 8.907 1.00 44.97 698 PRO A O 1
ATOM 5290 N N . PRO A 1 699 ? 91.202 35.895 7.208 1.00 47.78 699 PRO A N 1
ATOM 5291 C CA . PRO A 1 699 ? 92.247 36.025 6.214 1.00 47.78 699 PRO A CA 1
ATOM 5292 C C . PRO A 1 699 ? 92.726 37.479 6.158 1.00 47.78 699 PRO A C 1
ATOM 5294 O O . PRO A 1 699 ? 91.957 38.430 5.991 1.00 47.78 699 PRO A O 1
ATOM 5297 N N . THR A 1 700 ? 94.037 37.614 6.332 1.00 38.72 700 THR A N 1
ATOM 5298 C CA . THR A 1 700 ? 94.868 38.791 6.105 1.00 38.72 700 THR A CA 1
ATOM 5299 C C . THR A 1 700 ? 94.440 39.547 4.847 1.00 38.72 700 THR A C 1
ATOM 5301 O O . THR A 1 700 ? 94.493 39.028 3.735 1.00 38.72 700 THR A O 1
ATOM 5304 N N . ARG A 1 701 ? 94.046 40.813 5.024 1.00 40.78 701 ARG A N 1
ATOM 5305 C CA . ARG A 1 701 ? 93.919 41.783 3.927 1.00 40.78 701 ARG A CA 1
ATOM 5306 C C . ARG A 1 701 ? 95.295 41.995 3.306 1.00 40.78 701 ARG A C 1
ATOM 5308 O O . ARG A 1 701 ? 96.228 42.173 4.087 1.00 40.78 701 ARG A O 1
ATOM 5315 N N . THR A 1 702 ? 95.382 42.058 1.969 1.00 34.97 702 THR A N 1
ATOM 5316 C CA . THR A 1 702 ? 96.350 42.824 1.126 1.00 34.97 702 THR A CA 1
ATOM 5317 C C . THR A 1 702 ? 96.626 42.059 -0.184 1.00 34.97 702 THR A C 1
ATOM 5319 O O . THR A 1 702 ? 96.841 40.854 -0.115 1.00 34.97 702 THR A O 1
ATOM 5322 N N . PRO A 1 703 ? 96.761 42.702 -1.361 1.00 43.53 703 PRO A N 1
ATOM 5323 C CA . PRO A 1 703 ? 96.083 43.883 -1.895 1.00 43.53 703 PRO A CA 1
ATOM 5324 C C . PRO A 1 703 ? 95.567 43.669 -3.340 1.00 43.53 703 PRO A C 1
ATOM 5326 O O . PRO A 1 703 ? 96.033 42.825 -4.098 1.00 43.53 703 PRO A O 1
ATOM 5329 N N . THR A 1 704 ? 94.657 44.541 -3.754 1.00 47.59 704 THR A N 1
ATOM 5330 C CA . THR A 1 704 ? 94.330 44.830 -5.157 1.00 47.59 704 THR A CA 1
ATOM 5331 C C . THR A 1 704 ? 95.541 45.384 -5.930 1.00 47.59 704 THR A C 1
ATOM 5333 O O . THR A 1 704 ? 96.191 46.314 -5.448 1.00 47.59 704 THR A O 1
ATOM 5336 N N . PRO A 1 705 ? 95.783 44.897 -7.160 1.00 43.88 705 PRO A N 1
ATOM 5337 C CA . PRO A 1 705 ? 96.043 45.768 -8.320 1.00 43.88 705 PRO A CA 1
ATOM 5338 C C . PRO A 1 705 ? 95.139 45.337 -9.506 1.00 43.88 705 PRO A C 1
ATOM 5340 O O . PRO A 1 705 ? 95.110 44.167 -9.865 1.00 43.88 705 PRO A O 1
ATOM 5343 N N . THR A 1 706 ? 94.225 46.144 -10.066 1.00 35.78 706 THR A N 1
ATOM 5344 C CA . THR A 1 706 ? 94.387 47.405 -10.834 1.00 35.78 706 THR A CA 1
ATOM 5345 C C . THR A 1 706 ? 95.376 47.247 -11.998 1.00 35.78 706 THR A C 1
ATOM 5347 O O . THR A 1 706 ? 96.535 46.965 -11.739 1.00 35.78 706 THR A O 1
ATOM 5350 N N . ARG A 1 707 ? 95.120 47.526 -13.283 1.00 48.31 707 ARG A N 1
ATOM 5351 C CA . ARG A 1 707 ? 93.968 47.751 -14.190 1.00 48.31 707 ARG A CA 1
ATOM 5352 C C . ARG A 1 707 ? 94.623 48.026 -15.567 1.00 48.31 707 ARG A C 1
ATOM 5354 O O . ARG A 1 707 ? 95.679 48.651 -15.592 1.00 48.31 707 ARG A O 1
ATOM 5361 N N . GLY A 1 708 ? 93.999 47.684 -16.693 1.00 36.72 708 GLY A N 1
ATOM 5362 C CA . GLY A 1 708 ? 94.419 48.160 -18.027 1.00 36.72 708 GLY A CA 1
ATOM 5363 C C . GLY A 1 708 ? 93.430 47.750 -19.132 1.00 36.72 708 GLY A C 1
ATOM 5364 O O . GLY A 1 708 ? 92.776 46.734 -18.952 1.00 36.72 708 GLY A O 1
ATOM 5365 N N . PRO A 1 709 ? 93.232 48.542 -20.205 1.00 53.16 709 PRO A N 1
ATOM 5366 C CA . PRO A 1 709 ? 92.033 49.394 -20.298 1.00 53.16 709 PRO A CA 1
ATOM 5367 C C . PRO A 1 709 ? 91.217 49.319 -21.616 1.00 53.16 709 PRO A C 1
ATOM 5369 O O . PRO A 1 709 ? 91.794 49.054 -22.659 1.00 53.16 709 PRO A O 1
ATOM 5372 N N . SER A 1 710 ? 89.937 49.751 -21.534 1.00 34.66 710 SER A N 1
ATOM 5373 C CA . SER A 1 710 ? 89.093 50.463 -22.548 1.00 34.66 710 SER A CA 1
ATOM 5374 C C . SER A 1 710 ? 88.824 49.820 -23.933 1.00 34.66 710 SER A C 1
ATOM 5376 O O . SER A 1 710 ? 89.559 48.918 -24.308 1.00 34.66 710 SER A O 1
ATOM 5378 N N . PRO A 1 711 ? 87.864 50.300 -24.774 1.00 49.03 711 PRO A N 1
ATOM 5379 C CA . PRO A 1 711 ? 86.895 51.404 -24.619 1.00 49.03 711 PRO A CA 1
ATOM 5380 C C . PRO A 1 711 ? 85.423 51.053 -24.995 1.00 49.03 711 PRO A C 1
ATOM 5382 O O . PRO A 1 711 ? 85.147 50.179 -25.804 1.00 49.03 711 PRO A O 1
ATOM 5385 N N . THR A 1 712 ? 84.459 51.685 -24.321 1.00 37.97 712 THR A N 1
ATOM 5386 C CA . THR A 1 712 ? 83.497 52.695 -24.836 1.00 37.97 712 THR A CA 1
ATOM 5387 C C . THR A 1 712 ? 82.208 52.157 -25.494 1.00 37.97 712 THR A C 1
ATOM 5389 O O . THR A 1 712 ? 82.264 51.432 -26.482 1.00 37.97 712 THR A O 1
ATOM 5392 N N . PRO A 1 713 ? 81.033 52.578 -24.982 1.00 58.91 713 PRO A N 1
ATOM 5393 C CA . PRO A 1 713 ? 79.707 52.207 -25.468 1.00 58.91 713 PRO A CA 1
ATOM 5394 C C . PRO A 1 713 ? 79.174 53.177 -26.537 1.00 58.91 713 PRO A C 1
ATOM 5396 O O . PRO A 1 713 ? 79.602 54.326 -26.636 1.00 58.91 713 PRO A O 1
ATOM 5399 N N . THR A 1 714 ? 78.173 52.746 -27.305 1.00 31.70 714 THR A N 1
ATOM 5400 C CA . THR A 1 714 ? 77.293 53.622 -28.102 1.00 31.70 714 THR A CA 1
ATOM 5401 C C . THR A 1 714 ? 75.871 53.037 -28.095 1.00 31.70 714 THR A C 1
ATOM 5403 O O . THR A 1 714 ? 75.743 51.814 -28.033 1.00 31.70 714 THR A O 1
ATOM 5406 N N . PRO A 1 715 ? 74.812 53.870 -28.052 1.00 48.91 715 PRO A N 1
ATOM 5407 C CA . PRO A 1 715 ? 73.579 53.522 -27.355 1.00 48.91 715 PRO A CA 1
ATOM 5408 C C . PRO A 1 715 ? 72.330 53.423 -28.255 1.00 48.91 715 PRO A C 1
ATOM 5410 O O . PRO A 1 715 ? 72.333 53.833 -29.410 1.00 48.91 715 PRO A O 1
ATOM 5413 N N . THR A 1 716 ? 71.239 53.004 -27.606 1.00 34.06 716 THR A N 1
ATOM 5414 C CA . THR A 1 716 ? 69.832 53.376 -27.854 1.00 34.06 716 THR A CA 1
ATOM 5415 C C . THR A 1 716 ? 69.073 52.705 -29.002 1.00 34.06 716 THR A C 1
ATOM 5417 O O . THR A 1 716 ? 69.287 52.971 -30.178 1.00 34.06 716 THR A O 1
ATOM 5420 N N . GLY A 1 717 ? 68.029 51.972 -28.602 1.00 31.41 717 GLY A N 1
ATOM 5421 C CA . GLY A 1 717 ? 66.863 51.622 -29.412 1.00 31.41 717 GLY A CA 1
ATOM 5422 C C . GLY A 1 717 ? 65.817 50.909 -28.554 1.00 31.41 717 GLY A C 1
ATOM 5423 O O . GLY A 1 717 ? 65.873 49.699 -28.389 1.00 31.41 71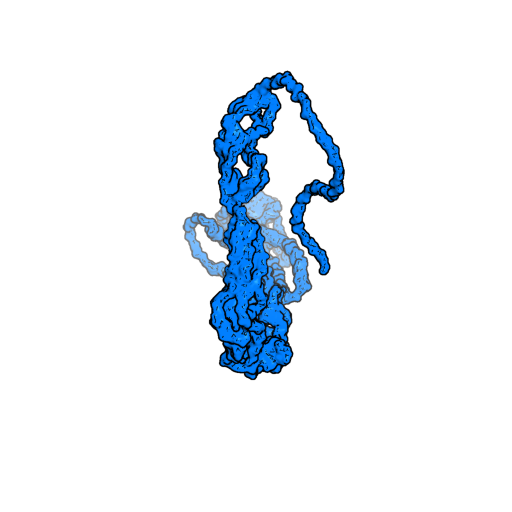7 GLY A O 1
ATOM 5424 N N . ALA A 1 718 ? 64.922 51.686 -27.947 1.00 33.56 718 ALA A N 1
ATOM 5425 C CA . ALA A 1 718 ? 63.854 51.258 -27.048 1.00 33.56 718 ALA A CA 1
ATOM 5426 C C . ALA A 1 718 ? 62.598 50.763 -27.792 1.00 33.56 718 ALA A C 1
ATOM 5428 O O . ALA A 1 718 ? 62.269 51.314 -28.838 1.00 33.56 718 ALA A O 1
ATOM 5429 N N . ALA A 1 719 ? 61.862 49.825 -27.186 1.00 33.41 719 ALA A N 1
ATOM 5430 C CA . ALA A 1 719 ? 60.399 49.853 -26.986 1.00 33.41 719 ALA A CA 1
ATOM 5431 C C . ALA A 1 719 ? 59.998 48.581 -26.195 1.00 33.41 719 ALA A C 1
ATOM 5433 O O . ALA A 1 719 ? 60.187 47.483 -26.697 1.00 33.41 719 ALA A O 1
ATOM 5434 N N . THR A 1 720 ? 59.684 48.599 -24.896 1.00 32.50 720 THR A N 1
ATOM 5435 C CA . THR A 1 720 ? 58.543 49.200 -24.168 1.00 32.50 720 THR A CA 1
ATOM 5436 C C . THR A 1 720 ? 57.444 48.165 -23.866 1.00 32.50 720 THR A C 1
ATOM 5438 O O . THR A 1 720 ? 56.617 47.852 -24.710 1.00 32.50 720 THR A O 1
ATOM 5441 N N . LEU A 1 721 ? 57.446 47.761 -22.587 1.00 31.52 721 LEU A N 1
ATOM 5442 C CA . LEU A 1 721 ? 56.328 47.438 -21.684 1.00 31.52 721 LEU A CA 1
ATOM 5443 C C . LEU A 1 721 ? 55.463 46.194 -21.943 1.00 31.52 721 LEU A C 1
ATOM 5445 O O . LEU A 1 721 ? 54.599 46.186 -22.811 1.00 31.52 721 LEU A O 1
ATOM 5449 N N . SER A 1 722 ? 55.502 45.266 -20.979 1.00 29.94 722 SER A N 1
ATOM 5450 C CA . SER A 1 722 ? 54.337 45.019 -20.117 1.00 29.94 722 SER A CA 1
ATOM 5451 C C . SER A 1 722 ? 54.749 44.449 -18.755 1.00 29.94 722 SER A C 1
ATOM 5453 O O . SER A 1 722 ? 55.812 43.863 -18.592 1.00 29.94 722 SER A O 1
ATOM 5455 N N . GLN A 1 723 ? 53.917 44.776 -17.776 1.00 41.38 723 GLN A N 1
ATOM 5456 C CA . GLN A 1 723 ? 54.122 44.822 -16.329 1.00 41.38 723 GLN A CA 1
ATOM 5457 C C . GLN A 1 723 ? 53.702 43.494 -15.628 1.00 41.38 723 GLN A C 1
ATOM 5459 O O . GLN A 1 723 ? 53.445 42.515 -16.325 1.00 41.38 723 GLN A O 1
ATOM 5464 N N . PRO A 1 724 ? 53.699 43.407 -14.279 1.00 38.31 724 PRO A N 1
ATOM 5465 C CA . PRO A 1 724 ? 54.008 42.193 -13.528 1.00 38.31 724 PRO A CA 1
ATOM 5466 C C . PRO A 1 724 ? 52.780 41.345 -13.160 1.00 38.31 724 PRO A C 1
ATOM 5468 O O . PRO A 1 724 ? 51.646 41.821 -13.154 1.00 38.31 724 PRO A O 1
ATOM 5471 N N . LEU A 1 725 ? 53.040 40.108 -12.730 1.00 39.19 725 LEU A N 1
ATOM 5472 C CA . LEU A 1 725 ? 52.155 39.380 -11.815 1.00 39.19 725 LEU A CA 1
ATOM 5473 C C . LEU A 1 725 ? 52.081 40.125 -10.464 1.00 39.19 725 LEU A C 1
ATOM 5475 O O . LEU A 1 725 ? 53.095 40.646 -9.991 1.00 39.19 725 LEU A O 1
ATOM 5479 N N . PRO A 1 726 ? 50.925 40.088 -9.784 1.00 44.44 726 PRO A N 1
ATOM 5480 C CA . PRO A 1 726 ? 50.908 39.229 -8.606 1.00 44.44 726 PRO A CA 1
ATOM 5481 C C . PRO A 1 726 ? 49.636 38.378 -8.477 1.00 44.44 726 PRO A C 1
ATOM 5483 O O . PRO A 1 726 ? 48.527 38.820 -8.752 1.00 44.44 726 PRO A O 1
ATOM 5486 N N . SER A 1 727 ? 49.863 37.150 -8.010 1.00 36.62 727 SER A N 1
ATOM 5487 C CA . SER A 1 727 ? 49.156 36.480 -6.910 1.00 36.62 727 SER A CA 1
ATOM 5488 C C . SER A 1 727 ? 47.631 36.630 -6.805 1.00 36.62 727 SER A C 1
ATOM 5490 O O . SER A 1 727 ? 47.143 37.684 -6.414 1.00 36.62 727 SER A O 1
ATOM 5492 N N . ALA A 1 728 ? 46.903 35.516 -6.949 1.00 32.38 728 ALA A N 1
ATOM 5493 C CA . ALA A 1 728 ? 46.118 34.900 -5.862 1.00 32.38 728 ALA A CA 1
ATOM 5494 C C . ALA A 1 728 ? 45.110 33.863 -6.398 1.00 32.38 728 ALA A C 1
ATOM 5496 O O . ALA A 1 728 ? 44.206 34.179 -7.165 1.00 32.38 728 ALA A O 1
ATOM 5497 N N . THR A 1 729 ? 45.233 32.631 -5.908 1.00 40.88 729 THR A N 1
ATOM 5498 C CA . THR A 1 729 ? 44.146 31.648 -5.725 1.00 40.88 729 THR A CA 1
ATOM 5499 C C . THR A 1 729 ? 43.053 32.286 -4.833 1.00 40.88 729 THR A C 1
ATOM 5501 O O . THR A 1 729 ? 43.425 33.039 -3.928 1.00 40.88 729 THR A O 1
ATOM 5504 N N . PRO A 1 730 ? 41.737 32.017 -5.000 1.00 45.41 730 PRO A N 1
ATOM 5505 C CA . PRO A 1 730 ? 41.178 30.729 -4.577 1.00 45.41 730 PRO A CA 1
ATOM 5506 C C . PRO A 1 730 ? 40.035 30.149 -5.440 1.00 45.41 730 PRO A C 1
ATOM 5508 O O . PRO A 1 730 ? 39.398 30.816 -6.247 1.00 45.41 730 PRO A O 1
ATOM 5511 N N . SER A 1 731 ? 39.816 28.855 -5.206 1.00 40.94 731 SER A N 1
ATOM 5512 C CA . SER A 1 731 ? 38.738 27.939 -5.602 1.00 40.94 731 SER A CA 1
ATOM 5513 C C . SER A 1 731 ? 37.349 28.533 -5.901 1.00 40.94 731 SER A C 1
ATOM 5515 O O . SER A 1 731 ? 36.906 29.426 -5.179 1.00 40.94 731 SER A O 1
ATOM 5517 N N . PRO A 1 732 ? 36.559 27.932 -6.816 1.00 40.28 732 PRO A N 1
ATOM 5518 C CA . PRO A 1 732 ? 35.119 28.140 -6.841 1.00 40.28 732 PRO A CA 1
ATOM 5519 C C . PRO A 1 732 ? 34.381 27.114 -5.968 1.00 40.28 732 PRO A C 1
ATOM 5521 O O . PRO A 1 732 ? 34.385 25.906 -6.208 1.00 40.28 732 PRO A O 1
ATOM 5524 N N . THR A 1 733 ? 33.712 27.656 -4.957 1.00 33.62 733 THR A N 1
ATOM 5525 C CA . THR A 1 733 ? 32.597 27.058 -4.224 1.00 33.62 733 THR A CA 1
ATOM 5526 C C . THR A 1 733 ? 31.366 26.993 -5.130 1.00 33.62 733 THR A C 1
ATOM 5528 O O . THR A 1 733 ? 30.980 27.987 -5.740 1.00 33.62 733 THR A O 1
ATOM 5531 N N . PHE A 1 734 ? 30.727 25.825 -5.178 1.00 41.91 734 PHE A N 1
ATOM 5532 C CA . PHE A 1 734 ? 29.379 25.626 -5.708 1.00 41.91 734 PHE A CA 1
ATOM 5533 C C . PHE A 1 734 ? 28.333 26.335 -4.836 1.00 41.91 734 PHE A C 1
ATOM 5535 O O . PHE A 1 734 ? 28.277 26.095 -3.630 1.00 41.91 734 PHE A O 1
ATOM 5542 N N . THR A 1 735 ? 27.439 27.122 -5.438 1.00 37.41 735 THR A N 1
ATOM 5543 C CA . THR A 1 735 ? 26.029 27.255 -5.006 1.00 37.41 735 THR A CA 1
ATOM 5544 C C . THR A 1 735 ? 25.182 27.886 -6.131 1.00 37.41 735 THR A C 1
ATOM 5546 O O . THR A 1 735 ? 25.734 28.579 -6.985 1.00 37.41 735 THR A O 1
ATOM 5549 N N . PRO A 1 736 ? 23.869 27.591 -6.193 1.00 53.03 736 PRO A N 1
ATOM 5550 C CA . PRO A 1 736 ? 23.019 27.763 -7.367 1.00 53.03 736 PRO A CA 1
ATOM 5551 C C . PRO A 1 736 ? 22.282 29.110 -7.373 1.00 53.03 736 PRO A C 1
ATOM 5553 O O . PRO A 1 736 ? 21.997 29.681 -6.320 1.00 53.03 736 PRO A O 1
ATOM 5556 N N . THR A 1 737 ? 21.897 29.574 -8.561 1.00 35.44 737 THR A N 1
ATOM 5557 C CA . THR A 1 737 ? 21.005 30.731 -8.732 1.00 35.44 737 THR A CA 1
ATOM 5558 C C . THR A 1 737 ? 19.560 30.265 -8.961 1.00 35.44 737 THR A C 1
ATOM 5560 O O . THR A 1 737 ? 19.355 29.330 -9.738 1.00 35.44 737 THR A O 1
ATOM 5563 N N . PRO A 1 738 ? 18.557 30.910 -8.333 1.00 57.22 738 PRO A N 1
ATOM 5564 C CA . PRO A 1 738 ? 17.138 30.696 -8.601 1.00 57.22 738 PRO A CA 1
ATOM 5565 C C . PRO A 1 738 ? 16.522 31.753 -9.544 1.00 57.22 738 PRO A C 1
ATOM 5567 O O . PRO A 1 738 ? 17.043 32.861 -9.663 1.00 57.22 738 PRO A O 1
ATOM 5570 N N . ALA A 1 739 ? 15.333 31.406 -10.059 1.00 41.94 739 ALA A N 1
ATOM 5571 C CA . ALA A 1 739 ? 14.298 32.238 -10.704 1.00 41.94 739 ALA A CA 1
ATOM 5572 C C . ALA A 1 739 ? 14.637 32.774 -12.117 1.00 41.94 739 ALA A C 1
ATOM 5574 O O . ALA A 1 739 ? 15.737 33.254 -12.358 1.00 41.94 739 ALA A O 1
ATOM 5575 N N . GLN A 1 740 ? 13.740 32.727 -13.108 1.00 42.53 740 GLN A N 1
ATOM 5576 C CA . GLN A 1 740 ? 12.278 32.897 -13.092 1.00 42.53 740 GLN A CA 1
ATOM 5577 C C . GLN A 1 740 ? 11.561 31.964 -14.070 1.00 42.53 740 GLN A C 1
ATOM 5579 O O . GLN A 1 740 ? 12.203 31.549 -15.061 1.00 42.53 740 GLN A O 1
#

Radius of gyration: 65.7 Å; chains: 1; bounding box: 154×91×163 Å

Secondary structure (DSSP, 8-state):
---HHHHHHHHHHT--HHHHHHHHHHHHHHHHHHHHTTTSTHHHHHHHHHHHHHHHHHHHHHS--HHHHHHHHHHHHHHHHHHHHHTHHHHHHHHHHHHHHHHTTSS------HHHHHHHHHHHHHHHHHTT--EEEEE--SS--HHHHTTSEEEEEE--HHHHHHHT-TTSTTSSSEEEEETTEEEEEEE--PPP--TT--TT--HHHHHHHHHHHHSS-EEEEE-TTT--EEEEETTEEEEEE-HHHHHHHHHHHHS-----THHHHHHHHHS-------------THHHHHHHHTTHHHHHHHHHHHHHHHHHHHHHHS-EEEEE-SSPEEEEEE---TTEEEEEEET-EEEEEEEEEHHHHTT--GGGEEEEEE-TT--SEEEEEEPEEEE-GGGTT-EEEEEESSEEEEEEEEEEEEEEEEEEEEES-PSTTEEEEEEEES-SEEEEEEEHHHHHH--EEEEEEE-TT--S-EEEEEEEEEE-TTSPBPSS-EEESSEEEEEEEEEEPTTEEEEEEE--EES-PPTTEEEEEEEEESSEEEEE-SSHHHHHHS-SEEEEPPEE-TT--S-EEEEEEEEPPTT-EESS-SEEEEEEEEEEPEEEEEEEEEEEEESPPTTEEEEEESSEEEEEEEEEHHHHHT--GGGEEEEEE-TT--SEEEEEPPEEEESSTT-EEEEEESSSEEEEEEEPPPP--------------------------------PPP-PPP--

Sequence (740 aa):
MPNLPTELTFFLSQLTWVSVLDILLVAGVCYLLLLLVRGTQAVTLLRGIILLVAVILVLTTFLPLPGFSWLLRTSLPALLIAVPVIFAPEIRRGLERLGRAGANLRFGASNTDVQPVIRAIAAAAQKLSERQHGALMVIERQVGLKDYLETGHRLDAAITAEALLQIFYPNTPMHDGAVILKDDRIVAAGCVMPLTSAQRVEQQMGLRHRAALGISEVSDAVAVVVSEETGLISVAHNGRMIRRLDAERLTHMLEAFYRPQGRASWLENLLAFFSGGEVAPRQSRTPNRLLLLRAIWSSASMFVLSIMLAGLVWFIATSEANPFQERTLTDPLEVALINLPPDLILVSADNAETNVTLRAPSSIWDRLSPELVHVTADLSALGAGTYNVPLAWQVDESLTAARVTLLSPSTVVVTLERRAARELPVRVVRTGEPASGYEAGRDQLAQNSATVVGPTSAVDRVSEVIARVSLTELKTDFSQEVVLIPIDASGAPVAGVAVTPGRMAVTIAITQRAGFREVAVKLVYSGQPAQGYRITNITVAPSIITVSSSDPARVRELPGFVETEELDISDLSDDVTLRVALQLPEGVTPVGDPVVLVQVNIAAIESSLQVQRPLEVQNLGPGLVASFSPEIVGVFLSGPLPTLDNLQEGDVRVIVNLEGLGVGTYQLTPQVILLPENLRAENLLPNTVEVVLERGTPPTRTPTPTRGPSPTPTPTGAATLSQPLPSATPSPTFTPTPAQ

Foldseek 3Di:
DPDVVLVVVVVVVVCDPVNVVQLVVLLVVLLVVLVLLPPDPCSVVVLVVLVVVLVLLVVVVVDVPPVSVVVCVVCVVVVVVVVCVVCVVSVVVSVVVVVLVVVVVDDDDPPQDCLVLLLQVLLLLQVCLVVLQKAKEKEDDPDDPVVQLVQFAFDFAFRGSVVRNVQRDPPDCFNQDYFYHYRRTRGGGNTHADFDPDPPPDPPDDPSRRRQLRNQCVHQIKMWIQHSVNSKIWIHHNNDIDTRDHSVRSSVVCCVSVPPPPDDCVVVVVVCVVPPDDDDDDDDDDDPPVVVVVVCVVPVVSSVSSSSVSVSVSVVVVCVVWPWDKDKDPFWAFEAEPQADPQKDWPDKACRTKIWIKTATPVCVVVDDSVQKHKYFYCNPDDAAKDWTFIDMDGHPVRSRMDTDDIVVRTIIIGMAGKDKDKFFEEEDEDAAEAPQKHKADKDWPDGIKIKIFGPVLVVQFPHKYFYHYRHHDQAKDWDKTAIFGAGPVRHGGPGIDIVVRTIIIIIGMGGHQFKDKAFEDEAEDAAEAPQKHWPDKDKPPRIFMKGFPDSVVRVPDDSHWYWPYHYRHHHAAKDKDWIATDDDPRIGTPDDRTIIMIIGMDGHKDKDKDKAFEDEDADDPQKDKDKVVRIKIWIKIFGPVCVVPDDRVQKHWYWYCHPDDADKDKTFTDIHGNPPRMDTPDMVVRIMIMGMDRDDPDDDDDDDDDDYDDDDDDDDDDDDDDDDDDDDDDDDDDDDDDD

pLDDT: mean 80.48, std 16.87, range [29.94, 97.12]